Protein AF-0000000084684815 (afdb_homodimer)

Organism: NCBI:txid1198232

Secondary structure (DSSP, 8-state):
-EEEEEEE-SSEEEEEEEETTEEEEEEEEETTS-HHHHTTT---S-EEEEEEEE-S-HHHHHHHHHHHHHTTPPPPEEP---SEETTEE--SSSGGGS-HHHHHHHHHHHHH--SEEEEEEESSEEEEEEE-TTSBEEEEEEEE-HHHHHHHHHTTSS------PPP--SPBSSHHHHHHHHHHHHHHHHHHHHHHHHHHHHTS-EEEEEESTTHHHHHHHH-S-EEE-TTHHHHHHHHHHTTT-/-EEEEEEE-SSEEEEEEEETTEEEEEEEEETTS-HHHHTTT---S-EEEEEEEE-S-HHHHHHHHHHHHHTTPPPPEE----SEETTEE--SSSGGGS-HHHHHHHHHHHHH--SEEEEEEESSEEEEEEE-TTSBEEEEEEEE-HHHHHHHHHTTSS-----------SPBSSHHHHHHHHHHHHHHHHHHHHHHHHHHHHTS-EEEEEESTTHHHHHHHH-S-EEE-TTHHHHHHHHHHTTT-

InterPro domains:
  IPR004619 Type III pantothenate kinase [MF_01274] (2-245)
  IPR004619 Type III pantothenate kinase [PF03309] (4-193)
  IPR004619 Type III pantothenate kinase [PTHR34265] (1-243)
  IPR004619 Type III pantothenate kinase [TIGR00671] (4-240)
  IPR043129 ATPase, nucleotide binding domain [SSF53067] (4-113)
  IPR043129 ATPase, nucleotide binding domain [SSF53067] (117-241)

Foldseek 3Di:
DWEKEWEADPFKIKIFIDDPRHTDDIFMDTPVDQPCRRCVVVPDLAHPAYEYQYPDDPVVLVSVQVVCVVSVHDGYDYDFFDQDFQQAGQQDPDRRPPRLLVRLLLNLDLVVDAAKAWEWAAEQWIWIWIAGRSNYTPDTDIGGHLVNQLVVVPVVDPDLPQDPDQADCDDDPDDNCNSNNVSLLVLLCVVLVVQVVVCVVVVHHYAYEYEYDCRVSSVVSNPDDHHYDHCSSSSSSCRRCVVVD/DWEKEWEADPFKIKIFIDDPRHTDDIFMDTPVDQPCRRCVVVPDLAHPAYEYQYPDDPVVLVSVQVVCVVSVHDGYDYDFFDQDFQQAGQQDPDRRPPRLLVRLLLNLDLVPDAAKAWEWAAEQWIWIWIAGRSNYTNDTDIGGHLVNQLVVVPVVDDDLPQDPDQADCDDDPDDNCNSNNVSLLVLLCVVLVVQVVVCVVVVHHYAYEYEYDCRVSSVVSNPDDHHYDHCSSSSSSCRRCVVVD

Solvent-accessible surface area (backbone atoms only — not comparable to full-atom values): 25817 Å² total; per-residue (Å²): 113,28,35,37,40,36,40,33,51,92,61,37,35,37,38,38,35,32,40,94,90,37,80,75,48,70,52,72,41,49,65,87,50,52,68,70,68,64,47,60,75,61,82,70,83,63,53,68,42,30,41,32,37,60,78,54,59,71,64,56,58,52,51,50,45,50,54,27,53,77,66,71,38,46,74,66,43,74,58,70,33,50,56,63,54,87,66,28,34,47,44,32,80,55,26,69,67,43,53,34,57,61,49,22,29,48,37,30,47,58,73,75,49,80,55,28,36,33,42,33,40,27,39,69,42,28,37,38,37,35,29,43,60,80,24,43,32,67,21,26,30,36,37,58,10,62,66,48,41,54,51,63,47,42,78,77,47,78,90,58,67,78,67,94,64,75,88,47,95,58,60,13,39,47,68,40,42,9,32,54,27,29,42,53,47,34,54,30,47,36,54,52,50,50,51,50,52,53,19,59,76,67,72,40,76,59,51,38,36,31,19,47,84,44,26,68,64,46,49,68,61,55,76,55,90,62,44,84,38,82,57,36,42,59,49,12,49,55,58,69,45,53,75,75,100,115,29,34,37,40,36,39,34,51,93,60,36,35,37,38,39,33,33,40,92,90,36,81,76,47,69,52,73,42,50,65,87,51,52,68,70,68,64,48,60,76,60,81,70,83,64,53,67,43,31,43,31,38,61,81,55,60,70,65,56,58,52,52,51,45,50,55,26,53,77,66,72,38,45,76,67,42,74,57,72,34,50,56,62,54,89,64,29,36,47,44,32,81,54,26,68,66,42,54,35,57,60,48,21,27,46,35,30,48,56,71,74,48,79,53,26,36,32,44,32,40,25,38,70,42,27,35,38,39,35,29,42,59,79,25,43,32,68,22,26,30,35,36,59,11,62,64,49,41,53,50,63,47,43,78,76,49,77,92,58,67,78,68,93,64,75,89,47,95,60,60,13,39,46,65,36,42,8,33,53,29,29,41,53,47,34,54,29,48,36,54,52,50,50,51,51,51,53,19,59,76,67,71,42,75,58,51,39,36,31,18,48,84,43,26,68,64,46,49,67,59,52,75,55,89,62,44,84,37,82,58,36,40,58,50,12,48,53,58,70,44,54,75,74,100

Nearest PDB structures (foldseek):
  2f9t-assembly1_B  TM=8.870E-01  e=2.921E-23  Pseudomonas aeruginosa PAO1
  2f9t-assembly1_A  TM=8.620E-01  e=1.611E-21  Pseudomonas aeruginosa PAO1
  4o8k-assembly1_B  TM=8.233E-01  e=8.775E-22  Burkholderia thailandensis E264
  3djc-assembly2_D  TM=8.464E-01  e=3.845E-18  Legionella pneumophila subsp. pneumophila str. Philadelphia 1
  3djc-assembly1_L  TM=8.133E-01  e=7.059E-18  Legionella pneumophila subsp. pneumophila str. Philadelphia 1

pLDDT: mean 91.88, std 11.33, range [44.16, 98.88]

Sequence (490 aa):
MSELYIDRGNTALKWQLVERGSLLNQGVFSNEITLREGFSTLKESRLANIYVSSVAAEAFCRDLQVWAKERLYPTPTFVESTRKACGVVNGYQDATQLGVDRWLAMIAAHHKYTGMLCVVDTGTALTMDFLLESGQHLGGFIVPGAELMRKSLLSNTHKINIDDTPYSSQLGTNTSEAVTYGVEQMLVLFVREKVVDVGEKHQQPITTILTGGHATVLAEGLRQDVRLEKDLVLQGLQLVTKSYQMSELYIDRGNTALKWQLVERGSLLNQGVFSNEITLREGFSTLKESRLANIYVSSVAAEAFCRDLQVWAKERLYPTPTFVESTRKACGVVNGYQDATQLGVDRWLAMIAAHHKYTGMLCVVDTGTALTMDFLLESGQHLGGFIVPGAELMRKSLLSNTHKINIDDTPYSSQLGTNTSEAVTYGVEQMLVLFVREKVVDVGEKHQQPITTILTGGHATVLAEGLRQDVRLEKDLVLQGLQLVTKSYQ

Structure (mmCIF, N/CA/C/O backbone):
data_AF-0000000084684815-model_v1
#
loop_
_entity.id
_entity.type
_entity.pdbx_description
1 polymer 'Type III pantothenate kinase'
#
loop_
_atom_site.group_PDB
_atom_site.id
_atom_site.type_symbol
_atom_site.label_atom_id
_atom_site.label_alt_id
_atom_site.label_comp_id
_atom_site.label_asym_id
_atom_site.label_entity_id
_atom_site.label_seq_id
_atom_site.pdbx_PDB_ins_code
_atom_site.Cartn_x
_atom_site.Cartn_y
_atom_site.Cartn_z
_atom_site.occupancy
_atom_site.B_iso_or_equiv
_atom_site.auth_seq_id
_atom_site.auth_comp_id
_atom_site.auth_asym_id
_atom_site.auth_atom_id
_atom_site.pdbx_PDB_model_num
ATOM 1 N N . MET A 1 1 ? 8.469 40.688 17.297 1 84 1 MET A N 1
ATOM 2 C CA . MET A 1 1 ? 9.297 39.531 17.594 1 84 1 MET A CA 1
ATOM 3 C C . MET A 1 1 ? 8.891 38.344 16.734 1 84 1 MET A C 1
ATOM 5 O O . MET A 1 1 ? 7.738 38.25 16.297 1 84 1 MET A O 1
ATOM 9 N N . SER A 1 2 ? 9.844 37.531 16.422 1 92.19 2 SER A N 1
ATOM 10 C CA . SER A 1 2 ? 9.633 36.469 15.477 1 92.19 2 SER A CA 1
ATOM 11 C C . SER A 1 2 ? 9.141 35.188 16.172 1 92.19 2 SER A C 1
ATOM 13 O O . SER A 1 2 ? 9.359 35.031 17.375 1 92.19 2 SER A O 1
ATOM 15 N N . GLU A 1 3 ? 8.359 34.438 15.484 1 94.69 3 GLU A N 1
ATOM 16 C CA . GLU A 1 3 ? 7.883 33.125 15.93 1 94.69 3 GLU A CA 1
ATOM 17 C C . GLU A 1 3 ? 8.484 32 15.086 1 94.69 3 GLU A C 1
ATOM 19 O O . GLU A 1 3 ? 8.625 32.125 13.875 1 94.69 3 GLU A O 1
ATOM 24 N N . LEU A 1 4 ? 8.859 30.891 15.773 1 96.75 4 LEU A N 1
ATOM 25 C CA . LEU A 1 4 ? 9.367 29.719 15.094 1 96.75 4 LEU A CA 1
ATOM 26 C C . LEU A 1 4 ? 8.32 28.609 15.07 1 96.75 4 LEU A C 1
ATOM 28 O O . LEU A 1 4 ? 7.797 28.219 16.125 1 96.75 4 LEU A O 1
ATOM 32 N N . TYR A 1 5 ? 7.973 28.219 13.898 1 97.25 5 TYR A N 1
ATOM 33 C CA . TYR A 1 5 ? 7.039 27.109 13.719 1 97.25 5 TYR A CA 1
ATOM 34 C C . TYR A 1 5 ? 7.762 25.859 13.227 1 97.25 5 TYR A C 1
ATOM 36 O O . TYR A 1 5 ? 8.539 25.922 12.273 1 97.25 5 TYR A O 1
ATOM 44 N N . ILE A 1 6 ? 7.5 24.703 13.906 1 97.31 6 ILE A N 1
ATOM 45 C CA . ILE A 1 6 ? 8.211 23.469 13.609 1 97.31 6 ILE A CA 1
ATOM 46 C C . ILE A 1 6 ? 7.215 22.344 13.352 1 97.31 6 ILE A C 1
ATOM 48 O O . ILE A 1 6 ? 6.266 22.156 14.117 1 97.31 6 ILE A O 1
ATOM 52 N N . ASP A 1 7 ? 7.367 21.656 12.281 1 96.81 7 ASP A N 1
ATOM 53 C CA . ASP A 1 7 ? 6.645 20.422 11.961 1 96.81 7 ASP A CA 1
ATOM 54 C C . ASP A 1 7 ? 7.594 19.234 11.891 1 96.81 7 ASP A C 1
ATOM 56 O O . ASP A 1 7 ? 8.32 19.078 10.906 1 96.81 7 ASP A O 1
ATOM 60 N N . ARG A 1 8 ? 7.555 18.422 12.906 1 95.62 8 ARG A N 1
ATOM 61 C CA . ARG A 1 8 ? 8.414 17.25 12.992 1 95.62 8 ARG A CA 1
ATOM 62 C C . ARG A 1 8 ? 7.656 15.992 12.578 1 95.62 8 ARG A C 1
ATOM 64 O O . ARG A 1 8 ? 6.949 15.391 13.391 1 95.62 8 ARG A O 1
ATOM 71 N N . GLY A 1 9 ? 7.887 15.547 11.375 1 91.06 9 GLY A N 1
ATOM 72 C CA . GLY A 1 9 ? 7.324 14.289 10.898 1 91.06 9 GLY A CA 1
ATOM 73 C C . GLY A 1 9 ? 8.203 13.094 11.203 1 91.06 9 GLY A C 1
ATOM 74 O O . GLY A 1 9 ? 9.133 13.188 12.008 1 91.06 9 GLY A O 1
ATOM 75 N N . ASN A 1 10 ? 7.934 11.992 10.586 1 86.44 10 ASN A N 1
ATOM 76 C CA . ASN A 1 10 ? 8.656 10.75 10.836 1 86.44 10 ASN A CA 1
ATOM 77 C C . ASN A 1 10 ? 9.984 10.711 10.086 1 86.44 10 ASN A C 1
ATOM 79 O O . ASN A 1 10 ? 10.898 9.992 10.477 1 86.44 10 ASN A O 1
ATOM 83 N N . THR A 1 11 ? 10.062 11.508 9.062 1 88.38 11 THR A N 1
ATOM 84 C CA . THR A 1 11 ? 11.242 11.406 8.211 1 88.38 11 THR A CA 1
ATOM 85 C C . THR A 1 11 ? 12.031 12.719 8.227 1 88.38 11 THR A C 1
ATOM 87 O O . THR A 1 11 ? 13.258 12.711 8.125 1 88.38 11 THR A O 1
ATOM 90 N N . ALA A 1 12 ? 11.266 13.812 8.352 1 92.31 12 ALA A N 1
ATOM 91 C CA . ALA A 1 12 ? 11.93 15.109 8.219 1 92.31 12 ALA A CA 1
ATOM 92 C C . ALA A 1 12 ? 11.273 16.141 9.125 1 92.31 12 ALA A C 1
ATOM 94 O O . ALA A 1 12 ? 10.125 15.977 9.555 1 92.31 12 ALA A O 1
ATOM 95 N N . LEU A 1 13 ? 12.039 17.156 9.438 1 95.56 13 LEU A N 1
ATOM 96 C CA . LEU A 1 13 ? 11.586 18.328 10.18 1 95.56 13 LEU A CA 1
ATOM 97 C C . LEU A 1 13 ? 11.539 19.562 9.281 1 95.56 13 LEU A C 1
ATOM 99 O O . LEU A 1 13 ? 12.492 19.844 8.555 1 95.56 13 LEU A O 1
ATOM 103 N N . LYS A 1 14 ? 10.383 20.219 9.25 1 96.81 14 LYS A N 1
ATOM 104 C CA . LYS A 1 14 ? 10.195 21.484 8.547 1 96.81 14 LYS A CA 1
ATOM 105 C C . LYS A 1 14 ? 9.992 22.641 9.523 1 96.81 14 LYS A C 1
ATOM 107 O O . LYS A 1 14 ? 9.344 22.469 10.555 1 96.81 14 LYS A O 1
ATOM 112 N N . TRP A 1 15 ? 10.57 23.75 9.164 1 96.75 15 TRP A N 1
ATOM 113 C CA . TRP A 1 15 ? 10.391 24.875 10.07 1 96.75 15 TRP A CA 1
ATOM 114 C C . TRP A 1 15 ? 10.266 26.188 9.289 1 96.75 15 TRP A C 1
ATOM 116 O O . TRP A 1 15 ? 10.688 26.266 8.133 1 96.75 15 TRP A O 1
ATOM 126 N N . GLN A 1 16 ? 9.586 27.125 9.898 1 96.81 16 GLN A N 1
ATOM 127 C CA . GLN A 1 16 ? 9.422 28.469 9.375 1 96.81 16 GLN A CA 1
ATOM 128 C C . GLN A 1 16 ? 9.625 29.516 10.469 1 96.81 16 GLN A C 1
ATOM 130 O O . GLN A 1 16 ? 9.164 29.328 11.602 1 96.81 16 GLN A O 1
ATOM 135 N N . LEU A 1 17 ? 10.391 30.516 10.148 1 96.19 17 LEU A N 1
ATOM 136 C CA . LEU A 1 17 ? 10.523 31.703 10.977 1 96.19 17 LEU A CA 1
ATOM 137 C C . LEU A 1 17 ? 9.648 32.844 10.453 1 96.19 17 LEU A C 1
ATOM 139 O O . LEU A 1 17 ? 9.82 33.281 9.32 1 96.19 17 LEU A O 1
ATOM 143 N N . VAL A 1 18 ? 8.695 33.25 11.305 1 94.75 18 VAL A N 1
ATOM 144 C CA . VAL A 1 18 ? 7.699 34.219 10.844 1 94.75 18 VAL A CA 1
ATOM 145 C C . VAL A 1 18 ? 7.699 35.438 11.758 1 94.75 18 VAL A C 1
ATOM 147 O O . VAL A 1 18 ? 7.805 35.312 12.984 1 94.75 18 VAL A O 1
ATOM 150 N N . GLU A 1 19 ? 7.582 36.625 11.195 1 92.19 19 GLU A N 1
ATOM 151 C CA . GLU A 1 19 ? 7.453 37.875 11.938 1 92.19 19 GLU A CA 1
ATOM 152 C C . GLU A 1 19 ? 6.332 38.75 11.367 1 92.19 19 GLU A C 1
ATOM 154 O O . GLU A 1 19 ? 6.348 39.094 10.18 1 92.19 19 GLU A O 1
ATOM 159 N N . ARG A 1 20 ? 5.387 39.125 12.188 1 87.5 20 ARG A N 1
ATOM 160 C CA . ARG A 1 20 ? 4.266 39.969 11.789 1 87.5 20 ARG A CA 1
ATOM 161 C C . ARG A 1 20 ? 3.607 39.469 10.523 1 87.5 20 ARG A C 1
ATOM 163 O O . ARG A 1 20 ? 3.396 40.219 9.57 1 87.5 20 ARG A O 1
ATOM 170 N N . GLY A 1 21 ? 3.512 38.062 10.484 1 87 21 GLY A N 1
ATOM 171 C CA . GLY A 1 21 ? 2.795 37.438 9.391 1 87 21 GLY A CA 1
ATOM 172 C C . GLY A 1 21 ? 3.658 37.219 8.164 1 87 21 GLY A C 1
ATOM 173 O O . GLY A 1 21 ? 3.219 36.594 7.188 1 87 21 GLY A O 1
ATOM 174 N N . SER A 1 22 ? 4.898 37.625 8.203 1 92.75 22 SER A N 1
ATOM 175 C CA . SER A 1 22 ? 5.793 37.5 7.062 1 92.75 22 SER A CA 1
ATOM 176 C C . SER A 1 22 ? 6.816 36.406 7.285 1 92.75 22 SER A C 1
ATOM 178 O O . SER A 1 22 ? 7.395 36.281 8.367 1 92.75 22 SER A O 1
ATOM 180 N N . LEU A 1 23 ? 7.02 35.594 6.273 1 94 23 LEU A N 1
ATOM 181 C CA . LEU A 1 23 ? 8.016 34.531 6.316 1 94 23 LEU A CA 1
ATOM 182 C C . LEU A 1 23 ? 9.422 35.094 6.199 1 94 23 LEU A C 1
ATOM 184 O O . LEU A 1 23 ? 9.766 35.719 5.188 1 94 23 LEU A O 1
ATOM 188 N N . LEU A 1 24 ? 10.234 34.906 7.184 1 93.81 24 LEU A N 1
ATOM 189 C CA . LEU A 1 24 ? 11.594 35.438 7.203 1 93.81 24 LEU A CA 1
ATOM 190 C C . LEU A 1 24 ? 12.586 34.406 6.699 1 93.81 24 LEU A C 1
ATOM 192 O O . LEU A 1 24 ? 13.586 34.75 6.059 1 93.81 24 LEU A O 1
ATOM 196 N N . ASN A 1 25 ? 12.383 33.219 7.109 1 94.81 25 ASN A N 1
ATOM 197 C CA . ASN A 1 25 ? 13.258 32.094 6.793 1 94.81 25 ASN A CA 1
ATOM 198 C C . ASN A 1 25 ? 12.531 30.75 6.93 1 94.81 25 ASN A C 1
ATOM 200 O O . ASN A 1 25 ? 11.477 30.672 7.574 1 94.81 25 ASN A O 1
ATOM 204 N N . GLN A 1 26 ? 13.016 29.766 6.277 1 96 26 GLN A N 1
ATOM 205 C CA . GLN A 1 26 ? 12.453 28.422 6.379 1 96 26 GLN A CA 1
ATOM 206 C C . GLN A 1 26 ? 13.5 27.359 6.055 1 96 26 GLN A C 1
ATOM 208 O O . GLN A 1 26 ? 14.547 27.672 5.48 1 96 26 GLN A O 1
ATOM 213 N N . GLY A 1 27 ? 13.242 26.156 6.457 1 95.31 27 GLY A N 1
ATOM 214 C CA . GLY A 1 27 ? 14.148 25.062 6.16 1 95.31 27 GLY A CA 1
ATOM 215 C C . GLY A 1 27 ? 13.523 23.688 6.367 1 95.31 27 GLY A C 1
ATOM 216 O O . GLY A 1 27 ? 12.43 23.578 6.93 1 95.31 27 GLY A O 1
ATOM 217 N N . VAL A 1 28 ? 14.125 22.75 5.797 1 95.88 28 VAL A N 1
ATOM 218 C CA . VAL A 1 28 ? 13.773 21.344 5.945 1 95.88 28 VAL A CA 1
ATOM 219 C C . VAL A 1 28 ? 15.039 20.5 6.098 1 95.88 28 VAL A C 1
ATOM 221 O O . VAL A 1 28 ? 16.047 20.75 5.418 1 95.88 28 VAL A O 1
ATOM 224 N N . PHE A 1 29 ? 15.023 19.578 7.051 1 95.75 29 PHE A N 1
ATOM 225 C CA . PHE A 1 29 ? 16.156 18.672 7.16 1 95.75 29 PHE A CA 1
ATOM 226 C C . PHE A 1 29 ? 15.719 17.297 7.66 1 95.75 29 PHE A C 1
ATOM 228 O O . PHE A 1 29 ? 14.68 17.188 8.32 1 95.75 29 PHE A O 1
ATOM 235 N N . SER A 1 30 ? 16.484 16.281 7.371 1 95.06 30 SER A N 1
ATOM 236 C CA . SER A 1 30 ? 16.203 14.898 7.773 1 95.06 30 SER A CA 1
ATOM 237 C C . SER A 1 30 ? 16.312 14.734 9.281 1 95.06 30 SER A C 1
ATOM 239 O O . SER A 1 30 ? 17.125 15.398 9.93 1 95.06 30 SER A O 1
ATOM 241 N N . ASN A 1 31 ? 15.547 13.789 9.742 1 92.94 31 ASN A N 1
ATOM 242 C CA . ASN A 1 31 ? 15.562 13.539 11.18 1 92.94 31 ASN A CA 1
ATOM 243 C C . ASN A 1 31 ? 16.906 13 11.648 1 92.94 31 ASN A C 1
ATOM 245 O O . ASN A 1 31 ? 17.172 12.945 12.852 1 92.94 31 ASN A O 1
ATOM 249 N N . GLU A 1 32 ? 17.734 12.609 10.727 1 93.06 32 GLU A N 1
ATOM 250 C CA . GLU A 1 32 ? 19.062 12.125 11.047 1 93.06 32 GLU A CA 1
ATOM 251 C C . GLU A 1 32 ? 20 13.273 11.391 1 93.06 32 GLU A C 1
ATOM 253 O O . GLU A 1 32 ? 21.078 13.062 11.977 1 93.06 32 GLU A O 1
ATOM 258 N N . ILE A 1 33 ? 19.672 14.453 11.039 1 94.06 33 ILE A N 1
ATOM 259 C CA . ILE A 1 33 ? 20.453 15.656 11.281 1 94.06 33 ILE A CA 1
ATOM 260 C C . ILE A 1 33 ? 20.156 16.188 12.68 1 94.06 33 ILE A C 1
ATOM 262 O O . ILE A 1 33 ? 19 16.234 13.102 1 94.06 33 ILE A O 1
ATOM 266 N N . THR A 1 34 ? 21.203 16.562 13.383 1 94 34 THR A N 1
ATOM 267 C CA . THR A 1 34 ? 21 17.125 14.719 1 94 34 THR A CA 1
ATOM 268 C C . THR A 1 34 ? 20.25 18.453 14.641 1 94 34 THR A C 1
ATOM 270 O O . THR A 1 34 ? 20.328 19.156 13.625 1 94 34 THR A O 1
ATOM 273 N N . LEU A 1 35 ? 19.562 18.828 15.758 1 95.19 35 LEU A N 1
ATOM 274 C CA . LEU A 1 35 ? 18.844 20.094 15.797 1 95.19 35 LEU A CA 1
ATOM 275 C C . LEU A 1 35 ? 19.797 21.266 15.594 1 95.19 35 LEU A C 1
ATOM 277 O O . LEU A 1 35 ? 19.453 22.234 14.891 1 95.19 35 LEU A O 1
ATOM 281 N N . ARG A 1 36 ? 20.969 21.203 16.172 1 93 36 ARG A N 1
ATOM 282 C CA . ARG A 1 36 ? 21.953 22.25 16.047 1 93 36 ARG A CA 1
ATOM 283 C C . ARG A 1 36 ? 22.328 22.484 14.586 1 93 36 ARG A C 1
ATOM 285 O O . ARG A 1 36 ? 22.391 23.625 14.125 1 93 36 ARG A O 1
ATOM 292 N N . GLU A 1 37 ? 22.578 21.422 13.883 1 94.5 37 GLU A N 1
ATOM 293 C CA . GLU A 1 37 ? 22.953 21.5 12.477 1 94.5 37 GLU A CA 1
ATOM 294 C C . GLU A 1 37 ? 21.766 21.938 11.617 1 94.5 37 GLU A C 1
ATOM 296 O O . GLU A 1 37 ? 21.906 22.75 10.711 1 94.5 37 GLU A O 1
ATOM 301 N N . GLY A 1 38 ? 20.625 21.391 11.914 1 95.06 38 GLY A N 1
ATOM 302 C CA . GLY A 1 38 ? 19.438 21.656 11.125 1 95.06 38 GLY A CA 1
ATOM 303 C C . GLY A 1 38 ? 18.969 23.094 11.234 1 95.06 38 GLY A C 1
ATOM 304 O O . GLY A 1 38 ? 18.469 23.672 10.258 1 95.06 38 GLY A O 1
ATOM 305 N N . PHE A 1 39 ? 19.156 23.672 12.43 1 94.75 39 PHE A N 1
ATOM 306 C CA . PHE A 1 39 ? 18.703 25.031 12.672 1 94.75 39 PHE A CA 1
ATOM 307 C C . PHE A 1 39 ? 19.859 26.016 12.5 1 94.75 39 PHE A C 1
ATOM 309 O O . PHE A 1 39 ? 19.797 27.156 12.977 1 94.75 39 PHE A O 1
ATOM 316 N N . SER A 1 40 ? 20.969 25.609 11.875 1 91.5 40 SER A N 1
ATOM 317 C CA . SER A 1 40 ? 22.172 26.422 11.75 1 91.5 40 SER A CA 1
ATOM 318 C C . SER A 1 40 ? 21.891 27.719 11.008 1 91.5 40 SER A C 1
ATOM 320 O O . SER A 1 40 ? 22.547 28.734 11.234 1 91.5 40 SER A O 1
ATOM 322 N N . THR A 1 41 ? 20.938 27.656 10.211 1 89 41 THR A N 1
ATOM 323 C CA . THR A 1 41 ? 20.641 28.844 9.406 1 89 41 THR A CA 1
ATOM 324 C C . THR A 1 41 ? 19.625 29.734 10.102 1 89 41 THR A C 1
ATOM 326 O O . THR A 1 41 ? 19.281 30.812 9.594 1 89 41 THR A O 1
ATOM 329 N N . LEU A 1 42 ? 19.141 29.203 11.164 1 87.88 42 LEU A N 1
ATOM 330 C CA . LEU A 1 42 ? 18.203 30.016 11.922 1 87.88 42 LEU A CA 1
ATOM 331 C C . LEU A 1 42 ? 18.906 31.234 12.523 1 87.88 42 LEU A C 1
ATOM 333 O O . LEU A 1 42 ? 19.812 31.078 13.359 1 87.88 42 LEU A O 1
ATOM 337 N N . LYS A 1 43 ? 19.156 32.312 11.922 1 70.44 43 LYS A N 1
ATOM 338 C CA . LYS A 1 43 ? 19.953 33.469 12.281 1 70.44 43 LYS A CA 1
ATOM 339 C C . LYS A 1 43 ? 19.234 34.312 13.352 1 70.44 43 LYS A C 1
ATOM 341 O O . LYS A 1 43 ? 19.531 35.5 13.516 1 70.44 43 LYS A O 1
ATOM 346 N N . GLU A 1 44 ? 18.344 33.844 14.023 1 63.69 44 GLU A N 1
ATOM 347 C CA . GLU A 1 44 ? 17.625 34.781 14.883 1 63.69 44 GLU A CA 1
ATOM 348 C C . GLU A 1 44 ? 18.031 34.594 16.344 1 63.69 44 GLU A C 1
ATOM 350 O O . GLU A 1 44 ? 18.109 33.5 16.844 1 63.69 44 GLU A O 1
ATOM 355 N N . SER A 1 45 ? 18.234 35.781 16.734 1 64.19 45 SER A N 1
ATOM 356 C CA . SER A 1 45 ? 18.672 35.844 18.125 1 64.19 45 SER A CA 1
ATOM 357 C C . SER A 1 45 ? 17.484 35.969 19.078 1 64.19 45 SER A C 1
ATOM 359 O O . SER A 1 45 ? 17.578 35.625 20.25 1 64.19 45 SER A O 1
ATOM 361 N N . ARG A 1 46 ? 16.312 36.469 18.562 1 84.75 46 ARG A N 1
ATOM 362 C CA . ARG A 1 46 ? 15.234 36.656 19.547 1 84.75 46 ARG A CA 1
ATOM 363 C C . ARG A 1 46 ? 13.93 36.031 19.031 1 84.75 46 ARG A C 1
ATOM 365 O O . ARG A 1 46 ? 13.414 36.438 18 1 84.75 46 ARG A O 1
ATOM 372 N N . LEU A 1 47 ? 13.469 34.969 19.734 1 92.19 47 LEU A N 1
ATOM 373 C CA . LEU A 1 47 ? 12.203 34.312 19.453 1 92.19 47 LEU A CA 1
ATOM 374 C C . LEU A 1 47 ? 11.172 34.625 20.531 1 92.19 47 LEU A C 1
ATOM 376 O O . LEU A 1 47 ? 11.492 34.594 21.734 1 92.19 47 LEU A O 1
ATOM 380 N N . ALA A 1 48 ? 10.008 35.031 20.109 1 92.81 48 ALA A N 1
ATOM 381 C CA . ALA A 1 48 ? 8.93 35.25 21.062 1 92.81 48 ALA A CA 1
ATOM 382 C C . ALA A 1 48 ? 8.312 33.906 21.484 1 92.81 48 ALA A C 1
ATOM 384 O O . ALA A 1 48 ? 7.988 33.719 22.656 1 92.81 48 ALA A O 1
ATOM 385 N N . ASN A 1 49 ? 8.086 33.031 20.547 1 95.31 49 ASN A N 1
ATOM 386 C CA . ASN A 1 49 ? 7.5 31.719 20.812 1 95.31 49 ASN A CA 1
ATOM 387 C C . ASN A 1 49 ? 8.031 30.672 19.844 1 95.31 49 ASN A C 1
ATOM 389 O O . ASN A 1 49 ? 8.516 31 18.766 1 95.31 49 ASN A O 1
ATOM 393 N N . ILE A 1 50 ? 7.965 29.406 20.266 1 96.38 50 ILE A N 1
ATOM 394 C CA . ILE A 1 50 ? 8.211 28.219 19.453 1 96.38 50 ILE A CA 1
ATOM 395 C C . ILE A 1 50 ? 6.988 27.297 19.5 1 96.38 50 ILE A C 1
ATOM 397 O O . ILE A 1 50 ? 6.598 26.828 20.562 1 96.38 50 ILE A O 1
ATOM 401 N N . TYR A 1 51 ? 6.363 27.125 18.391 1 97.06 51 TYR A N 1
ATOM 402 C CA . TYR A 1 51 ? 5.215 26.234 18.281 1 97.06 51 TYR A CA 1
ATOM 403 C C . TYR A 1 51 ? 5.562 24.984 17.484 1 97.06 51 TYR A C 1
ATOM 405 O O . TYR A 1 51 ? 6.211 25.078 16.438 1 97.06 51 TYR A O 1
ATOM 413 N N . VAL A 1 52 ? 5.078 23.812 17.984 1 97.56 52 VAL A N 1
ATOM 414 C CA . VAL A 1 52 ? 5.586 22.562 17.438 1 97.56 52 VAL A CA 1
ATOM 415 C C . VAL A 1 52 ? 4.426 21.609 17.156 1 97.56 52 VAL A C 1
ATOM 417 O O . VAL A 1 52 ? 3.572 21.391 18.016 1 97.56 52 VAL A O 1
ATOM 420 N N . SER A 1 53 ? 4.352 21.141 15.953 1 96.25 53 SER A N 1
ATOM 421 C CA . SER A 1 53 ? 3.615 19.938 15.594 1 96.25 53 SER A CA 1
ATOM 422 C C . SER A 1 53 ? 4.543 18.734 15.516 1 96.25 53 SER A C 1
ATOM 424 O O . SER A 1 53 ? 5.516 18.734 14.766 1 96.25 53 SER A O 1
ATOM 426 N N . SER A 1 54 ? 4.25 17.75 16.328 1 93.56 54 SER A N 1
ATOM 427 C CA . SER A 1 54 ? 5.156 16.609 16.312 1 93.56 54 SER A CA 1
ATOM 428 C C . SER A 1 54 ? 4.395 15.297 16.469 1 93.56 54 SER A C 1
ATOM 430 O O . SER A 1 54 ? 3.541 15.164 17.344 1 93.56 54 SER A O 1
ATOM 432 N N . VAL A 1 55 ? 4.652 14.43 15.586 1 80.69 55 VAL A N 1
ATOM 433 C CA . VAL A 1 55 ? 4.16 13.062 15.727 1 80.69 55 VAL A CA 1
ATOM 434 C C . VAL A 1 55 ? 5.293 12.148 16.188 1 80.69 55 VAL A C 1
ATOM 436 O O . VAL A 1 55 ? 5.137 10.922 16.219 1 80.69 55 VAL A O 1
ATOM 439 N N . ALA A 1 56 ? 6.434 12.766 16.531 1 72.88 56 ALA A N 1
ATOM 440 C CA . ALA A 1 56 ? 7.652 12.039 16.875 1 72.88 56 ALA A CA 1
ATOM 441 C C . ALA A 1 56 ? 7.617 11.562 18.328 1 72.88 56 ALA A C 1
ATOM 443 O O . ALA A 1 56 ? 6.742 11.961 19.094 1 72.88 56 ALA A O 1
ATOM 444 N N . ALA A 1 57 ? 8.672 10.773 18.578 1 73.19 57 ALA A N 1
ATOM 445 C CA . ALA A 1 57 ? 8.836 10.164 19.891 1 73.19 57 ALA A CA 1
ATOM 446 C C . ALA A 1 57 ? 9.219 11.211 20.938 1 73.19 57 ALA A C 1
ATOM 448 O O . ALA A 1 57 ? 9.617 12.328 20.594 1 73.19 57 ALA A O 1
ATOM 449 N N . GLU A 1 58 ? 9.078 10.891 22.141 1 82.44 58 GLU A N 1
ATOM 450 C CA . GLU A 1 58 ? 9.344 11.703 23.328 1 82.44 58 GLU A CA 1
ATOM 451 C C . GLU A 1 58 ? 10.773 12.234 23.312 1 82.44 58 GLU A C 1
ATOM 453 O O . GLU A 1 58 ? 11.039 13.344 23.781 1 82.44 58 GLU A O 1
ATOM 458 N N . ALA A 1 59 ? 11.602 11.484 22.656 1 85.5 59 ALA A N 1
ATOM 459 C CA . ALA A 1 59 ? 13.008 11.883 22.625 1 85.5 59 ALA A CA 1
ATOM 460 C C . ALA A 1 59 ? 13.188 13.203 21.875 1 85.5 59 ALA A C 1
ATOM 462 O O . ALA A 1 59 ? 13.953 14.07 22.297 1 85.5 59 ALA A O 1
ATOM 463 N N . PHE A 1 60 ? 12.484 13.383 20.812 1 91.06 60 PHE A N 1
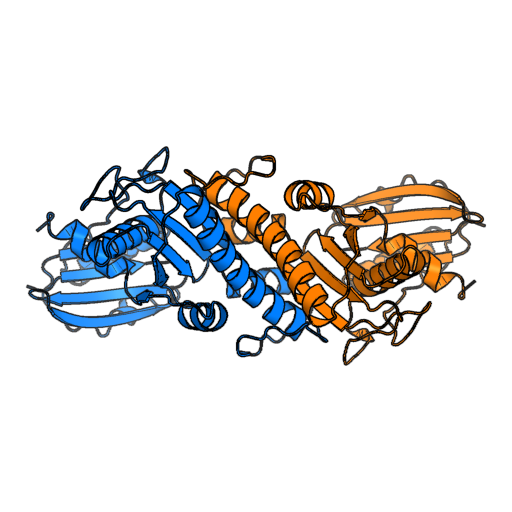ATOM 464 C CA . PHE A 1 60 ? 12.562 14.625 20.047 1 91.06 60 PHE A CA 1
ATOM 465 C C . PHE A 1 60 ? 12.109 15.805 20.891 1 91.06 60 PHE A C 1
ATOM 467 O O . PHE A 1 60 ? 12.734 16.875 20.859 1 91.06 60 PHE A O 1
ATOM 474 N N . CYS A 1 61 ? 11.062 15.648 21.609 1 91 61 CYS A N 1
ATOM 475 C CA . CYS A 1 61 ? 10.516 16.719 22.438 1 91 61 CYS A CA 1
ATOM 476 C C . CYS A 1 61 ? 11.531 17.188 23.469 1 91 61 CYS A C 1
ATOM 478 O O . CYS A 1 61 ? 11.734 18.391 23.656 1 91 61 CYS A O 1
ATOM 480 N N . ARG A 1 62 ? 12.172 16.234 24.047 1 92.94 62 ARG A N 1
ATOM 481 C CA . ARG A 1 62 ? 13.195 16.547 25.047 1 92.94 62 ARG A CA 1
ATOM 482 C C . ARG A 1 62 ? 14.375 17.266 24.406 1 92.94 62 ARG A C 1
ATOM 484 O O . ARG A 1 62 ? 14.852 18.281 24.938 1 92.94 62 ARG A O 1
ATOM 491 N N . ASP A 1 63 ? 14.789 16.766 23.297 1 95.12 63 ASP A N 1
ATOM 492 C CA . ASP A 1 63 ? 15.93 17.359 22.609 1 95.12 63 ASP A CA 1
ATOM 493 C C . ASP A 1 63 ? 15.641 18.797 22.188 1 95.12 63 ASP A C 1
ATOM 495 O O . ASP A 1 63 ? 16.516 19.672 22.281 1 95.12 63 ASP A O 1
ATOM 499 N N . LEU A 1 64 ? 14.445 19.016 21.766 1 96.12 64 LEU A N 1
ATOM 500 C CA . LEU A 1 64 ? 14.07 20.359 21.328 1 96.12 64 LEU A CA 1
ATOM 501 C C . LEU A 1 64 ? 14.039 21.328 22.516 1 96.12 64 LEU A C 1
ATOM 503 O O . LEU A 1 64 ? 14.43 22.484 22.375 1 96.12 64 LEU A O 1
ATOM 507 N N . GLN A 1 65 ? 13.555 20.875 23.609 1 95.62 65 GLN A N 1
ATOM 508 C CA . GLN A 1 65 ? 13.539 21.688 24.828 1 95.62 65 GLN A CA 1
ATOM 509 C C . GLN A 1 65 ? 14.953 22.062 25.25 1 95.62 65 GLN A C 1
ATOM 511 O O . GLN A 1 65 ? 15.211 23.219 25.625 1 95.62 65 GLN A O 1
ATOM 516 N N . VAL A 1 66 ? 15.844 21.125 25.219 1 95.88 66 VAL A N 1
ATOM 517 C CA . VAL A 1 66 ? 17.234 21.359 25.562 1 95.88 66 VAL A CA 1
ATOM 518 C C . VAL A 1 66 ? 17.859 22.359 24.594 1 95.88 66 VAL A C 1
ATOM 520 O O . VAL A 1 66 ? 18.531 23.312 25 1 95.88 66 VAL A O 1
ATOM 523 N N . TRP A 1 67 ? 17.641 22.094 23.312 1 95.44 67 TRP A N 1
ATOM 524 C CA . TRP A 1 67 ? 18.141 22.984 22.281 1 95.44 67 TRP A CA 1
ATOM 525 C C . TRP A 1 67 ? 17.688 24.406 22.5 1 95.44 67 TRP A C 1
ATOM 527 O O . TRP A 1 67 ? 18.484 25.344 22.422 1 95.44 67 TRP A O 1
ATOM 537 N N . ALA A 1 68 ? 16.406 24.625 22.797 1 95.38 68 ALA A N 1
ATOM 538 C CA . ALA A 1 68 ? 15.836 25.953 23.031 1 95.38 68 ALA A CA 1
ATOM 539 C C . ALA A 1 68 ? 16.469 26.594 24.266 1 95.38 68 ALA A C 1
ATOM 541 O O . ALA A 1 68 ? 16.828 27.781 24.234 1 95.38 68 ALA A O 1
ATOM 542 N N . LYS A 1 69 ? 16.641 25.844 25.312 1 94.5 69 LYS A N 1
ATOM 543 C CA . LYS A 1 69 ? 17.219 26.359 26.562 1 94.5 69 LYS A CA 1
ATOM 544 C C . LYS A 1 69 ? 18.656 26.828 26.359 1 94.5 69 LYS A C 1
ATOM 546 O O . LYS A 1 69 ? 19.031 27.906 26.812 1 94.5 69 LYS A O 1
ATOM 551 N N . GLU A 1 70 ? 19.375 26.062 25.672 1 92.62 70 GLU A N 1
ATOM 552 C CA . GLU A 1 70 ? 20.781 26.375 25.422 1 92.62 70 GLU A CA 1
ATOM 553 C C . GLU A 1 70 ? 20.938 27.672 24.641 1 92.62 70 GLU A C 1
ATOM 555 O O . GLU A 1 70 ? 21.938 28.375 24.797 1 92.62 70 GLU A O 1
ATOM 560 N N . ARG A 1 71 ? 19.969 28 23.906 1 92.06 71 ARG A N 1
ATOM 561 C CA . ARG A 1 71 ? 20.031 29.188 23.047 1 92.06 71 ARG A CA 1
ATOM 562 C C . ARG A 1 71 ? 19.25 30.344 23.656 1 92.06 71 ARG A C 1
ATOM 564 O O . ARG A 1 71 ? 19.109 31.406 23.031 1 92.06 71 ARG A O 1
ATOM 571 N N . LEU A 1 72 ? 18.719 30.094 24.844 1 92.19 72 LEU A N 1
ATOM 572 C CA . LEU A 1 72 ? 17.953 31.078 25.578 1 92.19 72 LEU A CA 1
ATOM 573 C C . LEU A 1 72 ? 16.688 31.453 24.828 1 92.19 72 LEU A C 1
ATOM 575 O O . LEU A 1 72 ? 16.297 32.625 24.797 1 92.19 72 LEU A O 1
ATOM 579 N N . TYR A 1 73 ? 16.156 30.469 24.094 1 94.19 73 TYR A N 1
ATOM 580 C CA . TYR A 1 73 ? 14.867 30.609 23.438 1 94.19 73 TYR A CA 1
ATOM 581 C C . TYR A 1 73 ? 13.727 30.219 24.375 1 94.19 73 TYR A C 1
ATOM 583 O O . TYR A 1 73 ? 13.961 29.609 25.422 1 94.19 73 TYR A O 1
ATOM 591 N N . PRO A 1 74 ? 12.5 30.719 24.062 1 94.81 74 PRO A N 1
ATOM 592 C CA . PRO A 1 74 ? 11.367 30.297 24.891 1 94.81 74 PRO A CA 1
ATOM 593 C C . PRO A 1 74 ? 11.125 28.797 24.844 1 94.81 74 PRO A C 1
ATOM 595 O O . PRO A 1 74 ? 11.531 28.125 23.891 1 94.81 74 PRO A O 1
ATOM 598 N N . THR A 1 75 ? 10.438 28.266 25.891 1 95.62 75 THR A N 1
ATOM 599 C CA . THR A 1 75 ? 10.062 26.859 25.922 1 95.62 75 THR A CA 1
ATOM 600 C C . THR A 1 75 ? 9.133 26.5 24.766 1 95.62 75 THR A C 1
ATOM 602 O O . THR A 1 75 ? 8.141 27.203 24.531 1 95.62 75 THR A O 1
ATOM 605 N N . PRO A 1 76 ? 9.453 25.453 24.031 1 96.81 76 PRO A N 1
ATOM 606 C CA . PRO A 1 76 ? 8.578 25.047 22.938 1 96.81 76 PRO A CA 1
ATOM 607 C C . PRO A 1 76 ? 7.184 24.641 23.391 1 96.81 76 PRO A C 1
ATOM 609 O O . PRO A 1 76 ? 7.039 23.969 24.422 1 96.81 76 PRO A O 1
ATOM 612 N N . THR A 1 77 ? 6.172 25.125 22.719 1 96.19 77 THR A N 1
ATOM 613 C CA . THR A 1 77 ? 4.785 24.734 22.938 1 96.19 77 THR A CA 1
ATOM 614 C C . THR A 1 77 ? 4.355 23.672 21.938 1 96.19 77 THR A C 1
ATOM 616 O O . THR A 1 77 ? 4.301 23.938 20.734 1 96.19 77 THR A O 1
ATOM 619 N N . PHE A 1 78 ? 4.043 22.516 22.422 1 96 78 PHE A N 1
ATOM 620 C CA . PHE A 1 78 ? 3.611 21.422 21.562 1 96 78 PHE A CA 1
ATOM 621 C C . PHE A 1 78 ? 2.096 21.422 21.406 1 96 78 PHE A C 1
ATOM 623 O O . PHE A 1 78 ? 1.363 21.281 22.375 1 96 78 PHE A O 1
ATOM 630 N N . VAL A 1 79 ? 1.675 21.578 20.172 1 96 79 VAL A N 1
ATOM 631 C CA . VAL A 1 79 ? 0.249 21.641 19.875 1 96 79 VAL A CA 1
ATOM 632 C C . VAL A 1 79 ? -0.31 20.219 19.734 1 96 79 VAL A C 1
ATOM 634 O O . VAL A 1 79 ? 0.365 19.328 19.219 1 96 79 VAL A O 1
ATOM 637 N N . GLU A 1 80 ? -1.538 20.062 20.172 1 95.12 80 GLU A N 1
ATOM 638 C CA . GLU A 1 80 ? -2.213 18.766 20.125 1 95.12 80 GLU A CA 1
ATOM 639 C C . GLU A 1 80 ? -3.539 18.875 19.375 1 95.12 80 GLU A C 1
ATOM 641 O O . GLU A 1 80 ? -4.094 19.969 19.234 1 95.12 80 GLU A O 1
ATOM 646 N N . SER A 1 81 ? -3.975 17.703 18.891 1 97.5 81 SER A N 1
ATOM 647 C CA . SER A 1 81 ? -5.312 17.656 18.312 1 97.5 81 SER A CA 1
ATOM 648 C C . SER A 1 81 ? -6.383 17.875 19.391 1 97.5 81 SER A C 1
ATOM 650 O O . SER A 1 81 ? -6.254 17.375 20.516 1 97.5 81 SER A O 1
ATOM 652 N N . THR A 1 82 ? -7.406 18.641 19.016 1 97.81 82 THR A N 1
ATOM 653 C CA . THR A 1 82 ? -8.508 18.922 19.938 1 97.81 82 THR A CA 1
ATOM 654 C C . THR A 1 82 ? -9.852 18.609 19.281 1 97.81 82 THR A C 1
ATOM 656 O O . THR A 1 82 ? -9.898 18.25 18.094 1 97.81 82 THR A O 1
ATOM 659 N N . ARG A 1 83 ? -10.898 18.672 19.984 1 98.38 83 ARG A N 1
ATOM 660 C CA . ARG A 1 83 ? -12.234 18.344 19.5 1 98.38 83 ARG A CA 1
ATOM 661 C C . ARG A 1 83 ? -12.695 19.375 18.469 1 98.38 83 ARG A C 1
ATOM 663 O O . ARG A 1 83 ? -13.391 19.047 17.5 1 98.38 83 ARG A O 1
ATOM 670 N N . LYS A 1 84 ? -12.344 20.625 18.734 1 98.25 84 LYS A N 1
ATOM 671 C CA . LYS A 1 84 ? -12.711 21.703 17.828 1 98.25 84 LYS A CA 1
ATOM 672 C C . LYS A 1 84 ? -11.641 22.797 17.812 1 98.25 84 LYS A C 1
ATOM 674 O O . LYS A 1 84 ? -11.023 23.078 18.844 1 98.25 84 LYS A O 1
ATOM 679 N N . ALA A 1 85 ? -11.422 23.328 16.641 1 97.75 85 ALA A N 1
ATOM 680 C CA . ALA A 1 85 ? -10.539 24.484 16.5 1 97.75 85 ALA A CA 1
ATOM 681 C C . ALA A 1 85 ? -10.688 25.141 15.133 1 97.75 85 ALA A C 1
ATOM 683 O O . ALA A 1 85 ? -10.82 24.438 14.125 1 97.75 85 ALA A O 1
ATOM 684 N N . CYS A 1 86 ? -10.781 26.469 15.07 1 97.75 86 CYS A N 1
ATOM 685 C CA . CYS A 1 86 ? -10.719 27.266 13.844 1 97.75 86 CYS A CA 1
ATOM 686 C C . CYS A 1 86 ? -11.789 26.812 12.852 1 97.75 86 CYS A C 1
ATOM 688 O O . CYS A 1 86 ? -11.523 26.719 11.648 1 97.75 86 CYS A O 1
ATOM 690 N N . GLY A 1 87 ? -12.93 26.391 13.336 1 97.75 87 GLY A N 1
ATOM 691 C CA . GLY A 1 87 ? -14.078 26.078 12.5 1 97.75 87 GLY A CA 1
ATOM 692 C C . GLY A 1 87 ? -14.125 24.609 12.086 1 97.75 87 GLY A C 1
ATOM 693 O O . GLY A 1 87 ? -15.023 24.203 11.352 1 97.75 87 GLY A O 1
ATOM 694 N N . VAL A 1 88 ? -13.148 23.812 12.547 1 98.62 88 VAL A N 1
ATOM 695 C CA . VAL A 1 88 ? -13.109 22.391 12.203 1 98.62 88 VAL A CA 1
ATOM 696 C C . VAL A 1 88 ? -13.484 21.547 13.43 1 98.62 88 VAL A C 1
ATOM 698 O O . VAL A 1 88 ? -13.031 21.828 14.539 1 98.62 88 VAL A O 1
ATOM 701 N N . VAL A 1 89 ? -14.289 20.578 13.195 1 98.81 89 VAL A N 1
ATOM 702 C CA . VAL A 1 89 ? -14.672 19.641 14.242 1 98.81 89 VAL A CA 1
ATOM 703 C C . VAL A 1 89 ? -14.016 18.281 13.992 1 98.81 89 VAL A C 1
ATOM 705 O O . VAL A 1 89 ? -14.18 17.688 12.922 1 98.81 89 VAL A O 1
ATOM 708 N N . ASN A 1 90 ? -13.297 17.812 14.977 1 98.69 90 ASN A N 1
ATOM 709 C CA . ASN A 1 90 ? -12.555 16.562 14.906 1 98.69 90 ASN A CA 1
ATOM 710 C C . ASN A 1 90 ? -13.492 15.352 14.883 1 98.69 90 ASN A C 1
ATOM 712 O O . ASN A 1 90 ? -14.273 15.148 15.812 1 98.69 90 ASN A O 1
ATOM 716 N N . GLY A 1 91 ? -13.383 14.5 13.914 1 98.31 91 GLY A N 1
ATOM 717 C CA . GLY A 1 91 ? -14.305 13.391 13.711 1 98.31 91 GLY A CA 1
ATOM 718 C C . GLY A 1 91 ? -13.859 12.109 14.391 1 98.31 91 GLY A C 1
ATOM 719 O O . GLY A 1 91 ? -14.562 11.102 14.359 1 98.31 91 GLY A O 1
ATOM 720 N N . TYR A 1 92 ? -12.688 12.125 15.031 1 97.38 92 TYR A N 1
ATOM 721 C CA . TYR A 1 92 ? -12.211 10.945 15.742 1 97.38 92 TYR A CA 1
ATOM 722 C C . TYR A 1 92 ? -13 10.719 17.031 1 97.38 92 TYR A C 1
ATOM 724 O O . TYR A 1 92 ? -13.43 11.68 17.672 1 97.38 92 TYR A O 1
ATOM 732 N N . GLN A 1 93 ? -13.125 9.469 17.359 1 94.94 93 GLN A N 1
ATOM 733 C CA . GLN A 1 93 ? -13.758 9.117 18.625 1 94.94 93 GLN A CA 1
ATOM 734 C C . GLN A 1 93 ? -13.023 9.75 19.812 1 94.94 93 GLN A C 1
ATOM 736 O O . GLN A 1 93 ? -13.641 10.359 20.688 1 94.94 93 GLN A O 1
ATOM 741 N N . ASP A 1 94 ? -11.812 9.555 19.891 1 96.44 94 ASP A N 1
ATOM 742 C CA . ASP A 1 94 ? -10.891 10.266 20.766 1 96.44 94 ASP A CA 1
ATOM 743 C C . ASP A 1 94 ? -10.047 11.266 19.984 1 96.44 94 ASP A C 1
ATOM 745 O O . ASP A 1 94 ? -9.102 10.883 19.297 1 96.44 94 ASP A O 1
ATOM 749 N N . ALA A 1 95 ? -10.406 12.555 20.125 1 97.25 95 ALA A N 1
ATOM 750 C CA . ALA A 1 95 ? -9.82 13.617 19.312 1 97.25 95 ALA A CA 1
ATOM 751 C C . ALA A 1 95 ? -8.305 13.648 19.453 1 97.25 95 ALA A C 1
ATOM 753 O O . ALA A 1 95 ? -7.59 13.992 18.516 1 97.25 95 ALA A O 1
ATOM 754 N N . THR A 1 96 ? -7.809 13.234 20.578 1 94.44 96 THR A N 1
ATOM 755 C CA . THR A 1 96 ? -6.383 13.336 20.859 1 94.44 96 THR A CA 1
ATOM 756 C C . THR A 1 96 ? -5.598 12.305 20.062 1 94.44 96 THR A C 1
ATOM 758 O O . THR A 1 96 ? -4.375 12.398 19.938 1 94.44 96 THR A O 1
ATOM 761 N N . GLN A 1 97 ? -6.324 11.359 19.469 1 93.62 97 GLN A N 1
ATOM 762 C CA . GLN A 1 97 ? -5.668 10.273 18.734 1 93.62 97 GLN A CA 1
ATOM 763 C C . GLN A 1 97 ? -5.469 10.641 17.266 1 93.62 97 GLN A C 1
ATOM 765 O O . GLN A 1 97 ? -4.73 9.969 16.547 1 93.62 97 GLN A O 1
ATOM 770 N N . LEU A 1 98 ? -6.156 11.68 16.875 1 96.25 98 LEU A N 1
ATOM 771 C CA . LEU A 1 98 ? -5.922 12.148 15.516 1 96.25 98 LEU A CA 1
ATOM 772 C C . LEU A 1 98 ? -4.547 12.805 15.398 1 96.25 98 LEU A C 1
ATOM 774 O O . LEU A 1 98 ? -4.219 13.711 16.172 1 96.25 98 LEU A O 1
ATOM 778 N N . GLY A 1 99 ? -3.709 12.297 14.5 1 95.06 99 GLY A N 1
ATOM 779 C CA . GLY A 1 99 ? -2.402 12.906 14.312 1 95.06 99 GLY A CA 1
ATOM 780 C C . GLY A 1 99 ? -2.463 14.414 14.172 1 95.06 99 GLY A C 1
ATOM 781 O O . GLY A 1 99 ? -3.258 14.945 13.391 1 95.06 99 GLY A O 1
ATOM 782 N N . VAL A 1 100 ? -1.648 15.039 14.891 1 96.19 100 VAL A N 1
ATOM 783 C CA . VAL A 1 100 ? -1.684 16.5 14.953 1 96.19 100 VAL A CA 1
ATOM 784 C C . VAL A 1 100 ? -1.375 17.078 13.578 1 96.19 100 VAL A C 1
ATOM 786 O O . VAL A 1 100 ? -1.909 18.141 13.211 1 96.19 100 VAL A O 1
ATOM 789 N N . ASP A 1 101 ? -0.534 16.422 12.812 1 96.69 101 ASP A N 1
ATOM 790 C CA . ASP A 1 101 ? -0.255 16.875 11.453 1 96.69 101 ASP A CA 1
ATOM 791 C C . ASP A 1 101 ? -1.522 16.859 10.602 1 96.69 101 ASP A C 1
ATOM 793 O O . ASP A 1 101 ? -1.8 17.828 9.883 1 96.69 101 ASP A O 1
ATOM 797 N N . ARG A 1 102 ? -2.346 15.789 10.688 1 98 102 ARG A N 1
ATOM 798 C CA . ARG A 1 102 ? -3.613 15.711 9.969 1 98 102 ARG A CA 1
ATOM 799 C C . ARG A 1 102 ? -4.578 16.797 10.445 1 98 102 ARG A C 1
ATOM 801 O O . ARG A 1 102 ? -5.234 17.453 9.633 1 98 102 ARG A O 1
ATOM 808 N N . TRP A 1 103 ? -4.613 17 11.742 1 98.31 103 TRP A N 1
ATOM 809 C CA . TRP A 1 103 ? -5.48 18 12.367 1 98.31 103 TRP A CA 1
ATOM 810 C C . TRP A 1 103 ? -5.172 19.391 11.844 1 98.31 103 TRP A C 1
ATOM 812 O O . TRP A 1 103 ? -6.062 20.094 11.352 1 98.31 103 TRP A O 1
ATOM 822 N N . LEU A 1 104 ? -3.934 19.719 11.867 1 98.38 104 LEU A N 1
ATOM 823 C CA . LEU A 1 104 ? -3.484 21.047 11.461 1 98.38 104 LEU A CA 1
ATOM 824 C C . LEU A 1 104 ? -3.66 21.25 9.953 1 98.38 104 LEU A C 1
ATOM 826 O O . LEU A 1 104 ? -4.023 22.328 9.5 1 98.38 104 LEU A O 1
ATOM 830 N N . ALA A 1 105 ? -3.414 20.203 9.18 1 98.69 105 ALA A N 1
ATOM 831 C CA . ALA A 1 105 ? -3.604 20.281 7.734 1 98.69 105 ALA A CA 1
ATOM 832 C C . ALA A 1 105 ? -5.066 20.547 7.387 1 98.69 105 ALA A C 1
ATOM 834 O O . ALA A 1 105 ? -5.359 21.359 6.508 1 98.69 105 ALA A O 1
ATOM 835 N N . MET A 1 106 ? -5.961 19.891 8.07 1 98.75 106 MET A N 1
ATOM 836 C CA . MET A 1 106 ? -7.387 20.094 7.828 1 98.75 106 MET A CA 1
ATOM 837 C C . MET A 1 106 ? -7.801 21.516 8.164 1 98.75 106 MET A C 1
ATOM 839 O O . MET A 1 106 ? -8.57 22.141 7.418 1 98.75 106 MET A O 1
ATOM 843 N N . ILE A 1 107 ? -7.289 22.016 9.266 1 98.56 107 ILE A N 1
ATOM 844 C CA . ILE A 1 107 ? -7.613 23.375 9.695 1 98.56 107 ILE A CA 1
ATOM 845 C C . ILE A 1 107 ? -7.156 24.375 8.641 1 98.56 107 ILE A C 1
ATOM 847 O O . ILE A 1 107 ? -7.914 25.266 8.258 1 98.56 107 ILE A O 1
ATOM 851 N N . ALA A 1 108 ? -5.926 24.203 8.172 1 98.62 108 ALA A N 1
ATOM 852 C CA . ALA A 1 108 ? -5.402 25.094 7.141 1 98.62 108 ALA A CA 1
ATOM 853 C C . ALA A 1 108 ? -6.234 25 5.863 1 98.62 108 ALA A C 1
ATOM 855 O O . ALA A 1 108 ? -6.574 26.031 5.266 1 98.62 108 ALA A O 1
ATOM 856 N N . ALA A 1 109 ? -6.586 23.812 5.453 1 98.69 109 ALA A N 1
ATOM 857 C CA . ALA A 1 109 ? -7.371 23.609 4.234 1 98.69 109 ALA A CA 1
ATOM 858 C C . ALA A 1 109 ? -8.742 24.266 4.352 1 98.69 109 ALA A C 1
ATOM 860 O O . ALA A 1 109 ? -9.188 24.953 3.434 1 98.69 109 ALA A O 1
ATOM 861 N N . HIS A 1 110 ? -9.383 24.047 5.469 1 98.62 110 HIS A N 1
ATOM 862 C CA . HIS A 1 110 ? -10.711 24.594 5.695 1 98.62 110 HIS A CA 1
ATOM 863 C C . HIS A 1 110 ? -10.672 26.125 5.676 1 98.62 110 HIS A C 1
ATOM 865 O O . HIS A 1 110 ? -11.641 26.766 5.246 1 98.62 110 HIS A O 1
ATOM 871 N N . HIS A 1 111 ? -9.656 26.703 6.176 1 98 111 HIS A N 1
ATOM 872 C CA . HIS A 1 111 ? -9.492 28.141 6.199 1 98 111 HIS A CA 1
ATOM 873 C C . HIS A 1 111 ? -9.312 28.703 4.789 1 98 111 HIS A C 1
ATOM 875 O O . HIS A 1 111 ? -9.797 29.797 4.484 1 98 111 HIS A O 1
ATOM 881 N N . LYS A 1 112 ? -8.672 27.984 3.92 1 97.94 112 LYS A N 1
ATOM 882 C CA . LYS A 1 112 ? -8.242 28.484 2.615 1 97.94 112 LYS A CA 1
ATOM 883 C C . LYS A 1 112 ? -9.297 28.203 1.547 1 97.94 112 LYS A C 1
ATOM 885 O O . LYS A 1 112 ? -9.398 28.938 0.56 1 97.94 112 LYS A O 1
ATOM 890 N N . TYR A 1 113 ? -10.039 27.141 1.699 1 98.06 113 TYR A N 1
ATOM 891 C CA . TYR A 1 113 ? -10.938 26.688 0.637 1 98.06 113 TYR A CA 1
ATOM 892 C C . TYR A 1 113 ? -12.359 26.516 1.16 1 98.06 113 TYR A C 1
ATOM 894 O O . TYR A 1 113 ? -12.562 26.281 2.354 1 98.06 113 TYR A O 1
ATOM 902 N N . THR A 1 114 ? -13.32 26.609 0.248 1 97.38 114 THR A N 1
ATOM 903 C CA . THR A 1 114 ? -14.727 26.422 0.569 1 97.38 114 THR A CA 1
ATOM 904 C C . THR A 1 114 ? -15.242 25.094 0.028 1 97.38 114 THR A C 1
ATOM 906 O O . THR A 1 114 ? -14.586 24.469 -0.802 1 97.38 114 THR A O 1
ATOM 909 N N . GLY A 1 115 ? -16.391 24.625 0.58 1 97.62 115 GLY A N 1
ATOM 910 C CA . GLY A 1 115 ? -16.984 23.391 0.105 1 97.62 115 GLY A CA 1
ATOM 911 C C . GLY A 1 115 ? -16.438 22.156 0.798 1 97.62 115 GLY A C 1
ATOM 912 O O . GLY A 1 115 ? -15.758 22.266 1.814 1 97.62 115 GLY A O 1
ATOM 913 N N . MET A 1 116 ? -16.828 21.016 0.26 1 98.31 116 MET A N 1
ATOM 914 C CA . MET A 1 116 ? -16.297 19.75 0.772 1 98.31 116 MET A CA 1
ATOM 915 C C . MET A 1 116 ? -14.836 19.578 0.344 1 98.31 116 MET A C 1
ATOM 917 O O . MET A 1 116 ? -14.484 19.859 -0.8 1 98.31 116 MET A O 1
ATOM 921 N N . LEU A 1 117 ? -14.047 19.109 1.241 1 98.75 117 LEU A N 1
ATOM 922 C CA . LEU A 1 117 ? -12.617 19 0.975 1 98.75 117 LEU A CA 1
ATOM 923 C C . LEU A 1 117 ? -12.125 17.578 1.216 1 98.75 117 LEU A C 1
ATOM 925 O O . LEU A 1 117 ? -12.672 16.859 2.057 1 98.75 117 LEU A O 1
ATOM 929 N N . CYS A 1 118 ? -11.156 17.188 0.516 1 98.75 118 CYS A N 1
ATOM 930 C CA . CYS A 1 118 ? -10.305 16.031 0.803 1 98.75 118 CYS A CA 1
ATOM 931 C C . CYS A 1 118 ? -8.852 16.453 0.947 1 98.75 118 CYS A C 1
ATOM 933 O O . CYS A 1 118 ? -8.242 16.969 -0.004 1 98.75 118 CYS A O 1
ATOM 935 N N . VAL A 1 119 ? -8.305 16.312 2.115 1 98.88 119 VAL A N 1
ATOM 936 C CA . VAL A 1 119 ? -6.91 16.672 2.379 1 98.88 119 VAL A CA 1
ATOM 937 C C . VAL A 1 119 ? -6.039 15.414 2.32 1 98.88 119 VAL A C 1
ATOM 939 O O . VAL A 1 119 ? -6.227 14.484 3.107 1 98.88 119 VAL A O 1
ATOM 942 N N . VAL A 1 120 ? -5.121 15.406 1.397 1 98.75 120 VAL A N 1
ATOM 943 C CA . VAL A 1 120 ? -4.211 14.281 1.208 1 98.75 120 VAL A CA 1
ATOM 944 C C . VAL A 1 120 ? -2.783 14.711 1.53 1 98.75 120 VAL A C 1
ATOM 946 O O . VAL A 1 120 ? -2.246 15.625 0.9 1 98.75 120 VAL A O 1
ATOM 949 N N . ASP A 1 121 ? -2.223 14.133 2.541 1 97.75 121 ASP A N 1
ATOM 950 C CA . ASP A 1 121 ? -0.813 14.32 2.871 1 97.75 121 ASP A CA 1
ATOM 951 C C . ASP A 1 121 ? 0.004 13.078 2.525 1 97.75 121 ASP A C 1
ATOM 953 O O . ASP A 1 121 ? -0.12 12.047 3.186 1 97.75 121 ASP A O 1
ATOM 957 N N . THR A 1 122 ? 0.811 13.172 1.491 1 95.88 122 THR A N 1
ATOM 958 C CA . THR A 1 122 ? 1.533 12 1.012 1 95.88 122 THR A CA 1
ATOM 959 C C . THR A 1 122 ? 3.027 12.133 1.285 1 95.88 122 THR A C 1
ATOM 961 O O . THR A 1 122 ? 3.689 13.016 0.732 1 95.88 122 THR A O 1
ATOM 964 N N . GLY A 1 123 ? 3.572 11.375 2.104 1 92.25 123 GLY A N 1
ATOM 965 C CA . GLY A 1 123 ? 4.969 11.227 2.48 1 92.25 123 GLY A CA 1
ATOM 966 C C . GLY A 1 123 ? 5.336 9.812 2.879 1 92.25 123 GLY A C 1
ATOM 967 O O . GLY A 1 123 ? 5.109 8.867 2.119 1 92.25 123 GLY A O 1
ATOM 968 N N . THR A 1 124 ? 5.793 9.688 4.188 1 91.31 124 THR A N 1
ATOM 969 C CA . THR A 1 124 ? 6.047 8.344 4.691 1 91.31 124 THR A CA 1
ATOM 970 C C . THR A 1 124 ? 4.777 7.5 4.645 1 91.31 124 THR A C 1
ATOM 972 O O . THR A 1 124 ? 4.785 6.379 4.129 1 91.31 124 THR A O 1
ATOM 975 N N . ALA A 1 125 ? 3.791 8.039 5.133 1 95.12 125 ALA A N 1
ATOM 976 C CA . ALA A 1 125 ? 2.439 7.512 4.953 1 95.12 125 ALA A CA 1
ATOM 977 C C . ALA A 1 125 ? 1.596 8.453 4.098 1 95.12 125 ALA A C 1
ATOM 979 O O . ALA A 1 125 ? 1.97 9.609 3.881 1 95.12 125 ALA A O 1
ATOM 980 N N . LEU A 1 126 ? 0.574 7.973 3.51 1 97.75 126 LEU A N 1
ATOM 981 C CA . LEU A 1 126 ? -0.447 8.797 2.873 1 97.75 126 LEU A CA 1
ATOM 982 C C . LEU A 1 126 ? -1.717 8.836 3.719 1 97.75 126 LEU A C 1
ATOM 984 O O . LEU A 1 126 ? -2.295 7.793 4.031 1 97.75 126 LEU A O 1
ATOM 988 N N . THR A 1 127 ? -2.086 10.008 4.164 1 98.06 127 THR A N 1
ATOM 989 C CA . THR A 1 127 ? -3.342 10.188 4.879 1 98.06 127 THR A CA 1
ATOM 990 C C . THR A 1 127 ? -4.355 10.93 4.016 1 98.06 127 THR A C 1
ATOM 992 O O . THR A 1 127 ? -3.984 11.781 3.199 1 98.06 127 THR A O 1
ATOM 995 N N . MET A 1 128 ? -5.547 10.562 4.168 1 98.56 128 MET A N 1
ATOM 996 C CA . MET A 1 128 ? -6.688 11.188 3.504 1 98.56 128 MET A CA 1
ATOM 997 C C . MET A 1 128 ? -7.781 11.531 4.512 1 98.56 128 MET A C 1
ATOM 999 O O . MET A 1 128 ? -8.227 10.672 5.27 1 98.56 128 MET A O 1
ATOM 1003 N N . ASP A 1 129 ? -8.141 12.766 4.543 1 98.81 129 ASP A N 1
ATOM 1004 C CA . ASP A 1 129 ? -9.195 13.203 5.457 1 98.81 129 ASP A CA 1
ATOM 1005 C C . ASP A 1 129 ? -10.273 13.984 4.719 1 98.81 129 ASP A C 1
ATOM 1007 O O . ASP A 1 129 ? -9.969 14.867 3.914 1 98.81 129 ASP A O 1
ATOM 1011 N N . PHE A 1 130 ? -11.516 13.703 5.008 1 98.81 130 PHE A N 1
ATOM 1012 C CA . PHE A 1 130 ? -12.641 14.344 4.344 1 98.81 130 PHE A CA 1
ATOM 1013 C C . PHE A 1 130 ? -13.352 15.312 5.289 1 98.81 130 PHE A C 1
ATOM 1015 O O . PHE A 1 130 ? -13.625 14.969 6.441 1 98.81 130 PHE A O 1
ATOM 1022 N N . LEU A 1 131 ? -13.602 16.484 4.805 1 98.75 131 LEU A N 1
ATOM 1023 C CA . LEU A 1 131 ? -14.297 17.531 5.555 1 98.75 131 LEU A CA 1
ATOM 1024 C C . LEU A 1 131 ? -15.562 17.969 4.824 1 98.75 131 LEU A C 1
ATOM 1026 O O . LEU A 1 131 ? -15.539 18.188 3.611 1 98.75 131 LEU A O 1
ATOM 1030 N N . LEU A 1 132 ? -16.594 18.172 5.547 1 98.62 132 LEU A N 1
ATOM 1031 C CA . LEU A 1 132 ? -17.766 18.875 5.008 1 98.62 132 LEU A CA 1
ATOM 1032 C C . LEU A 1 132 ? -17.516 20.375 4.938 1 98.62 132 LEU A C 1
ATOM 1034 O O . LEU A 1 132 ? -16.594 20.875 5.574 1 98.62 132 LEU A O 1
ATOM 1038 N N . GLU A 1 133 ? -18.312 21.031 4.211 1 97.94 133 GLU A N 1
ATOM 1039 C CA . GLU A 1 133 ? -18.219 22.484 4.125 1 97.94 133 GLU A CA 1
ATOM 1040 C C . GLU A 1 133 ? -18.344 23.125 5.504 1 97.94 133 GLU A C 1
ATOM 1042 O O . GLU A 1 133 ? -17.703 24.141 5.777 1 97.94 133 GLU A O 1
ATOM 1047 N N . SER A 1 134 ? -19.078 22.516 6.395 1 98 134 SER A N 1
ATOM 1048 C CA . SER A 1 134 ? -19.328 23.016 7.738 1 98 134 SER A CA 1
ATOM 1049 C C . SER A 1 134 ? -18.078 22.953 8.602 1 98 134 SER A C 1
ATOM 1051 O O . SER A 1 134 ? -18.016 23.547 9.672 1 98 134 SER A O 1
ATOM 1053 N N . GLY A 1 135 ? -17.094 22.188 8.156 1 98.56 135 GLY A N 1
ATOM 1054 C CA . GLY A 1 135 ? -15.898 21.969 8.945 1 98.56 135 GLY A CA 1
ATOM 1055 C C . GLY A 1 135 ? -15.898 20.656 9.688 1 98.56 135 GLY A C 1
ATOM 1056 O O . GLY A 1 135 ? -14.914 20.297 10.352 1 98.56 135 GLY A O 1
ATOM 1057 N N . GLN A 1 136 ? -16.953 19.859 9.484 1 98.75 136 GLN A N 1
ATOM 1058 C CA . GLN A 1 136 ? -17.031 18.562 10.141 1 98.75 136 GLN A CA 1
ATOM 1059 C C . GLN A 1 136 ? -16.125 17.547 9.469 1 98.75 136 GLN A C 1
ATOM 1061 O O . GLN A 1 136 ? -16.266 17.25 8.281 1 98.75 136 GLN A O 1
ATOM 1066 N N . HIS A 1 137 ? -15.195 17.078 10.242 1 98.81 137 HIS A N 1
ATOM 1067 C CA . HIS A 1 137 ? -14.352 15.977 9.789 1 98.81 137 HIS A CA 1
ATOM 1068 C C . HIS A 1 137 ? -15.133 14.664 9.75 1 98.81 137 HIS A C 1
ATOM 1070 O O . HIS A 1 137 ? -15.719 14.25 10.75 1 98.81 137 HIS A O 1
ATOM 1076 N N . LEU A 1 138 ? -15.133 13.984 8.656 1 98.62 138 LEU A N 1
ATOM 1077 C CA . LEU A 1 138 ? -15.93 12.781 8.453 1 98.62 138 LEU A CA 1
ATOM 1078 C C . LEU A 1 138 ? -15.125 11.531 8.773 1 98.62 138 LEU A C 1
ATOM 1080 O O . LEU A 1 138 ? -15.688 10.438 8.914 1 98.62 138 LEU A O 1
ATOM 1084 N N . GLY A 1 139 ? -13.797 11.633 8.883 1 98.38 139 GLY A N 1
ATOM 1085 C CA . GLY A 1 139 ? -12.883 10.508 8.938 1 98.38 139 GLY A CA 1
ATOM 1086 C C . GLY A 1 139 ? -11.992 10.398 7.711 1 98.38 139 GLY A C 1
ATOM 1087 O O . GLY A 1 139 ? -11.977 11.297 6.867 1 98.38 139 GLY A O 1
ATOM 1088 N N . GLY A 1 140 ? -11.219 9.297 7.73 1 98.19 140 GLY A N 1
ATOM 1089 C CA . GLY A 1 140 ? -10.297 9.164 6.613 1 98.19 140 GLY A CA 1
ATOM 1090 C C . GLY A 1 140 ? -9.508 7.875 6.641 1 98.19 140 GLY A C 1
ATOM 1091 O O . GLY A 1 140 ? -9.992 6.848 7.117 1 98.19 140 GLY A O 1
ATOM 1092 N N . PHE A 1 141 ? -8.375 7.965 5.992 1 97.94 141 PHE A N 1
ATOM 1093 C CA . PHE A 1 141 ? -7.574 6.766 5.781 1 97.94 141 PHE A CA 1
ATOM 1094 C C . PHE A 1 141 ? -6.102 7.043 6.062 1 97.94 141 PHE A C 1
ATOM 1096 O O . PHE A 1 141 ? -5.645 8.18 5.945 1 97.94 141 PHE A O 1
ATOM 1103 N N . ILE A 1 142 ? -5.371 6.016 6.434 1 96.88 142 ILE A N 1
ATOM 1104 C CA . ILE A 1 142 ? -3.914 5.988 6.539 1 96.88 142 ILE A CA 1
ATOM 1105 C C . ILE A 1 142 ? -3.367 4.77 5.797 1 96.88 142 ILE A C 1
ATOM 1107 O O . ILE A 1 142 ? -3.719 3.631 6.121 1 96.88 142 ILE A O 1
ATOM 1111 N N . VAL A 1 143 ? -2.57 4.961 4.824 1 97.88 143 VAL A N 1
ATOM 1112 C CA . VAL A 1 143 ? -1.913 3.887 4.086 1 97.88 143 VAL A CA 1
ATOM 1113 C C . VAL A 1 143 ? -0.428 4.203 3.924 1 97.88 143 VAL A C 1
ATOM 1115 O O . VAL A 1 143 ? -0.004 5.344 4.133 1 97.88 143 VAL A O 1
ATOM 1118 N N . PRO A 1 144 ? 0.387 3.234 3.615 1 97.25 144 PRO A N 1
ATOM 1119 C CA . PRO A 1 144 ? 1.802 3.553 3.406 1 97.25 144 PRO A CA 1
ATOM 1120 C C . PRO A 1 144 ? 2.033 4.422 2.172 1 97.25 144 PRO A C 1
ATOM 1122 O O . PRO A 1 144 ? 1.32 4.289 1.174 1 97.25 144 PRO A O 1
ATOM 1125 N N . GLY A 1 145 ? 2.994 5.281 2.281 1 96.56 145 GLY A N 1
ATOM 1126 C CA . GLY A 1 145 ? 3.42 6.051 1.123 1 96.56 145 GLY A CA 1
ATOM 1127 C C . GLY A 1 145 ? 4.215 5.23 0.124 1 96.56 145 GLY A C 1
ATOM 1128 O O . GLY A 1 145 ? 4.512 4.059 0.368 1 96.56 145 GLY A O 1
ATOM 1129 N N . ALA A 1 146 ? 4.578 5.867 -0.93 1 94.69 146 ALA A N 1
ATOM 1130 C CA . ALA A 1 146 ? 5.207 5.172 -2.051 1 94.69 146 ALA A CA 1
ATOM 1131 C C . ALA A 1 146 ? 6.531 4.535 -1.63 1 94.69 146 ALA A C 1
ATOM 1133 O O . ALA A 1 146 ? 6.75 3.344 -1.854 1 94.69 146 ALA A O 1
ATOM 1134 N N . GLU A 1 147 ? 7.363 5.305 -1.016 1 91.88 147 GLU A N 1
ATOM 1135 C CA . GLU A 1 147 ? 8.68 4.805 -0.636 1 91.88 147 GLU A CA 1
ATOM 1136 C C . GLU A 1 147 ? 8.57 3.693 0.401 1 91.88 147 GLU A C 1
ATOM 1138 O O . GLU A 1 147 ? 9.305 2.703 0.336 1 91.88 147 GLU A O 1
ATOM 1143 N N . LEU A 1 148 ? 7.707 3.908 1.328 1 93.19 148 LEU A N 1
ATOM 1144 C CA . LEU A 1 148 ? 7.504 2.893 2.355 1 93.19 148 LEU A CA 1
ATOM 1145 C C . LEU A 1 148 ? 7.004 1.59 1.738 1 93.19 148 LEU A C 1
ATOM 1147 O O . LEU A 1 148 ? 7.43 0.504 2.139 1 93.19 148 LEU A O 1
ATOM 1151 N N . MET A 1 149 ? 6.125 1.666 0.787 1 95.44 149 MET A N 1
ATOM 1152 C CA . MET A 1 149 ? 5.641 0.476 0.092 1 95.44 149 MET A CA 1
ATOM 1153 C C . MET A 1 149 ? 6.777 -0.22 -0.649 1 95.44 149 MET A C 1
ATOM 1155 O O . MET A 1 149 ? 6.945 -1.435 -0.531 1 95.44 149 MET A O 1
ATOM 1159 N N . ARG A 1 150 ? 7.523 0.537 -1.354 1 93.06 150 ARG A N 1
ATOM 1160 C CA . ARG A 1 150 ? 8.633 -0.037 -2.111 1 93.06 150 ARG A CA 1
ATOM 1161 C C . ARG A 1 150 ? 9.641 -0.712 -1.184 1 93.06 150 ARG A C 1
ATOM 1163 O O . ARG A 1 150 ? 10.078 -1.831 -1.449 1 93.06 150 ARG A O 1
ATOM 1170 N N . LYS A 1 151 ? 9.961 -0.052 -0.095 1 90.75 151 LYS A N 1
ATOM 1171 C CA . LYS A 1 151 ? 10.922 -0.591 0.867 1 90.75 151 LYS A CA 1
ATOM 1172 C C . LYS A 1 151 ? 10.398 -1.88 1.497 1 90.75 151 LYS A C 1
ATOM 1174 O O . LYS A 1 151 ? 11.18 -2.785 1.806 1 90.75 151 LYS A O 1
ATOM 1179 N N . SER A 1 152 ? 9.141 -1.893 1.713 1 92.12 152 SER A N 1
ATOM 1180 C CA . SER A 1 152 ? 8.555 -3.064 2.357 1 92.12 152 SER A CA 1
ATOM 1181 C C . SER A 1 152 ? 8.656 -4.297 1.463 1 92.12 152 SER A C 1
ATOM 1183 O O . SER A 1 152 ? 8.648 -5.426 1.951 1 92.12 152 SER A O 1
ATOM 1185 N N . LEU A 1 153 ? 8.648 -4.113 0.152 1 90.5 153 LEU A N 1
ATOM 1186 C CA . LEU A 1 153 ? 8.75 -5.207 -0.808 1 9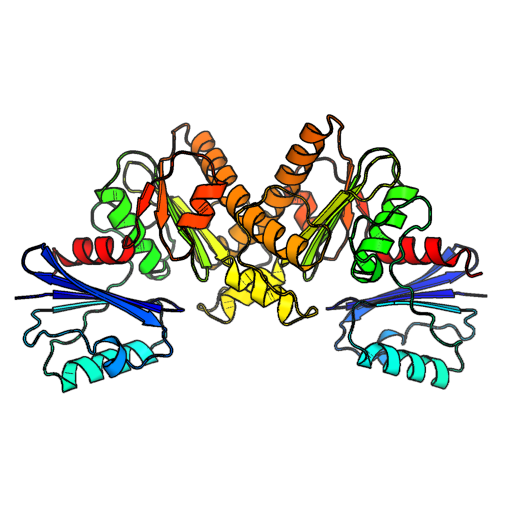0.5 153 LEU A CA 1
ATOM 1187 C C . LEU A 1 153 ? 10.195 -5.688 -0.931 1 90.5 153 LEU A C 1
ATOM 1189 O O . LEU A 1 153 ? 10.438 -6.832 -1.319 1 90.5 153 LEU A O 1
ATOM 1193 N N . LEU A 1 154 ? 11.234 -4.773 -0.858 1 70.69 154 LEU A N 1
ATOM 1194 C CA . LEU A 1 154 ? 12.648 -5.07 -1.051 1 70.69 154 LEU A CA 1
ATOM 1195 C C . LEU A 1 154 ? 13.203 -5.867 0.126 1 70.69 154 LEU A C 1
ATOM 1197 O O . LEU A 1 154 ? 14.133 -6.66 -0.038 1 70.69 154 LEU A O 1
ATOM 1201 N N . SER A 1 155 ? 12.898 -5.461 1.386 1 55.03 155 SER A N 1
ATOM 1202 C CA . SER A 1 155 ? 13.5 -6.258 2.447 1 55.03 155 SER A CA 1
ATOM 1203 C C . SER A 1 155 ? 13.227 -7.746 2.242 1 55.03 155 SER A C 1
ATOM 1205 O O . SER A 1 155 ? 14.023 -8.594 2.658 1 55.03 155 SER A O 1
ATOM 1207 N N . ASN A 1 156 ? 12.195 -8.117 1.679 1 46.25 156 ASN A N 1
ATOM 1208 C CA . ASN A 1 156 ? 11.984 -9.547 1.473 1 46.25 156 ASN A CA 1
ATOM 1209 C C . ASN A 1 156 ? 12.508 -10 0.111 1 46.25 156 ASN A C 1
ATOM 1211 O O . ASN A 1 156 ? 12.656 -11.195 -0.133 1 46.25 156 ASN A O 1
ATOM 1215 N N . THR A 1 157 ? 12.141 -9.219 -1.146 1 46.91 157 THR A N 1
ATOM 1216 C CA . THR A 1 157 ? 12.492 -9.734 -2.463 1 46.91 157 THR A CA 1
ATOM 1217 C C . THR A 1 157 ? 13.844 -9.188 -2.91 1 46.91 157 THR A C 1
ATOM 1219 O O . THR A 1 157 ? 14.328 -8.188 -2.373 1 46.91 157 THR A O 1
ATOM 1222 N N . HIS A 1 158 ? 14.531 -9.539 -4.031 1 44.16 158 HIS A N 1
ATOM 1223 C CA . HIS A 1 158 ? 15.711 -9.211 -4.816 1 44.16 158 HIS A CA 1
ATOM 1224 C C . HIS A 1 158 ? 15.719 -7.734 -5.211 1 44.16 158 HIS A C 1
ATOM 1226 O O . HIS A 1 158 ? 14.656 -7.113 -5.316 1 44.16 158 HIS A O 1
ATOM 1232 N N . LYS A 1 159 ? 16.906 -6.969 -5.445 1 44.72 159 LYS A N 1
ATOM 1233 C CA . LYS A 1 159 ? 17.438 -5.648 -5.75 1 44.72 159 LYS A CA 1
ATOM 1234 C C . LYS A 1 159 ? 16.562 -4.902 -6.746 1 44.72 159 LYS A C 1
ATOM 1236 O O . LYS A 1 159 ? 16.641 -5.141 -7.953 1 44.72 159 LYS A O 1
ATOM 1241 N N . ILE A 1 160 ? 15.32 -4.582 -6.406 1 46.62 160 ILE A N 1
ATOM 1242 C CA . ILE A 1 160 ? 14.555 -3.732 -7.309 1 46.62 160 ILE A CA 1
ATOM 1243 C C . ILE A 1 160 ? 15.195 -2.35 -7.387 1 46.62 160 ILE A C 1
ATOM 1245 O O . ILE A 1 160 ? 15.352 -1.674 -6.367 1 46.62 160 ILE A O 1
ATOM 1249 N N . ASN A 1 161 ? 16 -2.055 -8.336 1 48.16 161 ASN A N 1
ATOM 1250 C CA . ASN A 1 161 ? 16.5 -0.707 -8.602 1 48.16 161 ASN A CA 1
ATOM 1251 C C . ASN A 1 161 ? 15.352 0.249 -8.945 1 48.16 161 ASN A C 1
ATOM 1253 O O . ASN A 1 161 ? 14.648 0.049 -9.93 1 48.16 161 ASN A O 1
ATOM 1257 N N . ILE A 1 162 ? 14.852 0.978 -7.996 1 47.28 162 ILE A N 1
ATOM 1258 C CA . ILE A 1 162 ? 13.781 1.946 -8.172 1 47.28 162 ILE A CA 1
ATOM 1259 C C . ILE A 1 162 ? 14.297 3.16 -8.938 1 47.28 162 ILE A C 1
ATOM 1261 O O . ILE A 1 162 ? 15.164 3.887 -8.453 1 47.28 162 ILE A O 1
ATOM 1265 N N . ASP A 1 163 ? 14.172 3.168 -10.227 1 47.5 163 ASP A N 1
ATOM 1266 C CA . ASP A 1 163 ? 14.477 4.387 -10.969 1 47.5 163 ASP A CA 1
ATOM 1267 C C . ASP A 1 163 ? 13.344 5.406 -10.828 1 47.5 163 ASP A C 1
ATOM 1269 O O . ASP A 1 163 ? 12.188 5.035 -10.633 1 47.5 163 ASP A O 1
ATOM 1273 N N . ASP A 1 164 ? 13.625 6.617 -10.508 1 49.28 164 ASP A N 1
ATOM 1274 C CA . ASP A 1 164 ? 12.711 7.758 -10.508 1 49.28 164 ASP A CA 1
ATOM 1275 C C . ASP A 1 164 ? 11.875 7.789 -11.789 1 49.28 164 ASP A C 1
ATOM 1277 O O . ASP A 1 164 ? 12.312 8.297 -12.82 1 49.28 164 ASP A O 1
ATOM 1281 N N . THR A 1 165 ? 11.094 6.848 -12.062 1 55.78 165 THR A N 1
ATOM 1282 C CA . THR A 1 165 ? 10.32 6.859 -13.297 1 55.78 165 THR A CA 1
ATOM 1283 C C . THR A 1 165 ? 9.086 7.742 -13.156 1 55.78 165 THR A C 1
ATOM 1285 O O . THR A 1 165 ? 8.383 7.672 -12.148 1 55.78 165 THR A O 1
ATOM 1288 N N . PRO A 1 166 ? 8.891 8.633 -14.156 1 61.38 166 PRO A N 1
ATOM 1289 C CA . PRO A 1 166 ? 7.613 9.344 -14.273 1 61.38 166 PRO A CA 1
ATOM 1290 C C . PRO A 1 166 ? 6.41 8.406 -14.141 1 61.38 166 PRO A C 1
ATOM 1292 O O . PRO A 1 166 ? 6.539 7.195 -14.344 1 61.38 166 PRO A O 1
ATOM 1295 N N . TYR A 1 167 ? 5.289 8.969 -13.594 1 73.81 167 TYR A N 1
ATOM 1296 C CA . TYR A 1 167 ? 4.055 8.195 -13.539 1 73.81 167 TYR A CA 1
ATOM 1297 C C . TYR A 1 167 ? 3.773 7.52 -14.875 1 73.81 167 TYR A C 1
ATOM 1299 O O . TYR A 1 167 ? 3.891 8.141 -15.938 1 73.81 167 TYR A O 1
ATOM 1307 N N . SER A 1 168 ? 3.65 6.262 -14.883 1 83.19 168 SER A N 1
ATOM 1308 C CA . SER A 1 168 ? 3.301 5.473 -16.062 1 83.19 168 SER A CA 1
ATOM 1309 C C . SER A 1 168 ? 2.066 4.613 -15.805 1 83.19 168 SER A C 1
ATOM 1311 O O . SER A 1 168 ? 1.92 4.035 -14.727 1 83.19 168 SER A O 1
ATOM 1313 N N . SER A 1 169 ? 1.137 4.711 -16.75 1 87.06 169 SER A N 1
ATOM 1314 C CA . SER A 1 169 ? -0.048 3.865 -16.672 1 87.06 169 SER A CA 1
ATOM 1315 C C . SER A 1 169 ? 0.21 2.488 -17.266 1 87.06 169 SER A C 1
ATOM 1317 O O . SER A 1 169 ? -0.713 1.684 -17.406 1 87.06 169 SER A O 1
ATOM 1319 N N . GLN A 1 170 ? 1.415 2.225 -17.516 1 91.44 170 GLN A N 1
ATOM 1320 C CA . GLN A 1 170 ? 1.79 0.997 -18.219 1 91.44 170 GLN A CA 1
ATOM 1321 C C . GLN A 1 170 ? 1.854 -0.182 -17.25 1 91.44 170 GLN A C 1
ATOM 1323 O O . GLN A 1 170 ? 1.984 0.008 -16.031 1 91.44 170 GLN A O 1
ATOM 1328 N N . LEU A 1 171 ? 1.69 -1.374 -17.859 1 96.88 171 LEU A N 1
ATOM 1329 C CA . LEU A 1 171 ? 1.992 -2.602 -17.141 1 96.88 171 LEU A CA 1
ATOM 1330 C C . LEU A 1 171 ? 3.498 -2.826 -17.047 1 96.88 171 LEU A C 1
ATOM 1332 O O . LEU A 1 171 ? 4.23 -2.537 -18 1 96.88 171 LEU A O 1
ATOM 1336 N N . GLY A 1 172 ? 3.982 -3.309 -15.914 1 96.25 172 GLY A N 1
ATOM 1337 C CA . GLY A 1 172 ? 5.398 -3.623 -15.789 1 96.25 172 GLY A CA 1
ATOM 1338 C C . GLY A 1 172 ? 5.793 -4.895 -16.516 1 96.25 172 GLY A C 1
ATOM 1339 O O . GLY A 1 172 ? 5.066 -5.887 -16.484 1 96.25 172 GLY A O 1
ATOM 1340 N N . THR A 1 173 ? 6.934 -4.879 -17.156 1 96.31 173 THR A N 1
ATOM 1341 C CA . THR A 1 173 ? 7.441 -6.059 -17.844 1 96.31 173 THR A CA 1
ATOM 1342 C C . THR A 1 173 ? 8.812 -6.453 -17.312 1 96.31 173 THR A C 1
ATOM 1344 O O . THR A 1 173 ? 9.578 -7.145 -17.984 1 96.31 173 THR A O 1
ATOM 1347 N N . ASN A 1 174 ? 9.133 -5.953 -16.203 1 94.12 174 ASN A N 1
ATOM 1348 C CA . ASN A 1 174 ? 10.188 -6.383 -15.297 1 94.12 174 ASN A CA 1
ATOM 1349 C C . ASN A 1 174 ? 9.852 -6.035 -13.844 1 94.12 174 ASN A C 1
ATOM 1351 O O . ASN A 1 174 ? 8.914 -5.277 -13.586 1 94.12 174 ASN A O 1
ATOM 1355 N N . THR A 1 175 ? 10.625 -6.531 -12.992 1 92.12 175 THR A N 1
ATOM 1356 C CA . THR A 1 175 ? 10.266 -6.449 -11.586 1 92.12 175 THR A CA 1
ATOM 1357 C C . THR A 1 175 ? 10.25 -4.996 -11.117 1 92.12 175 THR A C 1
ATOM 1359 O O . THR A 1 175 ? 9.32 -4.57 -10.43 1 92.12 175 THR A O 1
ATOM 1362 N N . SER A 1 176 ? 11.234 -4.23 -11.508 1 91.12 176 SER A N 1
ATOM 1363 C CA . SER A 1 176 ? 11.32 -2.83 -11.109 1 91.12 176 SER A CA 1
ATOM 1364 C C . SER A 1 176 ? 10.109 -2.041 -11.586 1 91.12 176 SER A C 1
ATOM 1366 O O . SER A 1 176 ? 9.508 -1.286 -10.82 1 91.12 176 SER A O 1
ATOM 1368 N N . GLU A 1 177 ? 9.75 -2.24 -12.828 1 93.19 177 GLU A N 1
ATOM 1369 C CA . GLU A 1 177 ? 8.586 -1.578 -13.398 1 93.19 177 GLU A CA 1
ATOM 1370 C C . GLU A 1 177 ? 7.301 -2.018 -12.695 1 93.19 177 GLU A C 1
ATOM 1372 O O . GLU A 1 177 ? 6.441 -1.191 -12.383 1 93.19 177 GLU A O 1
ATOM 1377 N N . ALA A 1 178 ? 7.184 -3.312 -12.461 1 95.44 178 ALA A N 1
ATOM 1378 C CA . ALA A 1 178 ? 5.98 -3.855 -11.836 1 95.44 178 ALA A CA 1
ATOM 1379 C C . ALA A 1 178 ? 5.742 -3.227 -10.469 1 95.44 178 ALA A C 1
ATOM 1381 O O . ALA A 1 178 ? 4.602 -2.926 -10.109 1 95.44 178 ALA A O 1
ATOM 1382 N N . VAL A 1 179 ? 6.824 -3.012 -9.75 1 94.88 179 VAL A N 1
ATOM 1383 C CA . VAL A 1 179 ? 6.723 -2.445 -8.406 1 94.88 179 VAL A CA 1
ATOM 1384 C C . VAL A 1 179 ? 6.461 -0.944 -8.5 1 94.88 179 VAL A C 1
ATOM 1386 O O . VAL A 1 179 ? 5.508 -0.437 -7.906 1 94.88 179 VAL A O 1
ATOM 1389 N N . THR A 1 180 ? 7.246 -0.246 -9.305 1 93.62 180 THR A N 1
ATOM 1390 C CA . THR A 1 180 ? 7.168 1.208 -9.391 1 93.62 180 THR A CA 1
ATOM 1391 C C . THR A 1 180 ? 5.816 1.646 -9.953 1 93.62 180 THR A C 1
ATOM 1393 O O . THR A 1 180 ? 5.141 2.494 -9.367 1 93.62 180 THR A O 1
ATOM 1396 N N . TYR A 1 181 ? 5.43 1.03 -11.086 1 95.44 181 TYR A N 1
ATOM 1397 C CA . TYR A 1 181 ? 4.145 1.376 -11.688 1 95.44 181 TYR A CA 1
ATOM 1398 C C . TYR A 1 181 ? 2.988 0.97 -10.781 1 95.44 181 TYR A C 1
ATOM 1400 O O . TYR A 1 181 ? 2.014 1.712 -10.641 1 95.44 181 TYR A O 1
ATOM 1408 N N . GLY A 1 182 ? 3.137 -0.18 -10.133 1 96.81 182 GLY A N 1
ATOM 1409 C CA . GLY A 1 182 ? 2.09 -0.66 -9.25 1 96.81 182 GLY A CA 1
ATOM 1410 C C . GLY A 1 182 ? 1.828 0.269 -8.078 1 96.81 182 GLY A C 1
ATOM 1411 O O . GLY A 1 182 ? 0.685 0.661 -7.836 1 96.81 182 GLY A O 1
ATOM 1412 N N . VAL A 1 183 ? 2.855 0.618 -7.414 1 96.38 183 VAL A N 1
ATOM 1413 C CA . VAL A 1 183 ? 2.75 1.454 -6.223 1 96.38 183 VAL A CA 1
ATOM 1414 C C . VAL A 1 183 ? 2.174 2.818 -6.598 1 96.38 183 VAL A C 1
ATOM 1416 O O . VAL A 1 183 ? 1.232 3.297 -5.961 1 96.38 183 VAL A O 1
ATOM 1419 N N . GLU A 1 184 ? 2.684 3.406 -7.633 1 96.19 184 GLU A N 1
ATOM 1420 C CA . GLU A 1 184 ? 2.24 4.738 -8.031 1 96.19 184 GLU A CA 1
ATOM 1421 C C . GLU A 1 184 ? 0.789 4.719 -8.508 1 96.19 184 GLU A C 1
ATOM 1423 O O . GLU A 1 184 ? -0.007 5.574 -8.117 1 96.19 184 GLU A O 1
ATOM 1428 N N . GLN A 1 185 ? 0.467 3.766 -9.328 1 97.12 185 GLN A N 1
ATOM 1429 C CA . GLN A 1 185 ? -0.896 3.682 -9.844 1 97.12 185 GLN A CA 1
ATOM 1430 C C . GLN A 1 185 ? -1.885 3.359 -8.727 1 97.12 185 GLN A C 1
ATOM 1432 O O . GLN A 1 185 ? -3.012 3.857 -8.727 1 97.12 185 GLN A O 1
ATOM 1437 N N . MET A 1 186 ? -1.437 2.531 -7.812 1 98 186 MET A N 1
ATOM 1438 C CA . MET A 1 186 ? -2.283 2.184 -6.676 1 98 186 MET A CA 1
ATOM 1439 C C . MET A 1 186 ? -2.623 3.424 -5.855 1 98 186 MET A C 1
ATOM 1441 O O . MET A 1 186 ? -3.785 3.639 -5.5 1 98 186 MET A O 1
ATOM 1445 N N . LEU A 1 187 ? -1.643 4.242 -5.59 1 97.62 187 LEU A N 1
ATOM 1446 C CA . LEU A 1 187 ? -1.864 5.461 -4.82 1 97.62 187 LEU A CA 1
ATOM 1447 C C . LEU A 1 187 ? -2.801 6.406 -5.562 1 97.62 187 LEU A C 1
ATOM 1449 O O . LEU A 1 187 ? -3.734 6.953 -4.973 1 97.62 187 LEU A O 1
ATOM 1453 N N . VAL A 1 188 ? -2.58 6.57 -6.832 1 97.19 188 VAL A N 1
ATOM 1454 C CA . VAL A 1 188 ? -3.381 7.473 -7.652 1 97.19 188 VAL A CA 1
ATOM 1455 C C . VAL A 1 188 ? -4.832 6.996 -7.68 1 97.19 188 VAL A C 1
ATOM 1457 O O . VAL A 1 188 ? -5.754 7.781 -7.449 1 97.19 188 VAL A O 1
ATOM 1460 N N . LEU A 1 189 ? -5.02 5.746 -7.926 1 97.19 189 LEU A N 1
ATOM 1461 C CA . LEU A 1 189 ? -6.363 5.191 -8.047 1 97.19 189 LEU A CA 1
ATOM 1462 C C . LEU A 1 189 ? -7.105 5.273 -6.711 1 97.19 189 LEU A C 1
ATOM 1464 O O . LEU A 1 189 ? -8.312 5.535 -6.68 1 97.19 189 LEU A O 1
ATOM 1468 N N . PHE A 1 190 ? -6.344 5.027 -5.633 1 98.19 190 PHE A N 1
ATOM 1469 C CA . PHE A 1 190 ? -6.949 5.086 -4.305 1 98.19 190 PHE A CA 1
ATOM 1470 C C . PHE A 1 190 ? -7.523 6.473 -4.031 1 98.19 190 PHE A C 1
ATOM 1472 O O . PHE A 1 190 ? -8.703 6.605 -3.693 1 98.19 190 PHE A O 1
ATOM 1479 N N . VAL A 1 191 ? -6.73 7.488 -4.242 1 98.19 191 VAL A N 1
ATOM 1480 C CA . VAL A 1 191 ? -7.148 8.859 -3.982 1 98.19 191 VAL A CA 1
ATOM 1481 C C . VAL A 1 191 ? -8.289 9.242 -4.926 1 98.19 191 VAL A C 1
ATOM 1483 O O . VAL A 1 191 ? -9.328 9.75 -4.484 1 98.19 191 VAL A O 1
ATOM 1486 N N . ARG A 1 192 ? -8.141 8.969 -6.164 1 96.81 192 ARG A N 1
ATOM 1487 C CA . ARG A 1 192 ? -9.125 9.336 -7.172 1 96.81 192 ARG A CA 1
ATOM 1488 C C . ARG A 1 192 ? -10.477 8.703 -6.871 1 96.81 192 ARG A C 1
ATOM 1490 O O . ARG A 1 192 ? -11.5 9.398 -6.82 1 96.81 192 ARG A O 1
ATOM 1497 N N . GLU A 1 193 ? -10.484 7.418 -6.609 1 96.38 193 GLU A N 1
ATOM 1498 C CA . GLU A 1 193 ? -11.742 6.688 -6.449 1 96.38 193 GLU A CA 1
ATOM 1499 C C . GLU A 1 193 ? -12.43 7.059 -5.137 1 96.38 193 GLU A C 1
ATOM 1501 O O . GLU A 1 193 ? -13.664 7.133 -5.074 1 96.38 193 GLU A O 1
ATOM 1506 N N . LYS A 1 194 ? -11.648 7.281 -4.098 1 97.44 194 LYS A N 1
ATOM 1507 C CA . LYS A 1 194 ? -12.266 7.633 -2.822 1 97.44 194 LYS A CA 1
ATOM 1508 C C . LYS A 1 194 ? -12.883 9.023 -2.873 1 97.44 194 LYS A C 1
ATOM 1510 O O . LYS A 1 194 ? -13.93 9.273 -2.27 1 97.44 194 LYS A O 1
ATOM 1515 N N . VAL A 1 195 ? -12.227 9.969 -3.553 1 97.5 195 VAL A N 1
ATOM 1516 C CA . VAL A 1 195 ? -12.797 11.297 -3.721 1 97.5 195 VAL A CA 1
ATOM 1517 C C . VAL A 1 195 ? -14.117 11.203 -4.473 1 97.5 195 VA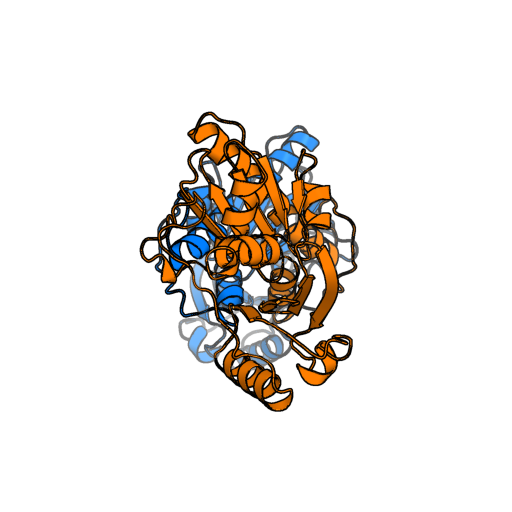L A C 1
ATOM 1519 O O . VAL A 1 195 ? -15.109 11.828 -4.078 1 97.5 195 VAL A O 1
ATOM 1522 N N . VAL A 1 196 ? -14.141 10.391 -5.496 1 95.5 196 VAL A N 1
ATOM 1523 C CA . VAL A 1 196 ? -15.359 10.203 -6.281 1 95.5 196 VAL A CA 1
ATOM 1524 C C . VAL A 1 196 ? -16.438 9.555 -5.422 1 95.5 196 VAL A C 1
ATOM 1526 O O . VAL A 1 196 ? -17.562 10.039 -5.359 1 95.5 196 VAL A O 1
ATOM 1529 N N . ASP A 1 197 ? -16.094 8.477 -4.73 1 96.19 197 ASP A N 1
ATOM 1530 C CA . ASP A 1 197 ? -17.031 7.715 -3.922 1 96.19 197 ASP A CA 1
ATOM 1531 C C . ASP A 1 197 ? -17.688 8.602 -2.857 1 96.19 197 ASP A C 1
ATOM 1533 O O . ASP A 1 197 ? -18.906 8.617 -2.713 1 96.19 197 ASP A O 1
ATOM 1537 N N . VAL A 1 198 ? -16.875 9.328 -2.143 1 97.25 198 VAL A N 1
ATOM 1538 C CA . VAL A 1 198 ? -17.359 10.141 -1.04 1 97.25 198 VAL A CA 1
ATOM 1539 C C . VAL A 1 198 ? -18.156 11.328 -1.59 1 97.25 198 VAL A C 1
ATOM 1541 O O . VAL A 1 198 ? -19.188 11.703 -1.029 1 97.25 198 VAL A O 1
ATOM 1544 N N . GLY A 1 199 ? -17.656 11.922 -2.641 1 96.88 199 GLY A N 1
ATOM 1545 C CA . GLY A 1 199 ? -18.406 12.992 -3.287 1 96.88 199 GLY A CA 1
ATOM 1546 C C . GLY A 1 199 ? -19.797 12.578 -3.721 1 96.88 199 GLY A C 1
ATOM 1547 O O . GLY A 1 199 ? -20.766 13.312 -3.514 1 96.88 199 GLY A O 1
ATOM 1548 N N . GLU A 1 200 ? -19.906 11.406 -4.301 1 96.75 200 GLU A N 1
ATOM 1549 C CA . GLU A 1 200 ? -21.203 10.883 -4.742 1 96.75 200 GLU A CA 1
ATOM 1550 C C . GLU A 1 200 ? -22.125 10.617 -3.557 1 96.75 200 GLU A C 1
ATOM 1552 O O . GLU A 1 200 ? -23.312 10.93 -3.615 1 96.75 200 GLU A O 1
ATOM 1557 N N . LYS A 1 201 ? -21.578 10.07 -2.525 1 96.56 201 LYS A N 1
ATOM 1558 C CA . LYS A 1 201 ? -22.359 9.781 -1.326 1 96.56 201 LYS A CA 1
ATOM 1559 C C . LYS A 1 201 ? -22.969 11.047 -0.747 1 96.56 201 LYS A C 1
ATOM 1561 O O . LYS A 1 201 ? -24.094 11.023 -0.244 1 96.56 201 LYS A O 1
ATOM 1566 N N . HIS A 1 202 ? -22.25 12.141 -0.872 1 96.81 202 HIS A N 1
ATOM 1567 C CA . HIS A 1 202 ? -22.703 13.391 -0.27 1 96.81 202 HIS A CA 1
ATOM 1568 C C . HIS A 1 202 ? -23.297 14.328 -1.319 1 96.81 202 HIS A C 1
ATOM 1570 O O . HIS A 1 202 ? -23.688 15.453 -1.003 1 96.81 202 HIS A O 1
ATOM 1576 N N . GLN A 1 203 ? -23.266 13.875 -2.572 1 96.81 203 GLN A N 1
ATOM 1577 C CA . GLN A 1 203 ? -23.828 14.617 -3.697 1 96.81 203 GLN A CA 1
ATOM 1578 C C . GLN A 1 203 ? -23.219 16.016 -3.797 1 96.81 203 GLN A C 1
ATOM 1580 O O . GLN A 1 203 ? -23.953 17 -3.984 1 96.81 203 GLN A O 1
ATOM 1585 N N . GLN A 1 204 ? -21.969 16.125 -3.541 1 95.31 204 GLN A N 1
ATOM 1586 C CA . GLN A 1 204 ? -21.219 17.375 -3.609 1 95.31 204 GLN A CA 1
ATOM 1587 C C . GLN A 1 204 ? -19.828 17.141 -4.207 1 95.31 204 GLN A C 1
ATOM 1589 O O . GLN A 1 204 ? -19.188 16.125 -3.93 1 95.31 204 GLN A O 1
ATOM 1594 N N . PRO A 1 205 ? -19.438 18.109 -5.035 1 95.19 205 PRO A N 1
ATOM 1595 C CA . PRO A 1 205 ? -18.047 18 -5.492 1 95.19 205 PRO A CA 1
ATOM 1596 C C . PRO A 1 205 ? -17.031 18.219 -4.371 1 95.19 205 PRO A C 1
ATOM 1598 O O . PRO A 1 205 ? -17.281 19.016 -3.455 1 95.19 205 PRO A O 1
ATOM 1601 N N . ILE A 1 206 ? -15.914 17.547 -4.48 1 97.5 206 ILE A N 1
ATOM 1602 C CA . ILE A 1 206 ? -14.883 17.641 -3.451 1 97.5 206 ILE A CA 1
ATOM 1603 C C . ILE A 1 206 ? -13.641 18.328 -4.023 1 97.5 206 ILE A C 1
ATOM 1605 O O . ILE A 1 206 ? -13.195 18 -5.121 1 97.5 206 ILE A O 1
ATOM 1609 N N . THR A 1 207 ? -13.18 19.359 -3.404 1 97.94 207 THR A N 1
ATOM 1610 C CA . THR A 1 207 ? -11.867 19.938 -3.697 1 97.94 207 THR A CA 1
ATOM 1611 C C . THR A 1 207 ? -10.766 19.125 -3.014 1 97.94 207 THR A C 1
ATOM 1613 O O . THR A 1 207 ? -10.773 18.969 -1.791 1 97.94 207 THR A O 1
ATOM 1616 N N . THR A 1 208 ? -9.828 18.609 -3.824 1 98.44 208 THR A N 1
ATOM 1617 C CA . THR A 1 208 ? -8.742 17.797 -3.297 1 98.44 208 THR A CA 1
ATOM 1618 C C . THR A 1 208 ? -7.492 18.641 -3.08 1 98.44 208 THR A C 1
ATOM 1620 O O . THR A 1 208 ? -7.012 19.297 -4.004 1 98.44 208 THR A O 1
ATOM 1623 N N . ILE A 1 209 ? -6.984 18.656 -1.884 1 98.69 209 ILE A N 1
ATOM 1624 C CA . ILE A 1 209 ? -5.773 19.391 -1.521 1 98.69 209 ILE A CA 1
ATOM 1625 C C . ILE A 1 209 ? -4.645 18.391 -1.239 1 98.69 209 ILE A C 1
ATOM 1627 O O . ILE A 1 209 ? -4.781 17.516 -0.388 1 98.69 209 ILE A O 1
ATOM 1631 N N . LEU A 1 210 ? -3.543 18.531 -1.952 1 98.25 210 LEU A N 1
ATOM 1632 C CA . LEU A 1 210 ? -2.393 17.656 -1.796 1 98.25 210 LEU A CA 1
ATOM 1633 C C . LEU A 1 210 ? -1.244 18.375 -1.098 1 98.25 210 LEU A C 1
ATOM 1635 O O . LEU A 1 210 ? -0.962 19.531 -1.396 1 98.25 210 LEU A O 1
ATOM 1639 N N . THR A 1 211 ? -0.69 17.719 -0.166 1 97.5 211 THR A N 1
ATOM 1640 C CA . THR A 1 211 ? 0.531 18.188 0.486 1 97.5 211 THR A CA 1
ATOM 1641 C C . THR A 1 211 ? 1.476 17.016 0.75 1 97.5 211 THR A C 1
ATOM 1643 O O . THR A 1 211 ? 1.181 15.875 0.379 1 97.5 211 THR A O 1
ATOM 1646 N N . GLY A 1 212 ? 2.676 17.297 1.241 1 94.56 212 GLY A N 1
ATOM 1647 C CA . GLY A 1 212 ? 3.646 16.25 1.511 1 94.56 212 GLY A CA 1
ATOM 1648 C C . GLY A 1 212 ? 4.707 16.125 0.433 1 94.56 212 GLY A C 1
ATOM 1649 O O . GLY A 1 212 ? 4.594 16.734 -0.631 1 94.56 212 GLY A O 1
ATOM 1650 N N . GLY A 1 213 ? 5.676 15.312 0.682 1 92.06 213 GLY A N 1
ATOM 1651 C CA . GLY A 1 213 ? 6.855 15.211 -0.163 1 92.06 213 GLY A CA 1
ATOM 1652 C C . GLY A 1 213 ? 6.574 14.562 -1.505 1 92.06 213 GLY A C 1
ATOM 1653 O O . GLY A 1 213 ? 7.328 14.758 -2.463 1 92.06 213 GLY A O 1
ATOM 1654 N N . HIS A 1 214 ? 5.48 13.836 -1.622 1 93.25 214 HIS A N 1
ATOM 1655 C CA . HIS A 1 214 ? 5.172 13.086 -2.836 1 93.25 214 HIS A CA 1
ATOM 1656 C C . HIS A 1 214 ? 3.98 13.695 -3.568 1 93.25 214 HIS A C 1
ATOM 1658 O O . HIS A 1 214 ? 3.41 13.07 -4.465 1 93.25 214 HIS A O 1
ATOM 1664 N N . ALA A 1 215 ? 3.566 14.867 -3.193 1 95.25 215 ALA A N 1
ATOM 1665 C CA . ALA A 1 215 ? 2.328 15.484 -3.662 1 95.25 215 ALA A CA 1
ATOM 1666 C C . ALA A 1 215 ? 2.4 15.789 -5.156 1 95.25 215 ALA A C 1
ATOM 1668 O O . ALA A 1 215 ? 1.429 15.586 -5.887 1 95.25 215 ALA A O 1
ATOM 1669 N N . THR A 1 216 ? 3.523 16.234 -5.633 1 93 216 THR A N 1
ATOM 1670 C CA . THR A 1 216 ? 3.652 16.625 -7.031 1 93 216 THR A CA 1
ATOM 1671 C C . THR A 1 216 ? 3.52 15.406 -7.945 1 93 216 THR A C 1
ATOM 1673 O O . THR A 1 216 ? 2.824 15.461 -8.961 1 93 216 THR A O 1
ATOM 1676 N N . VAL A 1 217 ? 4.152 14.359 -7.562 1 91.31 217 VAL A N 1
ATOM 1677 C CA . VAL A 1 217 ? 4.094 13.125 -8.344 1 91.31 217 VAL A CA 1
ATOM 1678 C C . VAL A 1 217 ? 2.664 12.594 -8.359 1 91.31 217 VAL A C 1
ATOM 1680 O O . VAL A 1 217 ? 2.15 12.203 -9.406 1 91.31 217 VAL A O 1
ATOM 1683 N N . LEU A 1 218 ? 2.051 12.594 -7.207 1 94.5 218 LEU A N 1
ATOM 1684 C CA . LEU A 1 218 ? 0.671 12.133 -7.102 1 94.5 218 LEU A CA 1
ATOM 1685 C C . LEU A 1 218 ? -0.252 12.977 -7.973 1 94.5 218 LEU A C 1
ATOM 1687 O O . LEU A 1 218 ? -1.132 12.438 -8.648 1 94.5 218 LEU A O 1
ATOM 1691 N N . ALA A 1 219 ? -0.061 14.281 -7.98 1 94.69 219 ALA A N 1
ATOM 1692 C CA . ALA A 1 219 ? -0.879 15.211 -8.758 1 94.69 219 ALA A CA 1
ATOM 1693 C C . ALA A 1 219 ? -0.785 14.898 -10.25 1 94.69 219 ALA A C 1
ATOM 1695 O O . ALA A 1 219 ? -1.785 14.969 -10.969 1 94.69 219 ALA A O 1
ATOM 1696 N N . GLU A 1 220 ? 0.359 14.578 -10.734 1 91.06 220 GLU A N 1
ATOM 1697 C CA . GLU A 1 220 ? 0.565 14.25 -12.141 1 91.06 220 GLU A CA 1
ATOM 1698 C C . GLU A 1 220 ? -0.276 13.039 -12.555 1 91.06 220 GLU A C 1
ATOM 1700 O O . GLU A 1 220 ? -0.807 13 -13.664 1 91.06 220 GLU A O 1
ATOM 1705 N N . GLY A 1 221 ? -0.451 12.125 -11.664 1 90.75 221 GLY A N 1
ATOM 1706 C 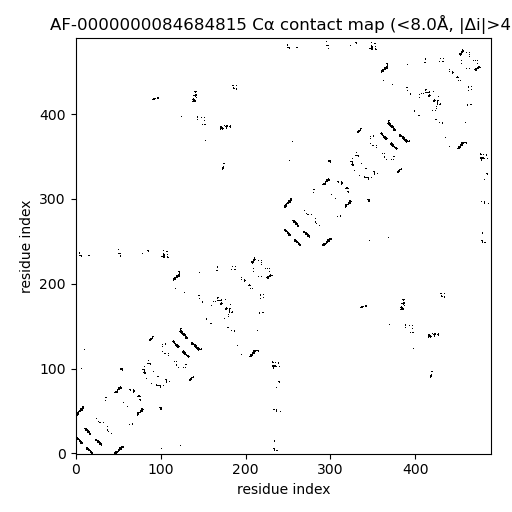CA . GLY A 1 221 ? -1.21 10.914 -11.953 1 90.75 221 GLY A CA 1
ATOM 1707 C C . GLY A 1 221 ? -2.711 11.125 -11.898 1 90.75 221 GLY A C 1
ATOM 1708 O O . GLY A 1 221 ? -3.469 10.43 -12.578 1 90.75 221 GLY A O 1
ATOM 1709 N N . LEU A 1 222 ? -3.213 11.953 -11.047 1 92.12 222 LEU A N 1
ATOM 1710 C CA . LEU A 1 222 ? -4.637 12.18 -10.844 1 92.12 222 LEU A CA 1
ATOM 1711 C C . LEU A 1 222 ? -5.25 12.906 -12.039 1 92.12 222 LEU A C 1
ATOM 1713 O O . LEU A 1 222 ? -6.438 12.734 -12.336 1 92.12 222 LEU A O 1
ATOM 1717 N N . ARG A 1 223 ? -4.629 13.562 -12.828 1 78.81 223 ARG A N 1
ATOM 1718 C CA . ARG A 1 223 ? -5.051 14.258 -14.039 1 78.81 223 ARG A CA 1
ATOM 1719 C C . ARG A 1 223 ? -6.297 15.102 -13.781 1 78.81 223 ARG A C 1
ATOM 1721 O O . ARG A 1 223 ? -7.176 15.195 -14.641 1 78.81 223 ARG A O 1
ATOM 1728 N N . GLN A 1 224 ? -6.613 15.406 -12.602 1 81 224 GLN A N 1
ATOM 1729 C CA . GLN A 1 224 ? -7.711 16.297 -12.234 1 81 224 GLN A CA 1
ATOM 1730 C C . GLN A 1 224 ? -7.195 17.531 -11.508 1 81 224 GLN A C 1
ATOM 1732 O O . GLN A 1 224 ? -6.016 17.609 -11.148 1 81 224 GLN A O 1
ATOM 1737 N N . ASP A 1 225 ? -8.156 18.391 -11.398 1 87.56 225 ASP A N 1
ATOM 1738 C CA . ASP A 1 225 ? -7.793 19.625 -10.734 1 87.56 225 ASP A CA 1
ATOM 1739 C C . ASP A 1 225 ? -7.613 19.422 -9.234 1 87.56 225 ASP A C 1
ATOM 1741 O O . ASP A 1 225 ? -8.562 19.047 -8.539 1 87.56 225 ASP A O 1
ATOM 1745 N N . VAL A 1 226 ? -6.41 19.438 -8.82 1 95.69 226 VAL A N 1
ATOM 1746 C CA . VAL A 1 226 ? -6.078 19.359 -7.406 1 95.69 226 VAL A CA 1
ATOM 1747 C C . VAL A 1 226 ? -5.328 20.609 -6.973 1 95.69 226 VAL A C 1
ATOM 1749 O O . VAL A 1 226 ? -4.773 21.328 -7.809 1 95.69 226 VAL A O 1
ATOM 1752 N N . ARG A 1 227 ? -5.414 20.922 -5.723 1 97.69 227 ARG A N 1
ATOM 1753 C CA . ARG A 1 227 ? -4.672 22.031 -5.141 1 97.69 227 ARG A CA 1
ATOM 1754 C C . ARG A 1 227 ? -3.41 21.547 -4.441 1 97.69 227 ARG A C 1
ATOM 1756 O O . ARG A 1 227 ? -3.48 20.719 -3.531 1 97.69 227 ARG A O 1
ATOM 1763 N N . LEU A 1 228 ? -2.285 22.047 -4.91 1 96.94 228 LEU A N 1
ATOM 1764 C CA . LEU A 1 228 ? -1.017 21.703 -4.27 1 96.94 228 LEU A CA 1
ATOM 1765 C C . LEU A 1 228 ? -0.664 22.734 -3.195 1 96.94 228 LEU A C 1
ATOM 1767 O O . LEU A 1 228 ? -0.589 23.938 -3.477 1 96.94 228 LEU A O 1
ATOM 1771 N N . GLU A 1 229 ? -0.54 22.219 -1.962 1 96.25 229 GLU A N 1
ATOM 1772 C CA . GLU A 1 229 ? -0.177 23.062 -0.829 1 96.25 229 GLU A CA 1
ATOM 1773 C C . GLU A 1 229 ? 1.058 22.531 -0.111 1 96.25 229 GLU A C 1
ATOM 1775 O O . GLU A 1 229 ? 0.97 21.562 0.639 1 96.25 229 GLU A O 1
ATOM 1780 N N . LYS A 1 230 ? 2.217 23.016 -0.161 1 90.69 230 LYS A N 1
ATOM 1781 C CA . LYS A 1 230 ? 3.482 22.484 0.342 1 90.69 230 LYS A CA 1
ATOM 1782 C C . LYS A 1 230 ? 3.527 22.531 1.866 1 90.69 230 LYS A C 1
ATOM 1784 O O . LYS A 1 230 ? 4.043 21.609 2.504 1 90.69 230 LYS A O 1
ATOM 1789 N N . ASP A 1 231 ? 3.055 23.625 2.609 1 94.38 231 ASP A N 1
ATOM 1790 C CA . ASP A 1 231 ? 3.289 23.844 4.035 1 94.38 231 ASP A CA 1
ATOM 1791 C C . ASP A 1 231 ? 1.972 23.875 4.809 1 94.38 231 ASP A C 1
ATOM 1793 O O . ASP A 1 231 ? 1.803 24.703 5.715 1 94.38 231 ASP A O 1
ATOM 1797 N N . LEU A 1 232 ? 1.17 22.891 4.461 1 97.38 232 LEU A N 1
ATOM 1798 C CA . LEU A 1 232 ? -0.186 22.922 4.996 1 97.38 232 LEU A CA 1
ATOM 1799 C C . LEU A 1 232 ? -0.174 22.766 6.512 1 97.38 232 LEU A C 1
ATOM 1801 O O . LEU A 1 232 ? -0.909 23.469 7.219 1 97.38 232 LEU A O 1
ATOM 1805 N N . VAL A 1 233 ? 0.642 21.875 7.047 1 97.88 233 VAL A N 1
ATOM 1806 C CA . VAL A 1 233 ? 0.705 21.625 8.484 1 97.88 233 VAL A CA 1
ATOM 1807 C C . VAL A 1 233 ? 1.193 22.875 9.203 1 97.88 233 VAL A C 1
ATOM 1809 O O . VAL A 1 233 ? 0.62 23.281 10.219 1 97.88 233 VAL A O 1
ATOM 1812 N N . LEU A 1 234 ? 2.215 23.562 8.672 1 97.94 234 LEU A N 1
ATOM 1813 C CA . LEU A 1 234 ? 2.75 24.766 9.281 1 97.94 234 LEU A CA 1
ATOM 1814 C C . LEU A 1 234 ? 1.736 25.906 9.203 1 97.94 234 LEU A C 1
ATOM 1816 O O . LEU A 1 234 ? 1.638 26.719 10.125 1 97.94 234 LEU A O 1
ATOM 1820 N N . GLN A 1 235 ? 0.992 25.953 8.094 1 97.19 235 GLN A N 1
ATOM 1821 C CA . GLN A 1 235 ? -0.077 26.938 7.977 1 97.19 235 GLN A CA 1
ATOM 1822 C C . GLN A 1 235 ? -1.141 26.719 9.055 1 97.19 235 GLN A C 1
ATOM 1824 O O . GLN A 1 235 ? -1.603 27.688 9.672 1 97.19 235 GLN A O 1
ATOM 1829 N N . GLY A 1 236 ? -1.515 25.453 9.281 1 98.19 236 GLY A N 1
ATOM 1830 C CA . GLY A 1 236 ? -2.453 25.141 10.352 1 98.19 236 GLY A CA 1
ATOM 1831 C C . GLY A 1 236 ? -1.931 25.484 11.727 1 98.19 236 GLY A C 1
ATOM 1832 O O . GLY A 1 236 ? -2.68 25.984 12.578 1 98.19 236 GLY A O 1
ATOM 1833 N N . LEU A 1 237 ? -0.671 25.219 11.883 1 97.75 237 LEU A N 1
ATOM 1834 C CA . LEU A 1 237 ? -0.026 25.516 13.156 1 97.75 237 LEU A CA 1
ATOM 1835 C C . LEU A 1 237 ? -0.081 27.016 13.445 1 97.75 237 LEU A C 1
ATOM 1837 O O . LEU A 1 237 ? -0.369 27.422 14.57 1 97.75 237 LEU A O 1
ATOM 1841 N N . GLN A 1 238 ? 0.156 27.844 12.461 1 96.81 238 GLN A N 1
ATOM 1842 C CA . GLN A 1 238 ? 0.085 29.297 12.609 1 96.81 238 GLN A CA 1
ATOM 1843 C C . GLN A 1 238 ? -1.334 29.75 12.945 1 96.81 238 GLN A C 1
ATOM 1845 O O . GLN A 1 238 ? -1.528 30.625 13.781 1 96.81 238 GLN A O 1
ATOM 1850 N N . LEU A 1 239 ? -2.314 29.125 12.391 1 96.88 239 LEU A N 1
ATOM 1851 C CA . LEU A 1 239 ? -3.707 29.484 12.617 1 96.88 239 LEU A CA 1
ATOM 1852 C C . LEU A 1 239 ? -4.129 29.172 14.047 1 96.88 239 LEU A C 1
ATOM 1854 O O . LEU A 1 239 ? -4.727 30 14.727 1 96.88 239 LEU A O 1
ATOM 1858 N N . VAL A 1 240 ? -3.785 27.953 14.477 1 96.88 240 VAL A N 1
ATOM 1859 C CA . VAL A 1 240 ? -4.285 27.484 15.766 1 96.88 240 VAL A CA 1
ATOM 1860 C C . VAL A 1 240 ? -3.598 28.25 16.891 1 96.88 240 VAL A C 1
ATOM 1862 O O . VAL A 1 240 ? -4.16 28.406 17.984 1 96.88 240 VAL A O 1
ATOM 1865 N N . THR A 1 241 ? -2.408 28.812 16.656 1 95.5 241 THR A N 1
ATOM 1866 C CA . THR A 1 241 ? -1.639 29.453 17.719 1 95.5 241 THR A CA 1
ATOM 1867 C C . THR A 1 241 ? -1.835 30.969 17.703 1 95.5 241 THR A C 1
ATOM 1869 O O . THR A 1 241 ? -1.273 31.672 18.531 1 95.5 241 THR A O 1
ATOM 1872 N N . LYS A 1 242 ? -2.586 31.469 16.734 1 90.38 242 LYS A N 1
ATOM 1873 C CA . LYS A 1 242 ? -2.906 32.906 16.734 1 90.38 242 LYS A CA 1
ATOM 1874 C C . LYS A 1 242 ? -3.602 33.312 18.031 1 90.38 242 LYS A C 1
ATOM 1876 O O . LYS A 1 242 ? -3.391 34.406 18.531 1 90.38 242 LYS A O 1
ATOM 1881 N N . SER A 1 243 ? -4.422 32.344 18.484 1 77.31 243 SER A N 1
ATOM 1882 C CA . SER A 1 243 ? -5.16 32.656 19.703 1 77.31 243 SER A CA 1
ATOM 1883 C C . SER A 1 243 ? -4.285 32.5 20.938 1 77.31 243 SER A C 1
ATOM 1885 O O . SER A 1 243 ? -4.648 32.969 22.031 1 77.31 243 SER A O 1
ATOM 1887 N N . TYR A 1 244 ? -3.166 31.781 20.703 1 74.5 244 TYR A N 1
ATOM 1888 C CA . TYR A 1 244 ? -2.266 31.609 21.844 1 74.5 244 TYR A CA 1
ATOM 1889 C C . TYR A 1 244 ? -1.519 32.906 22.156 1 74.5 244 TYR A C 1
ATOM 1891 O O . TYR A 1 244 ? -0.933 33.062 23.219 1 74.5 244 TYR A O 1
ATOM 1899 N N . GLN A 1 245 ? -1.476 33.75 21.109 1 62.72 245 GLN A N 1
ATOM 1900 C CA . GLN A 1 245 ? -0.696 34.969 21.203 1 62.72 245 GLN A CA 1
ATOM 1901 C C . GLN A 1 245 ? -1.487 36.094 21.906 1 62.72 245 GLN A C 1
ATOM 1903 O O . GLN A 1 245 ? -2.713 36.156 21.781 1 62.72 245 GLN A O 1
ATOM 1908 N N . MET B 1 1 ? 3.443 -44.312 -8.906 1 83.69 1 MET B N 1
ATOM 1909 C CA . MET B 1 1 ? 4.227 -43.688 -7.848 1 83.69 1 MET B CA 1
ATOM 1910 C C . MET B 1 1 ? 3.795 -42.25 -7.648 1 83.69 1 MET B C 1
ATOM 1912 O O . MET B 1 1 ? 3.266 -41.625 -8.57 1 83.69 1 MET B O 1
ATOM 1916 N N . SER B 1 2 ? 3.936 -41.812 -6.449 1 92.19 2 SER B N 1
ATOM 1917 C CA . SER B 1 2 ? 3.41 -40.5 -6.07 1 92.19 2 SER B CA 1
ATOM 1918 C C . SER B 1 2 ? 4.422 -39.375 -6.355 1 92.19 2 SER B C 1
ATOM 1920 O O . SER B 1 2 ? 5.625 -39.656 -6.43 1 92.19 2 SER B O 1
ATOM 1922 N N . GLU B 1 3 ? 3.932 -38.25 -6.668 1 94.62 3 GLU B N 1
ATOM 1923 C CA . GLU B 1 3 ? 4.727 -37.031 -6.855 1 94.62 3 GLU B CA 1
ATOM 1924 C C . GLU B 1 3 ? 4.441 -36 -5.762 1 94.62 3 GLU B C 1
ATOM 1926 O O . GLU B 1 3 ? 3.293 -35.844 -5.344 1 94.62 3 GLU B O 1
ATOM 1931 N N . LEU B 1 4 ? 5.52 -35.344 -5.301 1 96.75 4 LEU B N 1
ATOM 1932 C CA . LEU B 1 4 ? 5.391 -34.281 -4.316 1 96.75 4 LEU B CA 1
ATOM 1933 C C . LEU B 1 4 ? 5.594 -32.906 -4.965 1 96.75 4 LEU B C 1
ATOM 1935 O O . LEU B 1 4 ? 6.609 -32.656 -5.617 1 96.75 4 LEU B O 1
ATOM 1939 N N . TYR B 1 5 ? 4.59 -32.094 -4.855 1 97.31 5 TYR B N 1
ATOM 1940 C CA . TYR B 1 5 ? 4.656 -30.734 -5.359 1 97.31 5 TYR B CA 1
ATOM 1941 C C . TYR B 1 5 ? 4.762 -29.734 -4.211 1 97.31 5 TYR B C 1
ATOM 1943 O O . TYR B 1 5 ? 3.982 -29.797 -3.258 1 97.31 5 TYR B O 1
ATOM 1951 N N . ILE B 1 6 ? 5.754 -28.797 -4.32 1 97.31 6 ILE B N 1
ATOM 1952 C CA . ILE B 1 6 ? 6.035 -27.859 -3.238 1 97.31 6 ILE B CA 1
ATOM 1953 C C . ILE B 1 6 ? 6.023 -26.438 -3.773 1 97.31 6 ILE B C 1
ATOM 1955 O O . ILE B 1 6 ? 6.645 -26.141 -4.801 1 97.31 6 ILE B O 1
ATOM 1959 N N . ASP B 1 7 ? 5.301 -25.578 -3.145 1 96.88 7 ASP B N 1
ATOM 1960 C CA . ASP B 1 7 ? 5.32 -24.141 -3.379 1 96.88 7 ASP B CA 1
ATOM 1961 C C . ASP B 1 7 ? 5.836 -23.391 -2.154 1 96.88 7 ASP B C 1
ATOM 1963 O O . ASP B 1 7 ? 5.113 -23.234 -1.168 1 96.88 7 ASP B O 1
ATOM 1967 N N . ARG B 1 8 ? 7.043 -22.938 -2.25 1 95.75 8 ARG B N 1
ATOM 1968 C CA . ARG B 1 8 ? 7.68 -22.203 -1.157 1 95.75 8 ARG B CA 1
ATOM 1969 C C . ARG B 1 8 ? 7.613 -20.703 -1.388 1 95.75 8 ARG B C 1
ATOM 1971 O O . ARG B 1 8 ? 8.445 -20.141 -2.1 1 95.75 8 ARG B O 1
ATOM 1978 N N . GLY B 1 9 ? 6.703 -20.062 -0.723 1 91.19 9 GLY B N 1
ATOM 1979 C CA . GLY B 1 9 ? 6.609 -18.609 -0.763 1 91.19 9 GLY B CA 1
ATOM 1980 C C . GLY B 1 9 ? 7.457 -17.922 0.296 1 91.19 9 GLY B C 1
ATOM 1981 O O . GLY B 1 9 ? 8.312 -18.562 0.914 1 91.19 9 GLY B O 1
ATOM 1982 N N . ASN B 1 10 ? 7.219 -16.672 0.521 1 86.56 10 ASN B N 1
ATOM 1983 C CA . ASN B 1 10 ? 8.008 -15.891 1.464 1 86.56 10 ASN B CA 1
ATOM 1984 C C . ASN B 1 10 ? 7.547 -16.109 2.902 1 86.56 10 ASN B C 1
ATOM 1986 O O . ASN B 1 10 ? 8.312 -15.898 3.844 1 86.56 10 ASN B O 1
ATOM 1990 N N . THR B 1 11 ? 6.344 -16.562 3.035 1 88.56 11 THR B N 1
ATOM 1991 C CA . THR B 1 11 ? 5.789 -16.656 4.383 1 88.56 11 THR B CA 1
ATOM 1992 C C . THR B 1 11 ? 5.473 -18.109 4.738 1 88.56 11 THR B C 1
ATOM 1994 O O . THR B 1 11 ? 5.574 -18.5 5.902 1 88.56 11 THR B O 1
ATOM 1997 N N . ALA B 1 12 ? 5.078 -18.844 3.695 1 92.44 12 ALA B N 1
ATOM 1998 C CA . ALA B 1 12 ? 4.617 -20.203 3.977 1 92.44 12 ALA B CA 1
ATOM 1999 C C . ALA B 1 12 ? 4.98 -21.156 2.838 1 92.44 12 ALA B C 1
ATOM 2001 O O . ALA B 1 12 ? 5.246 -20.719 1.718 1 92.44 12 ALA B O 1
ATOM 2002 N N . LEU B 1 13 ? 5.031 -22.422 3.186 1 95.62 13 LEU B N 1
ATOM 2003 C CA . LEU B 1 13 ? 5.23 -23.516 2.234 1 95.62 13 LEU B CA 1
ATOM 2004 C C . LEU B 1 13 ? 3.961 -24.344 2.094 1 95.62 13 LEU B C 1
ATOM 2006 O O . LEU B 1 13 ? 3.355 -24.734 3.094 1 95.62 13 LEU B O 1
ATOM 2010 N N . LYS B 1 14 ? 3.508 -24.516 0.85 1 96.81 14 LYS B N 1
ATOM 2011 C CA . LYS B 1 14 ? 2.383 -25.391 0.519 1 96.81 14 LYS B CA 1
ATOM 2012 C C . LYS B 1 14 ? 2.846 -26.609 -0.255 1 96.81 14 LYS B C 1
ATOM 2014 O O . LYS B 1 14 ? 3.75 -26.531 -1.089 1 96.81 14 LYS B O 1
ATOM 2019 N N . TRP B 1 15 ? 2.219 -27.703 0.065 1 96.81 15 TRP B N 1
ATOM 2020 C CA . TRP B 1 15 ? 2.627 -28.906 -0.663 1 96.81 15 TRP B CA 1
ATOM 2021 C C . TRP B 1 15 ? 1.43 -29.812 -0.936 1 96.81 15 TRP B C 1
ATOM 2023 O O . TRP B 1 15 ? 0.407 -29.719 -0.252 1 96.81 15 TRP B O 1
ATOM 2033 N N . GLN B 1 16 ? 1.547 -30.578 -1.985 1 96.75 16 GLN B N 1
ATOM 2034 C CA . GLN B 1 16 ? 0.564 -31.578 -2.375 1 96.75 16 GLN B CA 1
ATOM 2035 C C . GLN B 1 16 ? 1.242 -32.906 -2.771 1 96.75 16 GLN B C 1
ATOM 2037 O O . GLN B 1 16 ? 2.273 -32.875 -3.447 1 96.75 16 GLN B O 1
ATOM 2042 N N . LEU B 1 17 ? 0.722 -33.969 -2.264 1 96.19 17 LEU B N 1
ATOM 2043 C CA . LEU B 1 17 ? 1.089 -35.312 -2.701 1 96.19 17 LEU B CA 1
ATOM 2044 C C . LEU B 1 17 ? 0.061 -35.875 -3.682 1 96.19 17 LEU B C 1
ATOM 2046 O O . LEU B 1 17 ? -1.114 -36 -3.338 1 96.19 17 LEU B O 1
ATOM 2050 N N . VAL B 1 18 ? 0.542 -36.156 -4.902 1 94.75 18 VAL B N 1
ATOM 2051 C CA . VAL B 1 18 ? -0.383 -36.531 -5.965 1 94.75 18 VAL B CA 1
ATOM 2052 C C . VAL B 1 18 ? 0.034 -37.875 -6.555 1 94.75 18 VAL B C 1
ATOM 2054 O O . VAL B 1 18 ? 1.224 -38.125 -6.758 1 94.75 18 VAL B O 1
ATOM 2057 N N . GLU B 1 19 ? -0.92 -38.719 -6.84 1 92.06 19 GLU B N 1
ATOM 2058 C CA . GLU B 1 19 ? -0.697 -40 -7.512 1 92.06 19 GLU B CA 1
ATOM 2059 C C . GLU B 1 19 ? -1.707 -40.219 -8.633 1 92.06 19 GLU B C 1
ATOM 2061 O O . GLU B 1 19 ? -2.918 -40.219 -8.398 1 92.06 19 GLU B O 1
ATOM 2066 N N . ARG B 1 20 ? -1.235 -40.469 -9.828 1 87.5 20 ARG B N 1
ATOM 2067 C CA . ARG B 1 20 ? -2.076 -40.719 -11 1 87.5 20 ARG B CA 1
ATOM 2068 C C . ARG B 1 20 ? -3.172 -39.688 -11.117 1 87.5 20 ARG B C 1
ATOM 2070 O O . ARG B 1 20 ? -4.348 -40 -11.266 1 87.5 20 ARG B O 1
ATOM 2077 N N . GLY B 1 21 ? -2.742 -38.375 -10.805 1 87.12 21 GLY B N 1
ATOM 2078 C CA . GLY B 1 21 ? -3.652 -37.25 -10.992 1 87.12 21 GLY B CA 1
ATOM 2079 C C . GLY B 1 21 ? -4.566 -37.031 -9.805 1 87.12 21 GLY B C 1
ATOM 2080 O O . GLY B 1 21 ? -5.312 -36.062 -9.766 1 87.12 21 GLY B O 1
ATOM 2081 N N . SER B 1 22 ? -4.461 -37.844 -8.797 1 92.75 22 SER B N 1
ATOM 2082 C CA . SER B 1 22 ? -5.324 -37.719 -7.625 1 92.75 22 SER B CA 1
ATOM 2083 C C . SER B 1 22 ? -4.559 -37.156 -6.434 1 92.75 22 SER B C 1
ATOM 2085 O O . SER B 1 22 ? -3.43 -37.562 -6.16 1 92.75 22 SER B O 1
ATOM 2087 N N . LEU B 1 23 ? -5.184 -36.25 -5.746 1 94 23 LEU B N 1
ATOM 2088 C CA . LEU B 1 23 ? -4.605 -35.656 -4.543 1 94 23 LEU B CA 1
ATOM 2089 C C . LEU B 1 23 ? -4.684 -36.625 -3.373 1 94 23 LEU B C 1
ATOM 2091 O O . LEU B 1 23 ? -5.777 -37.031 -2.955 1 94 23 LEU B O 1
ATOM 2095 N N . LEU B 1 24 ? -3.592 -37.031 -2.838 1 93.81 24 LEU B N 1
ATOM 2096 C CA . LEU B 1 24 ? -3.535 -37.969 -1.736 1 93.81 24 LEU B CA 1
ATOM 2097 C C . LEU B 1 24 ? -3.469 -37.25 -0.395 1 93.81 24 LEU B C 1
ATOM 2099 O O . LEU B 1 24 ? -4.012 -37.719 0.602 1 93.81 24 LEU B O 1
ATOM 2103 N N . ASN B 1 25 ? -2.697 -36.219 -0.368 1 94.81 25 ASN B N 1
ATOM 2104 C CA . ASN B 1 25 ? -2.447 -35.438 0.838 1 94.81 25 ASN B CA 1
ATOM 2105 C C . ASN B 1 25 ? -1.968 -34.031 0.503 1 94.81 25 ASN B C 1
ATOM 2107 O O . ASN B 1 25 ? -1.515 -33.781 -0.613 1 94.81 25 ASN B O 1
ATOM 2111 N N . GLN B 1 26 ? -2.148 -33.156 1.413 1 96 26 GLN B N 1
ATOM 2112 C CA . GLN B 1 26 ? -1.669 -31.781 1.24 1 96 26 GLN B CA 1
ATOM 2113 C C . GLN B 1 26 ? -1.428 -31.109 2.588 1 96 26 GLN B C 1
ATOM 2115 O O . GLN B 1 26 ? -1.896 -31.594 3.621 1 96 26 GLN B O 1
ATOM 2120 N N . GLY B 1 27 ? -0.678 -30.047 2.58 1 95.38 27 GLY B N 1
ATOM 2121 C CA . GLY B 1 27 ? -0.418 -29.297 3.803 1 95.38 27 GLY B CA 1
ATOM 2122 C C . GLY B 1 27 ? 0.152 -27.922 3.547 1 95.38 27 GLY B C 1
ATOM 2123 O O . GLY B 1 27 ? 0.531 -27.594 2.42 1 95.38 27 GLY B O 1
ATOM 2124 N N . VAL B 1 28 ? 0.062 -27.125 4.527 1 95.88 28 VAL B N 1
ATOM 2125 C CA . VAL B 1 28 ? 0.64 -25.797 4.555 1 95.88 28 VAL B CA 1
ATOM 2126 C C . VAL B 1 28 ? 1.28 -25.531 5.918 1 95.88 28 VAL B C 1
ATOM 2128 O O . VAL B 1 28 ? 0.73 -25.922 6.949 1 95.88 28 VAL B O 1
ATOM 2131 N N . PHE B 1 29 ? 2.48 -24.969 5.891 1 95.81 29 PHE B N 1
ATOM 2132 C CA . PHE B 1 29 ? 3.086 -24.594 7.164 1 95.81 29 PHE B CA 1
ATOM 2133 C C . PHE B 1 29 ? 3.955 -23.344 7 1 95.81 29 PHE B C 1
ATOM 2135 O O . PHE B 1 29 ? 4.434 -23.062 5.902 1 95.81 29 PHE B O 1
ATOM 2142 N N . SER B 1 30 ? 4.172 -22.625 8.078 1 95.19 30 SER B N 1
ATOM 2143 C CA . SER B 1 30 ? 4.98 -21.406 8.102 1 95.19 30 SER B CA 1
ATOM 2144 C C . SER B 1 30 ? 6.449 -21.703 7.832 1 95.19 30 SER B C 1
ATOM 2146 O O . SER B 1 30 ? 6.949 -22.766 8.219 1 95.19 30 SER B O 1
ATOM 2148 N N . ASN B 1 31 ? 7.082 -20.719 7.266 1 93.06 31 ASN B N 1
ATOM 2149 C CA . ASN B 1 31 ? 8.492 -20.906 6.953 1 93.06 31 ASN B CA 1
ATOM 2150 C C . ASN B 1 31 ? 9.336 -21.016 8.219 1 93.06 31 ASN B C 1
ATOM 2152 O O . ASN B 1 31 ? 10.508 -21.406 8.156 1 93.06 31 ASN B O 1
ATOM 2156 N N . GLU B 1 32 ? 8.766 -20.703 9.336 1 93.31 32 GLU B N 1
ATOM 2157 C CA . GLU B 1 32 ? 9.453 -20.828 10.617 1 93.31 32 GLU B CA 1
ATOM 2158 C C . GLU B 1 32 ? 9.523 -22.281 11.07 1 93.31 32 GLU B C 1
ATOM 2160 O O . GLU B 1 32 ? 10.305 -22.625 11.953 1 93.31 32 GLU B O 1
ATOM 2165 N N . ILE B 1 33 ? 8.734 -23.109 10.523 1 94.19 33 ILE B N 1
ATOM 2166 C CA . ILE B 1 33 ? 8.664 -24.531 10.852 1 94.19 33 ILE B CA 1
ATOM 2167 C C . ILE B 1 33 ? 9.711 -25.297 10.047 1 94.19 33 ILE B C 1
ATOM 2169 O O . ILE B 1 33 ? 9.891 -25.047 8.852 1 94.19 33 ILE B O 1
ATOM 2173 N N . THR B 1 34 ? 10.398 -26.203 10.703 1 94.12 34 THR B N 1
ATOM 2174 C CA . THR B 1 34 ? 11.391 -27 10 1 94.12 34 THR B CA 1
ATOM 2175 C C . THR B 1 34 ? 10.727 -27.891 8.961 1 94.12 34 THR B C 1
ATOM 2177 O O . THR B 1 34 ? 9.562 -28.266 9.109 1 94.12 34 THR B O 1
ATOM 2180 N N . LEU B 1 35 ? 11.523 -28.297 7.918 1 95.25 35 LEU B N 1
ATOM 2181 C CA . LEU B 1 35 ? 10.992 -29.188 6.891 1 95.25 35 LEU B CA 1
ATOM 2182 C C . LEU B 1 35 ? 10.547 -30.516 7.496 1 95.25 35 LEU B C 1
ATOM 2184 O O . LEU B 1 35 ? 9.516 -31.062 7.109 1 95.25 35 LEU B O 1
ATOM 2188 N N . ARG B 1 36 ? 11.312 -31.031 8.438 1 93.06 36 ARG B N 1
ATOM 2189 C CA . ARG B 1 36 ? 10.984 -32.281 9.102 1 93.06 36 ARG B CA 1
ATOM 2190 C C . ARG B 1 36 ? 9.617 -32.219 9.773 1 93.06 36 ARG B C 1
ATOM 2192 O O . ARG B 1 36 ? 8.805 -33.125 9.641 1 93.06 36 ARG B O 1
ATOM 2199 N N . GLU B 1 37 ? 9.391 -31.156 10.484 1 94.56 37 GLU B N 1
ATOM 2200 C CA . GLU B 1 37 ? 8.125 -30.984 11.188 1 94.56 37 GLU B CA 1
ATOM 2201 C C . GLU B 1 37 ? 6.984 -30.703 10.203 1 94.56 37 GLU B C 1
ATOM 2203 O O . GLU B 1 37 ? 5.887 -31.25 10.359 1 94.56 37 GLU B O 1
ATOM 2208 N N . GLY B 1 38 ? 7.258 -29.906 9.227 1 95.12 38 GLY B N 1
ATOM 2209 C CA . GLY B 1 38 ? 6.234 -29.516 8.273 1 95.12 38 GLY B CA 1
ATOM 2210 C C . GLY B 1 38 ? 5.754 -30.656 7.406 1 95.12 38 GLY B C 1
ATOM 2211 O O . GLY B 1 38 ? 4.574 -30.719 7.055 1 95.12 38 GLY B O 1
ATOM 2212 N N . PHE B 1 39 ? 6.684 -31.578 7.105 1 94.81 39 PHE B N 1
ATOM 2213 C CA . PHE B 1 39 ? 6.348 -32.719 6.254 1 94.81 39 PHE B CA 1
ATOM 2214 C C . PHE B 1 39 ? 6.039 -33.938 7.094 1 94.81 39 PHE B C 1
ATOM 2216 O O . PHE B 1 39 ? 6.066 -35.062 6.586 1 94.81 39 PHE B O 1
ATOM 2223 N N . SER B 1 40 ? 5.793 -33.781 8.383 1 91.5 40 SER B N 1
ATOM 2224 C CA . SER B 1 40 ? 5.594 -34.906 9.297 1 91.5 40 SER B CA 1
ATOM 2225 C C . SER B 1 40 ? 4.402 -35.75 8.875 1 91.5 40 SER B C 1
ATOM 2227 O O . SER B 1 40 ? 4.367 -36.969 9.141 1 91.5 40 SER B O 1
ATOM 2229 N N . THR B 1 41 ? 3.527 -35.156 8.227 1 88.75 41 THR B N 1
ATOM 2230 C CA . THR B 1 41 ? 2.32 -35.906 7.855 1 88.75 41 THR B CA 1
ATOM 2231 C C . THR B 1 41 ? 2.479 -36.531 6.477 1 88.75 41 THR B C 1
ATOM 2233 O O . THR B 1 41 ? 1.587 -37.25 6.008 1 88.75 41 THR B O 1
ATOM 2236 N N . LEU B 1 42 ? 3.553 -36.188 5.891 1 87.56 42 LEU B N 1
ATOM 2237 C CA . LEU B 1 42 ? 3.822 -36.812 4.602 1 87.56 42 LEU B CA 1
ATOM 2238 C C . LEU B 1 42 ? 4.09 -38.281 4.766 1 87.56 42 LEU B C 1
ATOM 2240 O O . LEU B 1 42 ? 5.074 -38.688 5.395 1 87.56 42 LEU B O 1
ATOM 2244 N N . LYS B 1 43 ? 3.189 -39.188 4.848 1 70.69 43 LYS B N 1
ATOM 2245 C CA . LYS B 1 43 ? 3.27 -40.594 5.176 1 70.69 43 LYS B CA 1
ATOM 2246 C C . LYS B 1 43 ? 3.822 -41.406 4.004 1 70.69 43 LYS B C 1
ATOM 2248 O O . LYS B 1 43 ? 3.602 -42.625 3.912 1 70.69 43 LYS B O 1
ATOM 2253 N N . GLU B 1 44 ? 4.453 -40.844 3.107 1 64.25 44 GLU B N 1
ATOM 2254 C CA . GLU B 1 44 ? 4.793 -41.688 1.953 1 64.25 44 GLU B CA 1
ATOM 2255 C C . GLU B 1 44 ? 6.27 -42.062 1.971 1 64.25 44 GLU B C 1
ATOM 2257 O O . GLU B 1 44 ? 7.137 -41.219 2.205 1 64.25 44 GLU B O 1
ATOM 2262 N N . SER B 1 45 ? 6.266 -43.281 1.738 1 64.12 45 SER B N 1
ATOM 2263 C CA . SER B 1 45 ? 7.602 -43.875 1.757 1 64.12 45 SER B CA 1
ATOM 2264 C C . SER B 1 45 ? 8.242 -43.812 0.374 1 64.12 45 SER B C 1
ATOM 2266 O O . SER B 1 45 ? 9.469 -43.875 0.25 1 64.12 45 SER B O 1
ATOM 2268 N N . ARG B 1 46 ? 7.418 -43.719 -0.722 1 84.5 46 ARG B N 1
ATOM 2269 C CA . ARG B 1 46 ? 8.094 -43.75 -2.016 1 84.5 46 ARG B CA 1
ATOM 2270 C C . ARG B 1 46 ? 7.605 -42.594 -2.908 1 84.5 46 ARG B C 1
ATOM 2272 O O . ARG B 1 46 ? 6.41 -42.5 -3.195 1 84.5 46 ARG B O 1
ATOM 2279 N N . LEU B 1 47 ? 8.539 -41.719 -3.262 1 92.12 47 LEU B N 1
ATOM 2280 C CA . LEU B 1 47 ? 8.273 -40.594 -4.176 1 92.12 47 LEU B CA 1
ATOM 2281 C C . LEU B 1 47 ? 8.984 -40.812 -5.504 1 92.12 47 LEU B C 1
ATOM 2283 O O . LEU B 1 47 ? 10.148 -41.25 -5.531 1 92.12 47 LEU B O 1
ATOM 2287 N N . ALA B 1 48 ? 8.25 -40.656 -6.57 1 92.81 48 ALA B N 1
ATOM 2288 C CA . ALA B 1 48 ? 8.883 -40.719 -7.887 1 92.81 48 ALA B CA 1
ATOM 2289 C C . ALA B 1 48 ? 9.633 -39.438 -8.195 1 92.81 48 ALA B C 1
ATOM 2291 O O . ALA B 1 48 ? 10.734 -39.469 -8.758 1 92.81 48 ALA B O 1
ATOM 2292 N N . ASN B 1 49 ? 9.047 -38.312 -7.902 1 95.31 49 ASN B N 1
ATOM 2293 C CA . ASN B 1 49 ? 9.648 -37 -8.156 1 95.31 49 ASN B CA 1
ATOM 2294 C C . ASN B 1 49 ? 9.219 -35.969 -7.105 1 95.31 49 ASN B C 1
ATOM 2296 O O . ASN B 1 49 ? 8.188 -36.125 -6.461 1 95.31 49 ASN B O 1
ATOM 2300 N N . ILE B 1 50 ? 10.047 -34.938 -6.926 1 96.38 50 ILE B N 1
ATOM 2301 C CA . ILE B 1 50 ? 9.75 -33.75 -6.148 1 96.38 50 ILE B CA 1
ATOM 2302 C C . ILE B 1 50 ? 9.914 -32.5 -7.027 1 96.38 50 ILE B C 1
ATOM 2304 O O . ILE B 1 50 ? 11 -32.25 -7.551 1 96.38 50 ILE B O 1
ATOM 2308 N N . TYR B 1 51 ? 8.844 -31.812 -7.254 1 97.06 51 TYR B N 1
ATOM 2309 C CA . TYR B 1 51 ? 8.875 -30.578 -8.039 1 97.06 51 TYR B CA 1
ATOM 2310 C C . TYR B 1 51 ? 8.625 -29.375 -7.148 1 97.06 51 TYR B C 1
ATOM 2312 O O . TYR B 1 51 ? 7.742 -29.391 -6.289 1 97.06 51 TYR B O 1
ATOM 2320 N N . VAL B 1 52 ? 9.43 -28.281 -7.402 1 97.62 52 VAL B N 1
ATOM 2321 C CA . VAL B 1 52 ? 9.438 -27.188 -6.434 1 97.62 52 VAL B CA 1
ATOM 2322 C C . VAL B 1 52 ? 9.328 -25.859 -7.164 1 97.62 52 VAL B C 1
ATOM 2324 O O . VAL B 1 52 ? 10.055 -25.609 -8.133 1 97.62 52 VAL B O 1
ATOM 2327 N N . SER B 1 53 ? 8.367 -25.078 -6.785 1 96.31 53 SER B N 1
ATOM 2328 C CA . SER B 1 53 ? 8.344 -23.641 -7.031 1 96.31 53 SER B CA 1
ATOM 2329 C C . SER B 1 53 ? 8.844 -22.859 -5.82 1 96.31 53 SER B C 1
ATOM 2331 O O . SER B 1 53 ? 8.305 -23 -4.723 1 96.31 53 SER B O 1
ATOM 2333 N N . SER B 1 54 ? 9.898 -22.109 -6.043 1 93.56 54 SER B N 1
ATOM 2334 C CA . SER B 1 54 ? 10.438 -21.406 -4.887 1 93.56 54 SER B CA 1
ATOM 2335 C C . SER B 1 54 ? 10.914 -20.016 -5.258 1 93.56 54 SER B C 1
ATOM 2337 O O . SER B 1 54 ? 11.625 -19.844 -6.25 1 93.56 54 SER B O 1
ATOM 2339 N N . VAL B 1 55 ? 10.461 -19.078 -4.535 1 80.5 55 VAL B N 1
ATOM 2340 C CA . VAL B 1 55 ? 10.984 -17.734 -4.645 1 80.5 55 VAL B CA 1
ATOM 2341 C C . VAL B 1 55 ? 11.922 -17.438 -3.473 1 80.5 55 VAL B C 1
ATOM 2343 O O . VAL B 1 55 ? 12.359 -16.312 -3.281 1 80.5 55 VAL B O 1
ATOM 2346 N N . ALA B 1 56 ? 12.203 -18.5 -2.691 1 72.5 56 ALA B N 1
ATOM 2347 C CA . ALA B 1 56 ? 12.977 -18.375 -1.458 1 72.5 56 ALA B CA 1
ATOM 2348 C C . ALA B 1 56 ? 14.469 -18.344 -1.751 1 72.5 56 ALA B C 1
ATOM 2350 O O . ALA B 1 56 ? 14.898 -18.609 -2.879 1 72.5 56 ALA B O 1
ATOM 2351 N N . ALA B 1 57 ? 15.164 -18.078 -0.639 1 72.88 57 ALA B N 1
ATOM 2352 C CA . ALA B 1 57 ? 16.625 -17.953 -0.678 1 72.88 57 ALA B CA 1
ATOM 2353 C C . ALA B 1 57 ? 17.281 -19.312 -0.893 1 72.88 57 ALA B C 1
ATOM 2355 O O . ALA B 1 57 ? 16.625 -20.359 -0.745 1 72.88 57 ALA B O 1
ATOM 2356 N N . GLU B 1 58 ? 18.469 -19.312 -1.263 1 82.5 58 GLU B N 1
ATOM 2357 C CA . GLU B 1 58 ? 19.312 -20.469 -1.561 1 82.5 58 GLU B CA 1
ATOM 2358 C C . GLU B 1 58 ? 19.344 -21.438 -0.384 1 82.5 58 GLU B C 1
ATOM 2360 O O . GLU B 1 58 ? 19.438 -22.656 -0.575 1 82.5 58 GLU B O 1
ATOM 2365 N N . ALA B 1 59 ? 19.156 -20.875 0.766 1 85.38 59 ALA B N 1
ATOM 2366 C CA . ALA B 1 59 ? 19.203 -21.703 1.963 1 85.38 59 ALA B CA 1
ATOM 2367 C C . ALA B 1 59 ? 18.078 -22.75 1.962 1 85.38 59 ALA B C 1
ATOM 2369 O O . ALA B 1 59 ? 18.297 -23.906 2.312 1 85.38 59 ALA B O 1
ATOM 2370 N N . PHE B 1 60 ? 16.938 -22.359 1.559 1 91.19 60 PHE B N 1
ATOM 2371 C CA . PHE B 1 60 ? 15.812 -23.281 1.496 1 91.19 60 PHE B CA 1
ATOM 2372 C C . PHE B 1 60 ? 16.094 -24.406 0.517 1 91.19 60 PHE B C 1
ATOM 2374 O O . PHE B 1 60 ? 15.812 -25.578 0.808 1 91.19 60 PHE B O 1
ATOM 2381 N N . CYS B 1 61 ? 16.641 -24.109 -0.612 1 91.06 61 CYS B N 1
ATOM 2382 C CA . CYS B 1 61 ? 16.922 -25.094 -1.638 1 91.06 61 CYS B CA 1
ATOM 2383 C C . CYS B 1 61 ? 17.891 -26.156 -1.112 1 91.06 61 CYS B C 1
ATOM 2385 O O . CYS B 1 61 ? 17.672 -27.359 -1.31 1 91.06 61 CYS B O 1
ATOM 2387 N N . ARG B 1 62 ? 18.859 -25.703 -0.406 1 93 62 ARG B N 1
ATOM 2388 C CA . ARG B 1 62 ? 19.844 -26.609 0.178 1 93 62 ARG B CA 1
ATOM 2389 C C . ARG B 1 62 ? 19.188 -27.5 1.237 1 93 62 ARG B C 1
ATOM 2391 O O . ARG B 1 62 ? 19.406 -28.719 1.253 1 93 62 ARG B O 1
ATOM 2398 N N . ASP B 1 63 ? 18.406 -26.891 2.059 1 95.19 63 ASP B N 1
ATOM 2399 C CA . ASP B 1 63 ? 17.75 -27.625 3.133 1 95.19 63 ASP B CA 1
ATOM 2400 C C . ASP B 1 63 ? 16.812 -28.703 2.572 1 95.19 63 ASP B C 1
ATOM 2402 O O . ASP B 1 63 ? 16.75 -29.812 3.111 1 95.19 63 ASP B O 1
ATOM 2406 N N . LEU B 1 64 ? 16.156 -28.359 1.53 1 96.19 64 LEU B N 1
ATOM 2407 C CA . LEU B 1 64 ? 15.219 -29.297 0.929 1 96.19 64 LEU B CA 1
ATOM 2408 C C . LEU B 1 64 ? 15.961 -30.469 0.308 1 96.19 64 LEU B C 1
ATOM 2410 O O . LEU B 1 64 ? 15.5 -31.609 0.385 1 96.19 64 LEU B O 1
ATOM 2414 N N . GLN B 1 65 ? 17.062 -30.203 -0.313 1 95.69 65 GLN B N 1
ATOM 2415 C CA . GLN B 1 65 ? 17.891 -31.266 -0.884 1 95.69 65 GLN B CA 1
ATOM 2416 C C . GLN B 1 65 ? 18.375 -32.219 0.197 1 95.69 65 GLN B C 1
ATOM 2418 O O . GLN B 1 65 ? 18.344 -33.438 0.014 1 95.69 65 GLN B O 1
ATOM 2423 N N . VAL B 1 66 ? 18.812 -31.688 1.297 1 95.94 66 VAL B N 1
ATOM 2424 C CA . VAL B 1 66 ? 19.281 -32.5 2.418 1 95.94 66 VAL B CA 1
ATOM 2425 C C . VAL B 1 66 ? 18.141 -33.344 2.975 1 95.94 66 VAL B C 1
ATOM 2427 O O . VAL B 1 66 ? 18.297 -34.531 3.215 1 95.94 66 VAL B O 1
ATOM 2430 N N . TRP B 1 67 ? 17.031 -32.656 3.186 1 95.5 67 TRP B N 1
ATOM 2431 C CA . TRP B 1 67 ? 15.836 -33.344 3.691 1 95.5 67 TRP B CA 1
ATOM 2432 C C . TRP B 1 67 ? 15.469 -34.531 2.803 1 95.5 67 TRP B C 1
ATOM 2434 O O . TRP B 1 67 ? 15.195 -35.625 3.299 1 95.5 67 TRP B O 1
ATOM 2444 N N . ALA B 1 68 ? 15.469 -34.344 1.486 1 95.38 68 ALA B N 1
ATOM 2445 C CA . ALA B 1 68 ? 15.117 -35.375 0.535 1 95.38 68 ALA B CA 1
ATOM 2446 C C . ALA B 1 68 ? 16.125 -36.531 0.594 1 95.38 68 ALA B C 1
ATOM 2448 O O . ALA B 1 68 ? 15.734 -37.719 0.613 1 95.38 68 ALA B O 1
ATOM 2449 N N . LYS B 1 69 ? 17.375 -36.219 0.68 1 94.56 69 LYS B N 1
ATOM 2450 C CA . LYS B 1 69 ? 18.438 -37.219 0.729 1 94.56 69 LYS B CA 1
ATOM 2451 C C . LYS B 1 69 ? 18.328 -38.094 1.978 1 94.56 69 LYS B C 1
ATOM 2453 O O . LYS B 1 69 ? 18.438 -39.312 1.9 1 94.56 69 LYS B O 1
ATOM 2458 N N . GLU B 1 70 ? 18.094 -37.469 3.045 1 92.75 70 GLU B N 1
ATOM 2459 C CA . GLU B 1 70 ? 18 -38.188 4.32 1 92.75 70 GLU B CA 1
ATOM 2460 C C . GLU B 1 70 ? 16.844 -39.188 4.305 1 92.75 70 GLU B C 1
ATOM 2462 O O . GLU B 1 70 ? 16.891 -40.219 4.992 1 92.75 70 GLU B O 1
ATOM 2467 N N . ARG B 1 71 ? 15.891 -38.938 3.516 1 92.12 71 ARG B N 1
ATOM 2468 C CA . ARG B 1 71 ? 14.703 -39.781 3.482 1 92.12 71 ARG B CA 1
ATOM 2469 C C . ARG B 1 71 ? 14.719 -40.719 2.271 1 92.12 71 ARG B C 1
ATOM 2471 O O . ARG B 1 71 ? 13.75 -41.438 2.016 1 92.12 71 ARG B O 1
ATOM 2478 N N . LEU B 1 72 ? 15.789 -40.594 1.534 1 92.12 72 LEU B N 1
ATOM 2479 C CA . LEU B 1 72 ? 16.016 -41.406 0.342 1 92.12 72 LEU B CA 1
ATOM 2480 C C . LEU B 1 72 ? 14.969 -41.094 -0.728 1 92.12 72 LEU B C 1
ATOM 2482 O O . LEU B 1 72 ? 14.477 -42 -1.407 1 92.12 72 LEU B O 1
ATOM 2486 N N . TYR B 1 73 ? 14.555 -39.844 -0.723 1 94.19 73 TYR B N 1
ATOM 2487 C CA . TYR B 1 73 ? 13.68 -39.312 -1.775 1 94.19 73 TYR B CA 1
ATOM 2488 C C . TYR B 1 73 ? 14.492 -38.812 -2.965 1 94.19 73 TYR B C 1
ATOM 2490 O O . TYR B 1 73 ? 15.711 -38.656 -2.867 1 94.19 73 TYR B O 1
ATOM 2498 N N . PRO B 1 74 ? 13.828 -38.75 -4.145 1 94.81 74 PRO B N 1
ATOM 2499 C CA . PRO B 1 74 ? 14.547 -38.219 -5.297 1 94.81 74 PRO B CA 1
ATOM 2500 C C . PRO B 1 74 ? 14.992 -36.781 -5.086 1 94.81 74 PRO B C 1
ATOM 2502 O O . PRO B 1 74 ? 14.414 -36.062 -4.266 1 94.81 74 PRO B O 1
ATOM 2505 N N . THR B 1 75 ? 16.031 -36.344 -5.859 1 95.56 75 THR B N 1
ATOM 2506 C CA . THR B 1 75 ? 16.5 -34.969 -5.82 1 95.56 75 THR B CA 1
ATOM 2507 C C . THR B 1 75 ? 15.398 -34 -6.262 1 95.56 75 THR B C 1
ATOM 2509 O O . THR B 1 75 ? 14.773 -34.188 -7.305 1 95.56 75 THR B O 1
ATOM 2512 N N . PRO B 1 76 ? 15.148 -32.969 -5.473 1 96.81 76 PRO B N 1
ATOM 2513 C CA . PRO B 1 76 ? 14.125 -31.984 -5.863 1 96.81 76 PRO B CA 1
ATOM 2514 C C . PRO B 1 76 ? 14.461 -31.266 -7.164 1 96.81 76 PRO B C 1
ATOM 2516 O O . PRO B 1 76 ? 15.617 -30.891 -7.387 1 96.81 76 PRO B O 1
ATOM 2519 N N . THR B 1 77 ? 13.5 -31.156 -8.047 1 96.19 77 THR B N 1
ATOM 2520 C CA . THR B 1 77 ? 13.609 -30.391 -9.281 1 96.19 77 THR B CA 1
ATOM 2521 C C . THR B 1 77 ? 12.984 -29 -9.102 1 96.19 77 THR B C 1
ATOM 2523 O O . THR B 1 77 ? 11.781 -28.891 -8.898 1 96.19 77 THR B O 1
ATOM 2526 N N . PHE B 1 78 ? 13.789 -28 -9.203 1 96 78 PHE B N 1
ATOM 2527 C CA . PHE B 1 78 ? 13.312 -26.625 -9.07 1 96 78 PHE B CA 1
ATOM 2528 C C . PHE B 1 78 ? 12.922 -26.047 -10.422 1 96 78 PHE B C 1
ATOM 2530 O O . PHE B 1 78 ? 13.75 -25.938 -11.32 1 96 78 PHE B O 1
ATOM 2537 N N . VAL B 1 79 ? 11.664 -25.703 -10.516 1 96 79 VAL B N 1
ATOM 2538 C CA . VAL B 1 79 ? 11.133 -25.172 -11.766 1 96 79 VAL B CA 1
ATOM 2539 C C . VAL B 1 79 ? 11.414 -23.672 -11.852 1 96 79 VAL B C 1
ATOM 2541 O O . VAL B 1 79 ? 11.359 -22.969 -10.844 1 96 79 VAL B O 1
ATOM 2544 N N . GLU B 1 80 ? 11.672 -23.219 -13.062 1 95.19 80 GLU B N 1
ATOM 2545 C CA . GLU B 1 80 ? 11.961 -21.812 -13.305 1 95.19 80 GLU B CA 1
ATOM 2546 C C . GLU B 1 80 ? 11.016 -21.234 -14.352 1 95.19 80 GLU B C 1
ATOM 2548 O O . GLU B 1 80 ? 10.414 -21.969 -15.133 1 95.19 80 GLU B O 1
ATOM 2553 N N . SER B 1 81 ? 10.922 -19.906 -14.297 1 97.56 81 SER B N 1
ATOM 2554 C CA . SER B 1 81 ? 10.18 -19.234 -15.359 1 97.56 81 SER B CA 1
ATOM 2555 C C . SER B 1 81 ? 10.914 -19.344 -16.688 1 97.56 81 SER B C 1
ATOM 2557 O O . SER B 1 81 ? 12.141 -19.25 -16.75 1 97.56 81 SER B O 1
ATOM 2559 N N . THR B 1 82 ? 10.133 -19.562 -17.75 1 97.81 82 THR B N 1
ATOM 2560 C CA . THR B 1 82 ? 10.68 -19.688 -19.094 1 97.81 82 THR B CA 1
ATOM 2561 C C . THR B 1 82 ? 9.961 -18.75 -20.062 1 97.81 82 THR B C 1
ATOM 2563 O O . THR B 1 82 ? 8.992 -18.078 -19.688 1 97.81 82 THR B O 1
ATOM 2566 N N . ARG B 1 83 ? 10.438 -18.625 -21.25 1 98.44 83 ARG B N 1
ATOM 2567 C CA . ARG B 1 83 ? 9.867 -17.734 -22.25 1 98.44 83 ARG B CA 1
ATOM 2568 C C . ARG B 1 83 ? 8.484 -18.203 -22.688 1 98.44 83 ARG B C 1
ATOM 2570 O O . ARG B 1 83 ? 7.605 -17.391 -22.969 1 98.44 83 ARG B O 1
ATOM 2577 N N . LYS B 1 84 ? 8.352 -19.5 -22.781 1 98.25 84 LYS B N 1
ATOM 2578 C CA . LYS B 1 84 ? 7.07 -20.094 -23.172 1 98.25 84 LYS B CA 1
ATOM 2579 C C . LYS B 1 84 ? 6.844 -21.438 -22.484 1 98.25 84 LYS B C 1
ATOM 2581 O O . LYS B 1 84 ? 7.793 -22.203 -22.266 1 98.25 84 LYS B O 1
ATOM 2586 N N . ALA B 1 85 ? 5.613 -21.688 -22.109 1 97.75 85 ALA B N 1
ATOM 2587 C CA . ALA B 1 85 ? 5.227 -22.984 -21.578 1 97.75 85 ALA B CA 1
ATOM 2588 C C . ALA B 1 85 ? 3.707 -23.125 -21.531 1 97.75 85 ALA B C 1
ATOM 2590 O O . ALA B 1 85 ? 3.002 -22.172 -21.188 1 97.75 85 ALA B O 1
ATOM 2591 N N . CYS B 1 86 ? 3.166 -24.266 -21.969 1 97.75 86 CYS B N 1
ATOM 2592 C CA . CYS B 1 86 ? 1.77 -24.656 -21.797 1 97.75 86 CYS B CA 1
ATOM 2593 C C . CYS B 1 86 ? 0.836 -23.594 -22.391 1 97.75 86 CYS B C 1
ATOM 2595 O O . CYS B 1 86 ? -0.191 -23.266 -21.797 1 97.75 86 CYS B O 1
ATOM 2597 N N . GLY B 1 87 ? 1.25 -22.953 -23.453 1 97.75 87 GLY B N 1
ATOM 2598 C CA . GLY B 1 87 ? 0.404 -22.031 -24.203 1 97.75 87 GLY B CA 1
ATOM 2599 C C . GLY B 1 87 ? 0.523 -20.609 -23.719 1 97.75 87 GLY B C 1
ATOM 2600 O O . GLY B 1 87 ? -0.155 -19.719 -24.234 1 97.75 87 GLY B O 1
ATOM 2601 N N . VAL B 1 88 ? 1.395 -20.359 -22.719 1 98.62 88 VAL B N 1
ATOM 2602 C CA . VAL B 1 88 ? 1.583 -19 -22.203 1 98.62 88 VAL B CA 1
ATOM 2603 C C . VAL B 1 88 ? 2.941 -18.469 -22.641 1 98.62 88 VAL B C 1
ATOM 2605 O O . VAL B 1 88 ? 3.943 -19.188 -22.609 1 98.62 88 VAL B O 1
ATOM 2608 N N . VAL B 1 89 ? 2.938 -17.234 -23.047 1 98.81 89 VAL B N 1
ATOM 2609 C CA . VAL B 1 89 ? 4.168 -16.562 -23.438 1 98.81 89 VAL B CA 1
ATOM 2610 C C . VAL B 1 89 ? 4.523 -15.508 -22.375 1 98.81 89 VAL B C 1
ATOM 2612 O O . VAL B 1 89 ? 3.717 -14.625 -22.078 1 98.81 89 VAL B O 1
ATOM 2615 N N . ASN B 1 90 ? 5.707 -15.609 -21.859 1 98.69 90 ASN B N 1
ATOM 2616 C CA . ASN B 1 90 ? 6.207 -14.734 -20.797 1 98.69 90 ASN B CA 1
ATOM 2617 C C . ASN B 1 90 ? 6.461 -13.32 -21.328 1 98.69 90 ASN B C 1
ATOM 2619 O O . ASN B 1 90 ? 7.258 -13.133 -22.25 1 98.69 90 ASN B O 1
ATOM 2623 N N . GLY B 1 91 ? 5.887 -12.328 -20.734 1 98.31 91 GLY B N 1
ATOM 2624 C CA . GLY B 1 91 ? 5.941 -10.961 -21.219 1 98.31 91 GLY B CA 1
ATOM 2625 C C . GLY B 1 91 ? 7.09 -10.164 -20.625 1 98.31 91 GLY B C 1
ATOM 2626 O O . GLY B 1 91 ? 7.297 -9 -20.984 1 98.31 91 GLY B O 1
ATOM 2627 N N . TYR B 1 92 ? 7.875 -10.781 -19.734 1 97.38 92 TYR B N 1
ATOM 2628 C CA . TYR B 1 92 ? 9.023 -10.086 -19.156 1 97.38 92 TYR B CA 1
ATOM 2629 C C . TYR B 1 92 ? 10.148 -9.961 -20.172 1 97.38 92 TYR B C 1
ATOM 2631 O O . TYR B 1 92 ? 10.336 -10.844 -21.016 1 97.38 92 TYR B O 1
ATOM 2639 N N . GLN B 1 9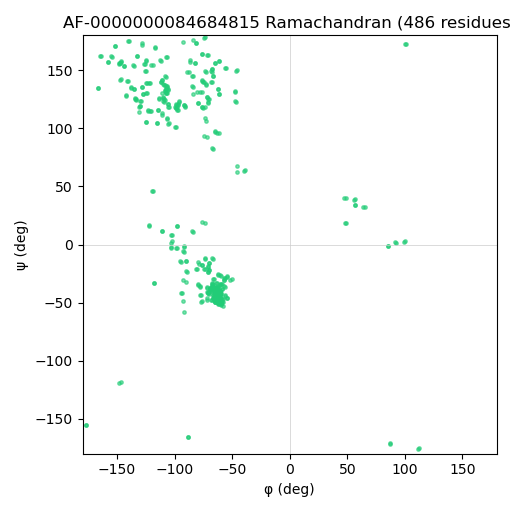3 ? 10.883 -8.898 -20.016 1 95 93 GLN B N 1
ATOM 2640 C CA . GLN B 1 93 ? 12.07 -8.711 -20.859 1 95 93 GLN B CA 1
ATOM 2641 C C . GLN B 1 93 ? 13.055 -9.859 -20.672 1 95 93 GLN B C 1
ATOM 2643 O O . GLN B 1 93 ? 13.539 -10.438 -21.656 1 95 93 GLN B O 1
ATOM 2648 N N . ASP B 1 94 ? 13.398 -10.141 -19.531 1 96.5 94 ASP B N 1
ATOM 2649 C CA . ASP B 1 94 ? 14.102 -11.344 -19.125 1 96.5 94 ASP B CA 1
ATOM 2650 C C . ASP B 1 94 ? 13.164 -12.32 -18.406 1 96.5 94 ASP B C 1
ATOM 2652 O O . ASP B 1 94 ? 12.828 -12.125 -17.234 1 96.5 94 ASP B O 1
ATOM 2656 N N . ALA B 1 95 ? 12.773 -13.375 -19.141 1 97.31 95 ALA B N 1
ATOM 2657 C CA . ALA B 1 95 ? 11.75 -14.305 -18.672 1 97.31 95 ALA B CA 1
ATOM 2658 C C . ALA B 1 95 ? 12.125 -14.906 -17.328 1 97.31 95 ALA B C 1
ATOM 2660 O O . ALA B 1 95 ? 11.25 -15.203 -16.516 1 97.31 95 ALA B O 1
ATOM 2661 N N . THR B 1 96 ? 13.391 -15.031 -17.062 1 94.56 96 THR B N 1
ATOM 2662 C CA . THR B 1 96 ? 13.852 -15.711 -15.852 1 94.56 96 THR B CA 1
ATOM 2663 C C . THR B 1 96 ? 13.609 -14.836 -14.617 1 94.56 96 THR B C 1
ATOM 2665 O O . THR B 1 96 ? 13.664 -15.32 -13.492 1 94.56 96 THR B O 1
ATOM 2668 N N . GLN B 1 97 ? 13.281 -13.562 -14.859 1 93.81 97 GLN B N 1
ATOM 2669 C CA . GLN B 1 97 ? 13.102 -12.625 -13.758 1 93.81 97 GLN B CA 1
ATOM 2670 C C . GLN B 1 97 ? 11.648 -12.609 -13.273 1 93.81 97 GLN B C 1
ATOM 2672 O O . GLN B 1 97 ? 11.352 -12.062 -12.211 1 93.81 97 GLN B O 1
ATOM 2677 N N . LEU B 1 98 ? 10.812 -13.188 -14.094 1 96.38 98 LEU B N 1
ATOM 2678 C CA . LEU B 1 98 ? 9.438 -13.312 -13.641 1 96.38 98 LEU B CA 1
ATOM 2679 C C . LEU B 1 98 ? 9.32 -14.344 -12.523 1 96.38 98 LEU B C 1
ATOM 2681 O O . LEU B 1 98 ? 9.758 -15.492 -12.688 1 96.38 98 LEU B O 1
ATOM 2685 N N . GLY B 1 99 ? 8.812 -13.93 -11.367 1 95.12 99 GLY B N 1
ATOM 2686 C CA . GLY B 1 99 ? 8.641 -14.883 -10.281 1 95.12 99 GLY B CA 1
ATOM 2687 C C . GLY B 1 99 ? 7.973 -16.172 -10.719 1 95.12 99 GLY B C 1
ATOM 2688 O O . GLY B 1 99 ? 6.938 -16.141 -11.391 1 95.12 99 GLY B O 1
ATOM 2689 N N . VAL B 1 100 ? 8.539 -17.219 -10.328 1 96.25 100 VAL B N 1
ATOM 2690 C CA . VAL B 1 100 ? 8.086 -18.531 -10.781 1 96.25 100 VAL B CA 1
ATOM 2691 C C . VAL B 1 100 ? 6.66 -18.781 -10.289 1 96.25 100 VAL B C 1
ATOM 2693 O O . VAL B 1 100 ? 5.863 -19.422 -10.969 1 96.25 100 VAL B O 1
ATOM 2696 N N . ASP B 1 101 ? 6.324 -18.266 -9.125 1 96.75 101 ASP B N 1
ATOM 2697 C CA . ASP B 1 101 ? 4.957 -18.391 -8.625 1 96.75 101 ASP B CA 1
ATOM 2698 C C . ASP B 1 101 ? 3.965 -17.703 -9.555 1 96.75 101 ASP B C 1
ATOM 2700 O O . ASP B 1 101 ? 2.922 -18.266 -9.891 1 96.75 101 ASP B O 1
ATOM 2704 N N . ARG B 1 102 ? 4.289 -16.484 -10.031 1 98 102 ARG B N 1
ATOM 2705 C CA . ARG B 1 102 ? 3.445 -15.766 -10.984 1 98 102 ARG B CA 1
ATOM 2706 C C . ARG B 1 102 ? 3.338 -16.531 -12.297 1 98 102 ARG B C 1
ATOM 2708 O O . ARG B 1 102 ? 2.248 -16.656 -12.859 1 98 102 ARG B O 1
ATOM 2715 N N . TRP B 1 103 ? 4.453 -17.062 -12.742 1 98.31 103 TRP B N 1
ATOM 2716 C CA . TRP B 1 103 ? 4.535 -17.812 -13.992 1 98.31 103 TRP B CA 1
ATOM 2717 C C . TRP B 1 103 ? 3.611 -19.031 -13.953 1 98.31 103 TRP B C 1
ATOM 2719 O O . TRP B 1 103 ? 2.766 -19.203 -14.836 1 98.31 103 TRP B O 1
ATOM 2729 N N . LEU B 1 104 ? 3.729 -19.766 -12.914 1 98.38 104 LEU B N 1
ATOM 2730 C CA . LEU B 1 104 ? 2.959 -21 -12.758 1 98.38 104 LEU B CA 1
ATOM 2731 C C . LEU B 1 104 ? 1.477 -20.688 -12.57 1 98.38 104 LEU B C 1
ATOM 2733 O O . LEU B 1 104 ? 0.617 -21.406 -13.086 1 98.38 104 LEU B O 1
ATOM 2737 N N . ALA B 1 105 ? 1.174 -19.625 -11.844 1 98.69 105 ALA B N 1
ATOM 2738 C CA . ALA B 1 105 ? -0.217 -19.219 -11.648 1 98.69 105 ALA B CA 1
ATOM 2739 C C . ALA B 1 105 ? -0.874 -18.859 -12.969 1 98.69 105 ALA B C 1
ATOM 2741 O O . ALA B 1 105 ? -2.02 -19.234 -13.234 1 98.69 105 ALA B O 1
ATOM 2742 N N . MET B 1 106 ? -0.162 -18.141 -13.797 1 98.75 106 MET B N 1
ATOM 2743 C CA . MET B 1 106 ? -0.693 -17.75 -15.094 1 98.75 106 MET B CA 1
ATOM 2744 C C . MET B 1 106 ? -0.958 -18.969 -15.969 1 98.75 106 MET B C 1
ATOM 2746 O O . MET B 1 106 ? -1.987 -19.047 -16.641 1 98.75 106 MET B O 1
ATOM 2750 N N . ILE B 1 107 ? -0.038 -19.891 -15.938 1 98.62 107 ILE B N 1
ATOM 2751 C CA . ILE B 1 107 ? -0.166 -21.109 -16.734 1 98.62 107 ILE B CA 1
ATOM 2752 C C . ILE B 1 107 ? -1.417 -21.875 -16.312 1 98.62 107 ILE B C 1
ATOM 2754 O O . ILE B 1 107 ? -2.211 -22.297 -17.141 1 98.62 107 ILE B O 1
ATOM 2758 N N . ALA B 1 108 ? -1.579 -22.031 -14.992 1 98.62 108 ALA B N 1
ATOM 2759 C CA . ALA B 1 108 ? -2.758 -22.719 -14.477 1 98.62 108 ALA B CA 1
ATOM 2760 C C . ALA B 1 108 ? -4.039 -22 -14.875 1 98.62 108 ALA B C 1
ATOM 2762 O O . ALA B 1 108 ? -5.008 -22.625 -15.305 1 98.62 108 ALA B O 1
ATOM 2763 N N . ALA B 1 109 ? -4.062 -20.703 -14.75 1 98.69 109 ALA B N 1
ATOM 2764 C CA . ALA B 1 109 ? -5.238 -19.891 -15.086 1 98.69 109 ALA B CA 1
ATOM 2765 C C . ALA B 1 109 ? -5.59 -20.031 -16.562 1 98.69 109 ALA B C 1
ATOM 2767 O O . ALA B 1 109 ? -6.754 -20.234 -16.922 1 98.69 109 ALA B O 1
ATOM 2768 N N . HIS B 1 110 ? -4.586 -19.922 -17.391 1 98.62 110 HIS B N 1
ATOM 2769 C CA . HIS B 1 110 ? -4.793 -20.016 -18.828 1 98.62 110 HIS B CA 1
ATOM 2770 C C . HIS B 1 110 ? -5.34 -21.391 -19.219 1 98.62 110 HIS B C 1
ATOM 2772 O O . HIS B 1 110 ? -6.121 -21.5 -20.172 1 98.62 110 HIS B O 1
ATOM 2778 N N . HIS B 1 111 ? -4.91 -22.391 -18.578 1 98 111 HIS B N 1
ATOM 2779 C CA . HIS B 1 111 ? -5.375 -23.75 -18.844 1 98 111 HIS B CA 1
ATOM 2780 C C . HIS B 1 111 ? -6.84 -23.906 -18.453 1 98 111 HIS B C 1
ATOM 2782 O O . HIS B 1 111 ? -7.586 -24.625 -19.109 1 98 111 HIS B O 1
ATOM 2788 N N . LYS B 1 112 ? -7.285 -23.266 -17.422 1 97.94 112 LYS B N 1
ATOM 2789 C CA . LYS B 1 112 ? -8.594 -23.484 -16.812 1 97.94 112 LYS B CA 1
ATOM 2790 C C . LYS B 1 112 ? -9.648 -22.578 -17.422 1 97.94 112 LYS B C 1
ATOM 2792 O O . LYS B 1 112 ? -10.836 -22.906 -17.438 1 97.94 112 LYS B O 1
ATOM 2797 N N . TYR B 1 113 ? -9.266 -21.406 -17.828 1 98.06 113 TYR B N 1
ATOM 2798 C CA . TYR B 1 113 ? -10.234 -20.391 -18.25 1 98.06 113 TYR B CA 1
ATOM 2799 C C . TYR B 1 113 ? -9.93 -19.875 -19.641 1 98.06 113 TYR B C 1
ATOM 2801 O O . TYR B 1 113 ? -8.773 -19.922 -20.094 1 98.06 113 TYR B O 1
ATOM 2809 N N . THR B 1 114 ? -10.953 -19.375 -20.328 1 97.38 114 THR B N 1
ATOM 2810 C CA . THR B 1 114 ? -10.828 -18.797 -21.656 1 97.38 114 THR B CA 1
ATOM 2811 C C . THR B 1 114 ? -10.945 -17.281 -21.609 1 97.38 114 THR B C 1
ATOM 2813 O O . THR B 1 114 ? -11.367 -16.719 -20.609 1 97.38 114 THR B O 1
ATOM 2816 N N . GLY B 1 115 ? -10.461 -16.609 -22.688 1 97.62 115 GLY B N 1
ATOM 2817 C CA . GLY B 1 115 ? -10.562 -15.164 -22.766 1 97.62 115 GLY B CA 1
ATOM 2818 C C . GLY B 1 115 ? -9.406 -14.445 -22.109 1 97.62 115 GLY B C 1
ATOM 2819 O O . GLY B 1 115 ? -8.391 -15.062 -21.766 1 97.62 115 GLY B O 1
ATOM 2820 N N . MET B 1 116 ? -9.555 -13.133 -22 1 98.31 116 MET B N 1
ATOM 2821 C CA . MET B 1 116 ? -8.555 -12.344 -21.281 1 98.31 116 MET B CA 1
ATOM 2822 C C . MET B 1 116 ? -8.641 -12.57 -19.781 1 98.31 116 MET B C 1
ATOM 2824 O O . MET B 1 116 ? -9.734 -12.641 -19.219 1 98.31 116 MET B O 1
ATOM 2828 N N . LEU B 1 117 ? -7.523 -12.695 -19.172 1 98.75 117 LEU B N 1
ATOM 2829 C CA . LEU B 1 117 ? -7.496 -13.031 -17.75 1 98.75 117 LEU B CA 1
ATOM 2830 C C . LEU B 1 117 ? -6.691 -12 -16.969 1 98.75 117 LEU B C 1
ATOM 2832 O O . LEU B 1 117 ? -5.754 -11.398 -17.5 1 98.75 117 LEU B O 1
ATOM 2836 N N . CYS B 1 118 ? -7.043 -11.797 -15.773 1 98.75 118 CYS B N 1
ATOM 2837 C CA . CYS B 1 118 ? -6.23 -11.148 -14.75 1 98.75 118 CYS B CA 1
ATOM 2838 C C . CYS B 1 118 ? -6.004 -12.078 -13.562 1 98.75 118 CYS B C 1
ATOM 2840 O O . CYS B 1 118 ? -6.953 -12.469 -12.883 1 98.75 118 CYS B O 1
ATOM 2842 N N . VAL B 1 119 ? -4.781 -12.461 -13.336 1 98.88 119 VAL B N 1
ATOM 2843 C CA . VAL B 1 119 ? -4.434 -13.344 -12.227 1 98.88 119 VAL B CA 1
ATOM 2844 C C . VAL B 1 119 ? -3.896 -12.516 -11.062 1 98.88 119 VAL B C 1
ATOM 2846 O O . VAL B 1 119 ? -2.875 -11.836 -11.195 1 98.88 119 VAL B O 1
ATOM 2849 N N . VAL B 1 120 ? -4.594 -12.57 -9.961 1 98.75 120 VAL B N 1
ATOM 2850 C CA . VAL B 1 120 ? -4.219 -11.836 -8.758 1 98.75 120 VAL B CA 1
ATOM 2851 C C . VAL B 1 120 ? -3.84 -12.812 -7.648 1 98.75 120 VAL B C 1
ATOM 2853 O O . VAL B 1 120 ? -4.656 -13.633 -7.238 1 98.75 120 VAL B O 1
ATOM 2856 N N . ASP B 1 121 ? -2.607 -12.773 -7.25 1 97.81 121 ASP B N 1
ATOM 2857 C CA . ASP B 1 121 ? -2.139 -13.531 -6.09 1 97.81 121 ASP B CA 1
ATOM 2858 C C . ASP B 1 121 ? -1.887 -12.609 -4.898 1 97.81 121 ASP B C 1
ATOM 2860 O O . ASP B 1 121 ? -0.935 -11.828 -4.902 1 97.81 121 ASP B O 1
ATOM 2864 N N . THR B 1 122 ? -2.748 -12.695 -3.896 1 95.88 122 THR B N 1
ATOM 2865 C CA . THR B 1 122 ? -2.658 -11.766 -2.775 1 95.88 122 THR B CA 1
ATOM 2866 C C . THR B 1 122 ? -2.211 -12.484 -1.509 1 95.88 122 THR B C 1
ATOM 2868 O O . THR B 1 122 ? -2.932 -13.336 -0.985 1 95.88 122 THR B O 1
ATOM 2871 N N . GLY B 1 123 ? -1.084 -12.242 -1.032 1 92.44 123 GLY B N 1
ATOM 2872 C CA . GLY B 1 123 ? -0.455 -12.703 0.193 1 92.44 123 GLY B CA 1
ATOM 2873 C C . GLY B 1 123 ? 0.469 -11.68 0.82 1 92.44 123 GLY B C 1
ATOM 2874 O O . GLY B 1 123 ? 0.061 -10.547 1.081 1 92.44 123 GLY B O 1
ATOM 2875 N N . THR B 1 124 ? 1.793 -12.086 0.919 1 91.56 124 THR B N 1
ATOM 2876 C CA . THR B 1 124 ? 2.77 -11.109 1.393 1 91.56 124 THR B CA 1
ATOM 2877 C C . THR B 1 124 ? 2.814 -9.898 0.469 1 91.56 124 THR B C 1
ATOM 2879 O O . THR B 1 124 ? 2.729 -8.758 0.929 1 91.56 124 THR B O 1
ATOM 2882 N N . ALA B 1 125 ? 2.924 -10.172 -0.717 1 95.25 125 ALA B N 1
ATOM 2883 C CA . ALA B 1 125 ? 2.721 -9.18 -1.768 1 95.25 125 ALA B CA 1
ATOM 2884 C C . ALA B 1 125 ? 1.463 -9.484 -2.576 1 95.25 125 ALA B C 1
ATOM 2886 O O . ALA B 1 125 ? 0.916 -10.586 -2.49 1 95.25 125 ALA B O 1
ATOM 2887 N N . LEU B 1 126 ? 0.918 -8.531 -3.227 1 97.81 126 LEU B N 1
ATOM 2888 C CA . LEU B 1 126 ? -0.129 -8.727 -4.223 1 97.81 126 LEU B CA 1
ATOM 2889 C C . LEU B 1 126 ? 0.423 -8.555 -5.633 1 97.81 126 LEU B C 1
ATOM 2891 O O . LEU B 1 126 ? 0.979 -7.504 -5.961 1 97.81 126 LEU B O 1
ATOM 2895 N N . THR B 1 127 ? 0.36 -9.594 -6.418 1 98.06 127 THR B N 1
ATOM 2896 C CA . THR B 1 127 ? 0.75 -9.516 -7.82 1 98.06 127 THR B CA 1
ATOM 2897 C C . THR B 1 127 ? -0.476 -9.578 -8.727 1 98.06 127 THR B C 1
ATOM 2899 O O . THR B 1 127 ? -1.463 -10.242 -8.398 1 98.06 127 THR B O 1
ATOM 2902 N N . MET B 1 128 ? -0.408 -8.867 -9.758 1 98.56 128 MET B N 1
ATOM 2903 C CA . MET B 1 128 ? -1.43 -8.836 -10.805 1 98.56 128 MET B CA 1
ATOM 2904 C C . MET B 1 128 ? -0.807 -9.039 -12.18 1 98.56 128 MET B C 1
ATOM 2906 O O . MET B 1 128 ? 0.118 -8.32 -12.555 1 98.56 128 MET B O 1
ATOM 2910 N N . ASP B 1 129 ? -1.268 -10.023 -12.867 1 98.88 129 ASP B N 1
ATOM 2911 C CA . ASP B 1 129 ? -0.751 -10.297 -14.211 1 98.88 129 ASP B CA 1
ATOM 2912 C C . ASP B 1 129 ? -1.887 -10.414 -15.227 1 98.88 129 ASP B C 1
ATOM 2914 O O . ASP B 1 129 ? -2.891 -11.078 -14.969 1 98.88 129 ASP B O 1
ATOM 2918 N N . PHE B 1 130 ? -1.727 -9.805 -16.359 1 98.81 130 PHE B N 1
ATOM 2919 C CA . PHE B 1 130 ? -2.75 -9.797 -17.391 1 98.81 130 PHE B CA 1
ATOM 2920 C C . PHE B 1 130 ? -2.338 -10.68 -18.562 1 98.81 130 PHE B C 1
ATOM 2922 O O . PHE B 1 130 ? -1.2 -10.602 -19.031 1 98.81 130 PHE B O 1
ATOM 2929 N N . LEU B 1 131 ? -3.242 -11.5 -19 1 98.75 131 LEU B N 1
ATOM 2930 C CA . LEU B 1 131 ? -3.037 -12.398 -20.141 1 98.75 131 LEU B CA 1
ATOM 2931 C C . LEU B 1 131 ? -4.074 -12.148 -21.219 1 98.75 131 LEU B C 1
ATOM 2933 O O . LEU B 1 131 ? -5.266 -12.016 -20.938 1 98.75 131 LEU B O 1
ATOM 2937 N N . LEU B 1 132 ? -3.65 -12.164 -22.438 1 98.62 132 LEU B N 1
ATOM 2938 C CA . LEU B 1 132 ? -4.586 -12.227 -23.562 1 98.62 132 LEU B CA 1
ATOM 2939 C C . LEU B 1 132 ? -5.141 -13.633 -23.719 1 98.62 132 LEU B C 1
ATOM 2941 O O . LEU B 1 132 ? -4.582 -14.594 -23.188 1 98.62 132 LEU B O 1
ATOM 2945 N N . GLU B 1 133 ? -6.164 -13.734 -24.438 1 97.94 133 GLU B N 1
ATOM 2946 C CA . GLU B 1 133 ? -6.742 -15.039 -24.734 1 97.94 133 GLU B CA 1
ATOM 2947 C C . GLU B 1 133 ? -5.719 -15.961 -25.406 1 97.94 133 GLU B C 1
ATOM 2949 O O . GLU B 1 133 ? -5.723 -17.172 -25.172 1 97.94 133 GLU B O 1
ATOM 2954 N N . SER B 1 134 ? -4.801 -15.398 -26.156 1 98 134 SER B N 1
ATOM 2955 C CA . SER B 1 134 ? -3.781 -16.141 -26.891 1 98 134 SER B CA 1
ATOM 2956 C C . SER B 1 134 ? -2.758 -16.766 -25.953 1 98 134 SER B C 1
ATOM 2958 O O . SER B 1 134 ? -1.967 -17.609 -26.359 1 98 134 SER B O 1
ATOM 2960 N N . GLY B 1 135 ? -2.736 -16.297 -24.719 1 98.56 135 GLY B N 1
ATOM 2961 C CA . GLY B 1 135 ? -1.735 -16.75 -23.766 1 98.56 135 GLY B CA 1
ATOM 2962 C C . GLY B 1 135 ? -0.584 -15.773 -23.609 1 98.56 135 GLY B C 1
ATOM 2963 O O . GLY B 1 135 ? 0.315 -16 -22.797 1 98.56 135 GLY B O 1
ATOM 2964 N N . GLN B 1 136 ? -0.664 -14.641 -24.297 1 98.75 136 GLN B N 1
ATOM 2965 C CA . GLN B 1 136 ? 0.386 -13.633 -24.203 1 98.75 136 GLN B CA 1
ATOM 2966 C C . GLN B 1 136 ? 0.281 -12.859 -22.891 1 98.75 136 GLN B C 1
ATOM 2968 O O . GLN B 1 136 ? -0.735 -12.211 -22.625 1 98.75 136 GLN B O 1
ATOM 2973 N N . HIS B 1 137 ? 1.3 -12.977 -22.125 1 98.81 137 HIS B N 1
ATOM 2974 C CA . HIS B 1 137 ? 1.416 -12.164 -20.906 1 98.81 137 HIS B CA 1
ATOM 2975 C C . HIS B 1 137 ? 1.707 -10.711 -21.25 1 98.81 137 HIS B C 1
ATOM 2977 O O . HIS B 1 137 ? 2.682 -10.414 -21.953 1 98.81 137 HIS B O 1
ATOM 2983 N N . LEU B 1 138 ? 0.943 -9.797 -20.75 1 98.62 138 LEU B N 1
ATOM 2984 C CA . LEU B 1 138 ? 1.048 -8.391 -21.109 1 98.62 138 LEU B CA 1
ATOM 2985 C C . LEU B 1 138 ? 1.914 -7.641 -20.094 1 98.62 138 LEU B C 1
ATOM 2987 O O . LEU B 1 138 ? 2.332 -6.508 -20.359 1 98.62 138 LEU B O 1
ATOM 2991 N N . GLY B 1 139 ? 2.197 -8.234 -18.938 1 98.38 139 GLY B N 1
ATOM 2992 C CA . GLY B 1 139 ? 2.793 -7.562 -17.797 1 98.38 139 GLY B CA 1
ATOM 2993 C C . GLY B 1 139 ? 1.847 -7.434 -16.625 1 98.38 139 GLY B C 1
ATOM 2994 O O . GLY B 1 139 ? 0.75 -7.996 -16.641 1 98.38 139 GLY B O 1
ATOM 2995 N N . GLY B 1 140 ? 2.381 -6.73 -15.609 1 98.19 140 GLY B N 1
ATOM 2996 C CA . GLY B 1 140 ? 1.547 -6.625 -14.422 1 98.19 140 GLY B CA 1
ATOM 2997 C C . GLY B 1 140 ? 2.16 -5.762 -13.336 1 98.19 140 GLY B C 1
ATOM 2998 O O . GLY B 1 140 ? 2.877 -4.805 -13.625 1 98.19 140 GLY B O 1
ATOM 2999 N N . PHE B 1 141 ? 1.722 -6.059 -12.148 1 97.94 141 PHE B N 1
ATOM 3000 C CA . PHE B 1 141 ? 2.086 -5.211 -11.016 1 97.94 141 PHE B CA 1
ATOM 3001 C C . PHE B 1 141 ? 2.488 -6.055 -9.812 1 97.94 141 PHE B C 1
ATOM 3003 O O . PHE B 1 141 ? 2.055 -7.203 -9.68 1 97.94 141 PHE B O 1
ATOM 3010 N N . ILE B 1 142 ? 3.307 -5.504 -8.945 1 96.94 142 ILE B N 1
ATOM 3011 C CA . ILE B 1 142 ? 3.654 -6.016 -7.629 1 96.94 142 ILE B CA 1
ATOM 3012 C C . ILE B 1 142 ? 3.492 -4.91 -6.586 1 96.94 142 ILE B C 1
ATOM 3014 O O . ILE B 1 142 ? 4.133 -3.861 -6.68 1 96.94 142 ILE B O 1
ATOM 3018 N N . VAL B 1 143 ? 2.652 -5.094 -5.645 1 97.94 143 VAL B N 1
ATOM 3019 C CA . VAL B 1 143 ? 2.461 -4.16 -4.543 1 97.94 143 VAL B CA 1
ATOM 3020 C C . VAL B 1 143 ? 2.445 -4.918 -3.217 1 97.94 143 VAL B C 1
ATOM 3022 O O . VAL B 1 143 ? 2.305 -6.145 -3.199 1 97.94 143 VAL B O 1
ATOM 3025 N N . PRO B 1 144 ? 2.643 -4.25 -2.113 1 97.31 144 PRO B N 1
ATOM 3026 C CA . PRO B 1 144 ? 2.574 -4.973 -0.842 1 97.31 144 PRO B CA 1
ATOM 3027 C C . PRO B 1 144 ? 1.171 -5.488 -0.532 1 97.31 144 PRO B C 1
ATOM 3029 O O . PRO B 1 144 ? 0.181 -4.836 -0.875 1 97.31 144 PRO B O 1
ATOM 3032 N N . GLY B 1 145 ? 1.126 -6.629 0.087 1 96.62 145 GLY B N 1
ATOM 3033 C CA . GLY B 1 145 ? -0.141 -7.141 0.582 1 96.62 145 GLY B CA 1
ATOM 3034 C C . GLY B 1 145 ? -0.638 -6.418 1.817 1 96.62 145 GLY B C 1
ATOM 3035 O O . GLY B 1 145 ? 0.051 -5.543 2.352 1 96.62 145 GLY B O 1
ATOM 3036 N N . ALA B 1 146 ? -1.771 -6.816 2.258 1 94.75 146 ALA B N 1
ATOM 3037 C CA . ALA B 1 146 ? -2.453 -6.105 3.336 1 94.75 146 ALA B CA 1
ATOM 3038 C C . ALA B 1 146 ? -1.623 -6.121 4.617 1 94.75 146 ALA B C 1
ATOM 3040 O O . ALA B 1 146 ? -1.374 -5.074 5.215 1 94.75 146 ALA B O 1
ATOM 3041 N N . GLU B 1 147 ? -1.185 -7.27 5.004 1 91.94 147 GLU B N 1
ATOM 3042 C CA . GLU B 1 147 ? -0.439 -7.398 6.254 1 91.94 147 GLU B CA 1
ATOM 3043 C C . GLU B 1 147 ? 0.892 -6.652 6.18 1 91.94 147 GLU B C 1
ATOM 3045 O O . GLU B 1 147 ? 1.302 -6.008 7.145 1 91.94 147 GLU B O 1
ATOM 3050 N N . LEU B 1 148 ? 1.521 -6.801 5.074 1 93.25 148 LEU B N 1
ATOM 3051 C CA . LEU B 1 148 ? 2.789 -6.105 4.887 1 93.25 148 LEU B CA 1
ATOM 3052 C C . LEU B 1 148 ? 2.598 -4.598 4.961 1 93.25 148 LEU B C 1
ATOM 3054 O O . LEU B 1 148 ? 3.422 -3.891 5.551 1 93.25 148 LEU B O 1
ATOM 3058 N N . MET B 1 149 ? 1.546 -4.09 4.387 1 95.38 149 MET B N 1
ATOM 3059 C CA . MET B 1 149 ? 1.248 -2.662 4.465 1 95.38 149 MET B CA 1
ATOM 3060 C C . MET B 1 149 ? 0.998 -2.236 5.906 1 95.38 149 MET B C 1
ATOM 3062 O O . MET B 1 149 ? 1.564 -1.246 6.375 1 95.38 149 MET B O 1
ATOM 3066 N N . ARG B 1 150 ? 0.213 -2.975 6.582 1 93 150 ARG B N 1
ATOM 3067 C CA . ARG B 1 150 ? -0.096 -2.645 7.969 1 93 150 ARG B CA 1
ATOM 3068 C C . ARG B 1 150 ? 1.164 -2.656 8.828 1 93 150 ARG B C 1
ATOM 3070 O O . ARG B 1 150 ? 1.386 -1.741 9.625 1 93 150 ARG B O 1
ATOM 3077 N N . LYS B 1 151 ? 1.985 -3.656 8.641 1 90.75 151 LYS B N 1
ATOM 3078 C CA . LYS B 1 151 ? 3.223 -3.781 9.406 1 90.75 151 LYS B CA 1
ATOM 3079 C C . LYS B 1 151 ? 4.168 -2.621 9.117 1 90.75 151 LYS B C 1
ATOM 3081 O O . LYS B 1 151 ? 4.902 -2.174 10 1 90.75 151 LYS B O 1
ATOM 3086 N N . SER B 1 152 ? 4.16 -2.227 7.906 1 92.06 152 SER B N 1
ATOM 3087 C CA . SER B 1 152 ? 5.066 -1.151 7.52 1 92.06 152 SER B CA 1
ATOM 3088 C C . SER B 1 152 ? 4.688 0.161 8.195 1 92.06 152 SER B C 1
ATOM 3090 O O . SER B 1 152 ? 5.531 1.045 8.367 1 92.06 152 SER B O 1
ATOM 3092 N N . LEU B 1 153 ? 3.416 0.358 8.492 1 90.38 153 LEU B N 1
ATOM 3093 C CA . LEU B 1 153 ? 2.932 1.566 9.156 1 90.38 153 LEU B CA 1
ATOM 3094 C C . LEU B 1 153 ? 3.225 1.527 10.648 1 90.38 153 LEU B C 1
ATOM 3096 O O . LEU B 1 153 ? 3.312 2.572 11.297 1 90.38 153 LEU B O 1
ATOM 3100 N N . LEU B 1 154 ? 3.162 0.313 11.336 1 70.44 154 LEU B N 1
ATOM 3101 C CA . LEU B 1 154 ? 3.324 0.133 12.773 1 70.44 154 LEU B CA 1
ATOM 3102 C C . LEU B 1 154 ? 4.777 0.34 13.188 1 70.44 154 LEU B C 1
ATOM 3104 O O . LEU B 1 154 ? 5.055 0.779 14.305 1 70.44 154 LEU B O 1
ATOM 3108 N N . SER B 1 155 ? 5.758 -0.289 12.477 1 55.34 155 SER B N 1
ATOM 3109 C CA . SER B 1 155 ? 7.121 -0.075 12.953 1 55.34 155 SER B CA 1
ATOM 3110 C C . SER B 1 155 ? 7.41 1.409 13.148 1 55.34 155 SER B C 1
ATOM 3112 O O . SER B 1 155 ? 8.234 1.781 13.984 1 55.34 155 SER B O 1
ATOM 3114 N N . ASN B 1 156 ? 6.848 2.256 12.469 1 47.12 156 ASN B N 1
ATOM 3115 C CA . ASN B 1 156 ? 7.102 3.668 12.734 1 47.12 156 ASN B CA 1
ATOM 3116 C C . ASN B 1 156 ? 6.094 4.242 13.719 1 47.12 156 ASN B C 1
ATOM 3118 O O . ASN B 1 156 ? 6.328 5.297 14.312 1 47.12 156 ASN B O 1
ATOM 3122 N N . THR B 1 157 ? 4.598 4.199 13.43 1 46.41 157 THR B N 1
ATOM 3123 C CA . THR B 1 157 ? 3.623 4.922 14.234 1 46.41 157 THR B CA 1
ATOM 3124 C C . THR B 1 157 ? 3.238 4.113 15.477 1 46.41 157 THR B C 1
ATOM 3126 O O . THR B 1 157 ? 3.457 2.902 15.523 1 46.41 157 THR B O 1
ATOM 3129 N N . HIS B 1 158 ? 2.436 4.508 16.469 1 45.06 158 HIS B N 1
ATOM 3130 C CA . HIS B 1 158 ? 1.779 4.055 17.688 1 45.06 158 HIS B CA 1
ATOM 3131 C C . HIS B 1 158 ? 0.896 2.842 17.422 1 45.06 158 HIS B C 1
ATOM 3133 O O . HIS B 1 158 ? 0.397 2.666 16.312 1 45.06 158 HIS B O 1
ATOM 3139 N N . LYS B 1 159 ? 0.604 1.854 18.406 1 45.88 159 LYS B N 1
ATOM 3140 C CA . LYS B 1 159 ? -0.041 0.572 18.672 1 45.88 159 LYS B CA 1
ATOM 3141 C C . LYS B 1 159 ? -1.367 0.457 17.922 1 45.88 159 LYS B C 1
ATOM 3143 O O . LYS B 1 159 ? -2.389 0.975 18.375 1 45.88 159 LYS B O 1
ATOM 3148 N N . ILE B 1 160 ? -1.35 0.469 16.578 1 49.25 160 ILE B N 1
ATOM 3149 C CA . ILE B 1 160 ? -2.596 0.197 15.859 1 49.25 160 ILE B CA 1
ATOM 3150 C C . ILE B 1 160 ? -3.043 -1.237 16.141 1 49.25 160 ILE B C 1
ATOM 3152 O O . ILE B 1 160 ? -2.305 -2.188 15.859 1 49.25 160 ILE B O 1
ATOM 3156 N N . ASN B 1 161 ? -3.912 -1.504 17.031 1 50.09 161 ASN B N 1
ATOM 3157 C CA . ASN B 1 161 ? -4.547 -2.805 17.219 1 50.09 161 ASN B CA 1
ATOM 3158 C C . ASN B 1 161 ? -5.371 -3.197 15.992 1 50.09 161 ASN B C 1
ATOM 3160 O O . ASN B 1 161 ? -6.324 -2.502 15.633 1 50.09 161 ASN B O 1
ATOM 3164 N N . ILE B 1 162 ? -4.844 -3.963 15.094 1 48.94 162 ILE B N 1
ATOM 3165 C CA . ILE B 1 162 ? -5.508 -4.414 13.875 1 48.94 162 ILE B CA 1
ATOM 3166 C C . ILE B 1 162 ? -6.539 -5.488 14.219 1 48.94 162 ILE B C 1
ATOM 3168 O O . ILE B 1 162 ? -6.18 -6.574 14.672 1 48.94 162 ILE B O 1
ATOM 3172 N N . ASP B 1 163 ? -7.766 -5.105 14.43 1 49.38 163 ASP B N 1
ATOM 3173 C CA . ASP B 1 163 ? -8.805 -6.121 14.555 1 49.38 163 ASP B CA 1
ATOM 3174 C C . ASP B 1 163 ? -9.211 -6.668 13.188 1 49.38 163 ASP B C 1
ATOM 3176 O O . ASP B 1 163 ? -9.102 -5.965 12.18 1 49.38 163 ASP B O 1
ATOM 3180 N N . ASP B 1 164 ? -9.281 -7.941 13.016 1 50.38 164 ASP B N 1
ATOM 3181 C CA . ASP B 1 164 ? -9.836 -8.617 11.844 1 50.38 164 ASP B CA 1
ATOM 3182 C C . ASP B 1 164 ? -11.172 -8.008 11.43 1 50.38 164 ASP B C 1
ATOM 3184 O O . ASP B 1 164 ? -12.203 -8.281 12.055 1 50.38 164 ASP B O 1
ATOM 3188 N N . THR B 1 165 ? -11.234 -6.852 10.969 1 57.34 165 THR B N 1
ATOM 3189 C CA . THR B 1 165 ? -12.508 -6.246 10.594 1 57.34 165 THR B CA 1
ATOM 3190 C C . THR B 1 165 ? -12.914 -6.66 9.188 1 57.34 165 THR B C 1
ATOM 3192 O O . THR B 1 165 ? -12.086 -6.656 8.266 1 57.34 165 THR B O 1
ATOM 3195 N N . PRO B 1 166 ? -14.172 -7.133 9.047 1 62.41 166 PRO B N 1
ATOM 3196 C CA . PRO B 1 166 ? -14.75 -7.285 7.707 1 62.41 166 PRO B CA 1
ATOM 3197 C C . PRO B 1 166 ? -14.508 -6.066 6.824 1 62.41 166 PRO B C 1
ATOM 3199 O O . PRO B 1 166 ? -14.242 -4.973 7.332 1 62.41 166 PRO B O 1
ATOM 3202 N N . TYR B 1 167 ? -14.414 -6.328 5.488 1 75 167 TYR B N 1
ATOM 3203 C CA . TYR B 1 167 ? -14.297 -5.219 4.551 1 75 167 TYR B CA 1
ATOM 3204 C C . TYR B 1 167 ? -15.336 -4.145 4.852 1 75 167 TYR B C 1
ATOM 3206 O O . TYR B 1 167 ? -16.516 -4.453 5.074 1 75 167 TYR B O 1
ATOM 3214 N N . SER B 1 168 ? -14.922 -2.971 5.078 1 83.75 168 SER B N 1
ATOM 3215 C CA . SER B 1 168 ? -15.781 -1.815 5.297 1 83.75 168 SER B CA 1
ATOM 3216 C C . SER B 1 168 ? -15.453 -0.684 4.332 1 83.75 168 SER B C 1
ATOM 3218 O O . SER B 1 168 ? -14.273 -0.413 4.066 1 83.75 168 SER B O 1
ATOM 3220 N N . SER B 1 169 ? -16.516 -0.181 3.715 1 87.38 169 SER B N 1
ATOM 3221 C CA . SER B 1 169 ? -16.328 0.966 2.832 1 87.38 169 SER B CA 1
ATOM 3222 C C . SER B 1 169 ? -16.359 2.275 3.613 1 87.38 169 SER B C 1
ATOM 3224 O O . SER B 1 169 ? -16.359 3.357 3.023 1 87.38 169 SER B O 1
ATOM 3226 N N . GLN B 1 170 ? -16.297 2.168 4.883 1 91.56 170 GLN B N 1
ATOM 3227 C CA . GLN B 1 170 ? -16.438 3.328 5.754 1 91.56 170 GLN B CA 1
ATOM 3228 C C . GLN B 1 170 ? -15.125 4.086 5.879 1 91.56 170 GLN B C 1
ATOM 3230 O O . GLN B 1 170 ? -14.055 3.531 5.621 1 91.56 170 GLN B O 1
ATOM 3235 N N . LEU B 1 171 ? -15.297 5.375 6.227 1 97 171 LEU B N 1
ATOM 3236 C CA . LEU B 1 171 ? -14.141 6.164 6.648 1 97 171 LEU B CA 1
ATOM 3237 C C . LEU B 1 171 ? -13.734 5.809 8.07 1 97 171 LEU B C 1
ATOM 3239 O O . LEU B 1 171 ? -14.594 5.562 8.922 1 97 171 LEU B O 1
ATOM 3243 N N . GLY B 1 172 ? -12.438 5.762 8.344 1 96.31 172 GLY B N 1
ATOM 3244 C CA . GLY B 1 172 ? -11.984 5.512 9.703 1 96.31 172 GLY B CA 1
ATOM 3245 C C . GLY B 1 172 ? -12.141 6.707 10.617 1 96.31 172 GLY B C 1
ATOM 3246 O O . GLY B 1 172 ? -11.875 7.844 10.211 1 96.31 172 GLY B O 1
ATOM 3247 N N . THR B 1 173 ? -12.539 6.48 11.836 1 96.38 173 THR B N 1
ATOM 3248 C CA . THR B 1 173 ? -12.68 7.547 12.82 1 96.38 173 THR B CA 1
ATOM 3249 C C . THR B 1 173 ? -11.82 7.266 14.055 1 96.38 173 THR B C 1
ATOM 3251 O O . THR B 1 173 ? -12.078 7.805 15.133 1 96.38 173 THR B O 1
ATOM 3254 N N . ASN B 1 174 ? -10.93 6.398 13.906 1 94 174 ASN B N 1
ATOM 3255 C CA . ASN B 1 174 ? -9.766 6.156 14.75 1 94 174 ASN B CA 1
ATOM 3256 C C . ASN B 1 174 ? -8.609 5.562 13.953 1 94 174 ASN B C 1
ATOM 3258 O O . ASN B 1 174 ? -8.789 5.145 12.812 1 94 174 ASN B O 1
ATOM 3262 N N . THR B 1 175 ? -7.516 5.496 14.57 1 92.12 175 THR B N 1
ATOM 3263 C CA . THR B 1 175 ? -6.305 5.156 13.836 1 92.12 175 THR B CA 1
ATOM 3264 C C . THR B 1 175 ? -6.387 3.734 13.289 1 92.12 175 THR B C 1
ATOM 3266 O O . THR B 1 175 ? -6.055 3.492 12.125 1 92.12 175 THR B O 1
ATOM 3269 N N . SER B 1 176 ? -6.848 2.816 14.078 1 91.19 176 SER B N 1
ATOM 3270 C CA . SER B 1 176 ? -6.961 1.422 13.664 1 91.19 176 SER B CA 1
ATOM 3271 C C . SER B 1 176 ? -7.879 1.277 12.453 1 91.19 176 SER B C 1
ATOM 3273 O O . SER B 1 176 ? -7.535 0.602 11.484 1 91.19 176 SER B O 1
ATOM 3275 N N . GLU B 1 177 ? -9.008 1.918 12.523 1 93.19 177 GLU B N 1
ATOM 3276 C CA . GLU B 1 177 ? -9.961 1.894 11.422 1 93.19 177 GLU B CA 1
ATOM 3277 C C . GLU B 1 177 ? -9.375 2.543 10.172 1 93.19 177 GLU B C 1
ATOM 3279 O O . GLU B 1 177 ? -9.523 2.018 9.062 1 93.19 177 GLU B O 1
ATOM 3284 N N . ALA B 1 178 ? -8.727 3.682 10.352 1 95.44 178 ALA B N 1
ATOM 3285 C CA . ALA B 1 178 ? -8.164 4.414 9.227 1 95.44 178 ALA B CA 1
ATOM 3286 C C . ALA B 1 178 ? -7.16 3.559 8.461 1 95.44 178 ALA B C 1
ATOM 3288 O O . ALA B 1 178 ? -7.117 3.592 7.227 1 95.44 178 ALA B O 1
ATOM 3289 N N . VAL B 1 179 ? -6.387 2.787 9.203 1 94.88 179 VAL B N 1
ATOM 3290 C CA . VAL B 1 179 ? -5.371 1.943 8.586 1 94.88 179 VAL B CA 1
ATOM 3291 C C . VAL B 1 179 ? -6.027 0.721 7.949 1 94.88 179 VAL B C 1
ATOM 3293 O O . VAL B 1 179 ? -5.812 0.437 6.77 1 94.88 179 VAL B O 1
ATOM 3296 N N . THR B 1 180 ? -6.895 0.043 8.695 1 93.62 180 THR B N 1
ATOM 3297 C CA . THR B 1 180 ? -7.496 -1.206 8.242 1 93.62 180 THR B CA 1
ATOM 3298 C C . THR B 1 180 ? -8.391 -0.967 7.027 1 93.62 180 THR B C 1
ATOM 3300 O O . THR B 1 180 ? -8.258 -1.649 6.008 1 93.62 180 THR B O 1
ATOM 3303 N N . TYR B 1 181 ? -9.281 0.031 7.148 1 95.44 181 TYR B N 1
ATOM 3304 C CA . TYR B 1 181 ? -10.164 0.343 6.035 1 95.44 181 TYR B CA 1
ATOM 3305 C C . TYR B 1 181 ? -9.375 0.862 4.836 1 95.44 181 TYR B C 1
ATOM 3307 O O . TYR B 1 181 ? -9.664 0.507 3.693 1 95.44 181 TYR B O 1
ATOM 3315 N N . GLY B 1 182 ? -8.352 1.659 5.121 1 96.81 182 GLY B N 1
ATOM 3316 C CA . GLY B 1 182 ? -7.539 2.209 4.051 1 96.81 182 GLY B CA 1
ATOM 3317 C C . GLY B 1 182 ? -6.832 1.146 3.23 1 96.81 182 GLY B C 1
ATOM 3318 O O . GLY B 1 182 ? -6.938 1.13 2.002 1 96.81 182 GLY B O 1
ATOM 3319 N N . VAL B 1 183 ? -6.172 0.285 3.902 1 96.38 183 VAL B N 1
ATOM 3320 C CA . VAL B 1 183 ? -5.387 -0.756 3.248 1 96.38 183 VAL B CA 1
ATOM 3321 C C . VAL B 1 183 ? -6.309 -1.669 2.441 1 96.38 183 VAL B C 1
ATOM 3323 O O . VAL B 1 183 ? -6.047 -1.943 1.269 1 96.38 183 VAL B O 1
ATOM 3326 N N . GLU B 1 184 ? -7.395 -2.084 3.025 1 96.25 184 GLU B N 1
ATOM 3327 C CA . GLU B 1 184 ? -8.305 -3.006 2.357 1 96.25 184 GLU B CA 1
ATOM 3328 C C . GLU B 1 184 ? -8.969 -2.348 1.152 1 96.25 184 GLU B C 1
ATOM 3330 O O . GLU B 1 184 ? -9.047 -2.941 0.075 1 96.25 184 GLU B O 1
ATOM 3335 N N . GLN B 1 185 ? -9.445 -1.154 1.346 1 97.19 185 GLN B N 1
ATOM 3336 C CA . GLN B 1 185 ? -10.117 -0.457 0.251 1 97.19 185 GLN B CA 1
ATOM 3337 C C . GLN B 1 185 ? -9.133 -0.133 -0.873 1 97.19 185 GLN B C 1
ATOM 3339 O O . GLN B 1 185 ? -9.492 -0.183 -2.051 1 97.19 185 GLN B O 1
ATOM 3344 N N . MET B 1 186 ? -7.93 0.198 -0.477 1 98.06 186 MET B N 1
ATOM 3345 C CA . MET B 1 186 ? -6.902 0.488 -1.47 1 98.06 186 MET B CA 1
ATOM 3346 C C . MET B 1 186 ? -6.641 -0.727 -2.355 1 98.06 186 MET B C 1
ATOM 3348 O O . MET B 1 186 ? -6.586 -0.607 -3.58 1 98.06 186 MET B O 1
ATOM 3352 N N . LEU B 1 187 ? -6.512 -1.871 -1.749 1 97.69 187 LEU B N 1
ATOM 3353 C CA . LEU B 1 187 ? -6.27 -3.096 -2.502 1 97.69 187 LEU B CA 1
ATOM 3354 C C . LEU B 1 187 ? -7.441 -3.408 -3.426 1 97.69 187 LEU B C 1
ATOM 3356 O O . LEU B 1 187 ? -7.246 -3.734 -4.598 1 97.69 187 LEU B O 1
ATOM 3360 N N . VAL B 1 188 ? -8.633 -3.281 -2.926 1 97.19 188 VAL B N 1
ATOM 3361 C CA . VAL B 1 188 ? -9.844 -3.578 -3.688 1 97.19 188 VAL B CA 1
ATOM 3362 C C . VAL B 1 188 ? -9.938 -2.637 -4.887 1 97.19 188 VAL B C 1
ATOM 3364 O O . VAL B 1 188 ? -10.156 -3.078 -6.016 1 97.19 188 VAL B O 1
ATOM 3367 N N . LEU B 1 189 ? -9.766 -1.379 -4.637 1 97.25 189 LEU B N 1
ATOM 3368 C CA . LEU B 1 189 ? -9.906 -0.379 -5.691 1 97.25 189 LEU B CA 1
ATOM 3369 C C . LEU B 1 189 ? -8.828 -0.562 -6.758 1 97.25 189 LEU B C 1
ATOM 3371 O O . LEU B 1 189 ? -9.094 -0.38 -7.949 1 97.25 189 LEU B O 1
ATOM 3375 N N . PHE B 1 190 ? -7.613 -0.907 -6.289 1 98.19 190 PHE B N 1
ATOM 3376 C CA . PHE B 1 190 ? -6.512 -1.114 -7.227 1 98.19 190 PHE B CA 1
ATOM 3377 C C . PHE B 1 190 ? -6.844 -2.227 -8.211 1 98.19 190 PHE B C 1
ATOM 3379 O O . PHE B 1 190 ? -6.777 -2.027 -9.43 1 98.19 190 PHE B O 1
ATOM 3386 N N . VAL B 1 191 ? -7.27 -3.363 -7.711 1 98.19 191 VAL B N 1
ATOM 3387 C CA . VAL B 1 191 ? -7.582 -4.516 -8.547 1 98.19 191 VAL B CA 1
ATOM 3388 C C . VAL B 1 191 ? -8.773 -4.195 -9.445 1 98.19 191 VAL B C 1
ATOM 3390 O O . VAL B 1 191 ? -8.719 -4.398 -10.664 1 98.19 191 VAL B O 1
ATOM 3393 N N . ARG B 1 192 ? -9.797 -3.652 -8.891 1 96.75 192 ARG B N 1
ATOM 3394 C CA . ARG B 1 192 ? -11.016 -3.355 -9.633 1 96.75 192 ARG B CA 1
ATOM 3395 C C . ARG B 1 192 ? -10.742 -2.395 -10.781 1 96.75 192 ARG B C 1
ATOM 3397 O O . ARG B 1 192 ? -11.109 -2.668 -11.93 1 96.75 192 ARG B O 1
ATOM 3404 N N . GLU B 1 193 ? -10.047 -1.312 -10.508 1 96.31 193 GLU B N 1
ATOM 3405 C CA . GLU B 1 193 ? -9.852 -0.264 -11.5 1 96.31 193 GLU B CA 1
ATOM 3406 C C . GLU B 1 193 ? -8.891 -0.718 -12.602 1 96.31 193 GLU B C 1
ATOM 3408 O O . GLU B 1 193 ? -9.062 -0.369 -13.766 1 96.31 193 GLU B O 1
ATOM 3413 N N . LYS B 1 194 ? -7.871 -1.479 -12.219 1 97.38 194 LYS B N 1
ATOM 3414 C CA . LYS B 1 194 ? -6.922 -1.93 -13.227 1 97.38 194 LYS B CA 1
ATOM 3415 C C . LYS B 1 194 ? -7.562 -2.945 -14.172 1 97.38 194 LYS B C 1
ATOM 3417 O O . LYS B 1 194 ? -7.266 -2.965 -15.367 1 97.38 194 LYS B O 1
ATOM 3422 N N . VAL B 1 195 ? -8.414 -3.824 -13.648 1 97.44 195 VAL B N 1
ATOM 3423 C CA . VAL B 1 195 ? -9.133 -4.77 -14.492 1 97.44 195 VAL B CA 1
ATOM 3424 C C . VAL B 1 195 ? -10.016 -4.012 -15.484 1 97.44 195 VAL B C 1
ATOM 3426 O O . VAL B 1 195 ? -10.039 -4.332 -16.672 1 97.44 195 VAL B O 1
ATOM 3429 N N . VAL B 1 196 ? -10.672 -2.988 -15 1 95.5 196 VAL B N 1
ATOM 3430 C CA . VAL B 1 196 ? -11.531 -2.18 -15.859 1 95.5 196 VAL B CA 1
ATOM 3431 C C . VAL B 1 196 ? -10.695 -1.455 -16.906 1 95.5 196 VAL B C 1
ATOM 3433 O O . VAL B 1 196 ? -10.992 -1.509 -18.094 1 95.5 196 VAL B O 1
ATOM 3436 N N . ASP B 1 197 ? -9.617 -0.815 -16.469 1 96.12 197 ASP B N 1
ATOM 3437 C CA . ASP B 1 197 ? -8.766 -0.028 -17.359 1 96.12 197 ASP B CA 1
ATOM 3438 C C . ASP B 1 197 ? -8.203 -0.888 -18.484 1 96.12 197 ASP B C 1
ATOM 3440 O O . ASP B 1 197 ? -8.281 -0.513 -19.656 1 96.12 197 ASP B O 1
ATOM 3444 N N . VAL B 1 198 ? -7.656 -2.016 -18.141 1 97.25 198 VAL B N 1
ATOM 3445 C CA . VAL B 1 198 ? -7.012 -2.879 -19.125 1 97.25 198 VAL B CA 1
ATOM 3446 C C . VAL B 1 198 ? -8.07 -3.504 -20.031 1 97.25 198 VAL B C 1
ATOM 3448 O O . VAL B 1 198 ? -7.855 -3.635 -21.234 1 97.25 198 VAL B O 1
ATOM 3451 N N . GLY B 1 199 ? -9.164 -3.916 -19.453 1 96.88 199 GLY B N 1
ATOM 3452 C CA . GLY B 1 199 ? -10.258 -4.434 -20.25 1 96.88 199 GLY B CA 1
ATOM 3453 C C . GLY B 1 199 ? -10.742 -3.449 -21.297 1 96.88 199 GLY B C 1
ATOM 3454 O O . GLY B 1 199 ? -10.977 -3.826 -22.453 1 96.88 199 GLY B O 1
ATOM 3455 N N . GLU B 1 200 ? -10.891 -2.207 -20.922 1 96.75 20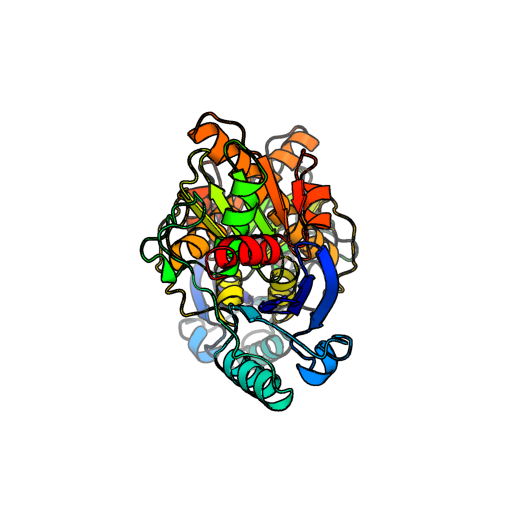0 GLU B N 1
ATOM 3456 C CA . GLU B 1 200 ? -11.328 -1.162 -21.844 1 96.75 200 GLU B CA 1
ATOM 3457 C C . GLU B 1 200 ? -10.297 -0.931 -22.953 1 96.75 200 GLU B C 1
ATOM 3459 O O . GLU B 1 200 ? -10.656 -0.774 -24.109 1 96.75 200 GLU B O 1
ATOM 3464 N N . LYS B 1 201 ? -9.07 -0.917 -22.562 1 96.56 201 LYS B N 1
ATOM 3465 C CA . LYS B 1 201 ? -7.988 -0.711 -23.531 1 96.56 201 LYS B CA 1
ATOM 3466 C C . LYS B 1 201 ? -8 -1.79 -24.609 1 96.56 201 LYS B C 1
ATOM 3468 O O . LYS B 1 201 ? -7.719 -1.512 -25.781 1 96.56 201 LYS B O 1
ATOM 3473 N N . HIS B 1 202 ? -8.383 -2.979 -24.219 1 96.81 202 HIS B N 1
ATOM 3474 C CA . HIS B 1 202 ? -8.336 -4.102 -25.141 1 96.81 202 HIS B CA 1
ATOM 3475 C C . HIS B 1 202 ? -9.727 -4.438 -25.672 1 96.81 202 HIS B C 1
ATOM 3477 O O . HIS B 1 202 ? -9.898 -5.387 -26.438 1 96.81 202 HIS B O 1
ATOM 3483 N N . GLN B 1 203 ? -10.719 -3.703 -25.172 1 96.81 203 GLN B N 1
ATOM 3484 C CA . GLN B 1 203 ? -12.109 -3.852 -25.594 1 96.81 203 GLN B CA 1
ATOM 3485 C C . GLN B 1 203 ? -12.586 -5.285 -25.406 1 96.81 203 GLN B C 1
ATOM 3487 O O . GLN B 1 203 ? -13.227 -5.855 -26.297 1 96.81 203 GLN B O 1
ATOM 3492 N N . GLN B 1 204 ? -12.188 -5.883 -24.344 1 95.38 204 GLN B N 1
ATOM 3493 C CA . GLN B 1 204 ? -12.562 -7.246 -23.984 1 95.38 204 GLN B CA 1
ATOM 3494 C C . GLN B 1 204 ? -12.797 -7.367 -22.469 1 95.38 204 GLN B C 1
ATOM 3496 O O . GLN B 1 204 ? -12.078 -6.77 -21.672 1 95.38 204 GLN B O 1
ATOM 3501 N N . PRO B 1 205 ? -13.836 -8.148 -22.141 1 95.19 205 PRO B N 1
ATOM 3502 C CA . PRO B 1 205 ? -13.992 -8.406 -20.719 1 95.19 205 PRO B CA 1
ATOM 3503 C C . PRO B 1 205 ? -12.867 -9.273 -20.156 1 95.19 205 PRO B C 1
ATOM 3505 O O . PRO B 1 205 ? -12.336 -10.141 -20.859 1 95.19 205 PRO B O 1
ATOM 3508 N N . ILE B 1 206 ? -12.547 -9.055 -18.891 1 97.44 206 ILE B N 1
ATOM 3509 C CA . ILE B 1 206 ? -11.469 -9.789 -18.25 1 97.44 206 ILE B CA 1
ATOM 3510 C C . ILE B 1 206 ? -12.031 -10.68 -17.156 1 97.44 206 ILE B C 1
ATOM 3512 O O . ILE B 1 206 ? -12.852 -10.234 -16.344 1 97.44 206 ILE B O 1
ATOM 3516 N N . THR B 1 207 ? -11.75 -11.938 -17.172 1 97.94 207 THR B N 1
ATOM 3517 C CA . THR B 1 207 ? -12 -12.82 -16.031 1 97.94 207 THR B CA 1
ATOM 3518 C C . THR B 1 207 ? -10.906 -12.672 -14.984 1 97.94 207 THR B C 1
ATOM 3520 O O . THR B 1 207 ? -9.727 -12.883 -15.273 1 97.94 207 THR B O 1
ATOM 3523 N N . THR B 1 208 ? -11.312 -12.312 -13.758 1 98.44 208 THR B N 1
ATOM 3524 C CA . THR B 1 208 ? -10.359 -12.125 -12.672 1 98.44 208 THR B CA 1
ATOM 3525 C C . THR B 1 208 ? -10.258 -13.383 -11.812 1 98.44 208 THR B C 1
ATOM 3527 O O . THR B 1 208 ? -11.258 -13.883 -11.312 1 98.44 208 THR B O 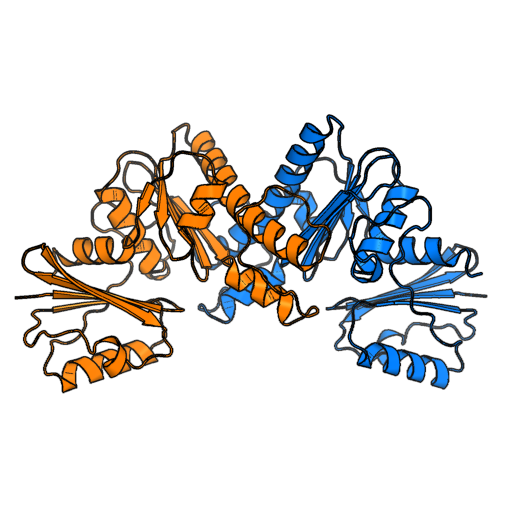1
ATOM 3530 N N . ILE B 1 209 ? -9.078 -13.906 -11.688 1 98.69 209 ILE B N 1
ATOM 3531 C CA . ILE B 1 209 ? -8.797 -15.086 -10.875 1 98.69 209 ILE B CA 1
ATOM 3532 C C . ILE B 1 209 ? -8 -14.688 -9.633 1 98.69 209 ILE B C 1
ATOM 3534 O O . ILE B 1 209 ? -6.926 -14.094 -9.742 1 98.69 209 ILE B O 1
ATOM 3538 N N . LEU B 1 210 ? -8.531 -15 -8.461 1 98.25 210 LEU B N 1
ATOM 3539 C CA . LEU B 1 210 ? -7.883 -14.664 -7.199 1 98.25 210 LEU B CA 1
ATOM 3540 C C . LEU B 1 210 ? -7.301 -15.906 -6.535 1 98.25 210 LEU B C 1
ATOM 3542 O O . LEU B 1 210 ? -7.938 -16.953 -6.516 1 98.25 210 LEU B O 1
ATOM 3546 N N . THR B 1 211 ? -6.117 -15.773 -6.102 1 97.5 211 THR B N 1
ATOM 3547 C CA . THR B 1 211 ? -5.473 -16.797 -5.281 1 97.5 211 THR B CA 1
ATOM 3548 C C . THR B 1 211 ? -4.66 -16.156 -4.16 1 97.5 211 THR B C 1
ATOM 3550 O O . THR B 1 211 ? -4.652 -14.93 -4.016 1 97.5 211 THR B O 1
ATOM 3553 N N . GLY B 1 212 ? -4.102 -16.969 -3.266 1 94.62 212 GLY B N 1
ATOM 3554 C CA . GLY B 1 212 ? -3.322 -16.453 -2.152 1 94.62 212 GLY B CA 1
ATOM 3555 C C . GLY B 1 212 ? -4.098 -16.406 -0.848 1 94.62 212 GLY B C 1
ATOM 3556 O O . GLY B 1 212 ? -5.312 -16.609 -0.836 1 94.62 212 GLY B O 1
ATOM 3557 N N . GLY B 1 213 ? -3.432 -16.094 0.206 1 92.19 213 GLY B N 1
ATOM 3558 C CA . GLY B 1 213 ? -3.98 -16.188 1.55 1 92.19 213 GLY B CA 1
ATOM 3559 C C . GLY B 1 213 ? -5.031 -15.125 1.84 1 92.19 213 GLY B C 1
ATOM 3560 O O . GLY B 1 213 ? -5.855 -15.297 2.742 1 92.19 213 GLY B O 1
ATOM 3561 N N . HIS B 1 214 ? -5.062 -14.062 1.068 1 93.25 214 HIS B N 1
ATOM 3562 C CA . HIS B 1 214 ? -5.969 -12.945 1.323 1 93.25 214 HIS B CA 1
ATOM 3563 C C . HIS B 1 214 ? -7.055 -12.867 0.258 1 93.25 214 HIS B C 1
ATOM 3565 O O . HIS B 1 214 ? -7.758 -11.852 0.156 1 93.25 214 HIS B O 1
ATOM 3571 N N . ALA B 1 215 ? -7.184 -13.859 -0.554 1 95.25 215 ALA B N 1
ATOM 3572 C CA . ALA B 1 215 ? -8.039 -13.852 -1.738 1 95.25 215 ALA B CA 1
ATOM 3573 C C . ALA B 1 215 ? -9.508 -13.734 -1.351 1 95.25 215 ALA B C 1
ATOM 3575 O O . ALA B 1 215 ? -10.266 -12.992 -1.985 1 95.25 215 ALA B O 1
ATOM 3576 N N . THR B 1 216 ? -9.922 -14.391 -0.312 1 93 216 THR B N 1
ATOM 3577 C CA . THR B 1 216 ? -11.328 -14.391 0.08 1 93 216 THR B CA 1
ATOM 3578 C C . TH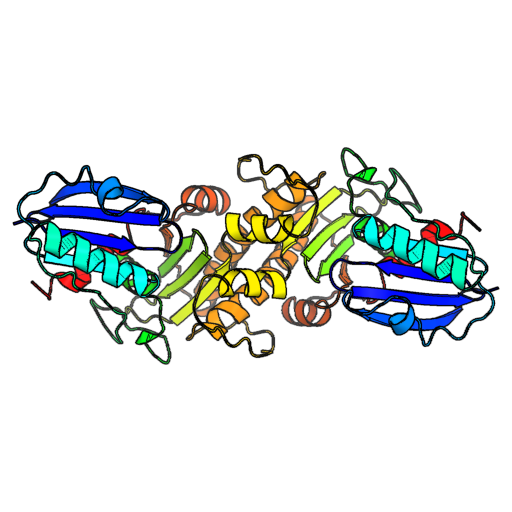R B 1 216 ? -11.758 -13 0.546 1 93 216 THR B C 1
ATOM 3580 O O . THR B 1 216 ? -12.828 -12.523 0.17 1 93 216 THR B O 1
ATOM 3583 N N . VAL B 1 217 ? -10.938 -12.398 1.314 1 91.25 217 VAL B N 1
ATOM 3584 C CA . VAL B 1 217 ? -11.227 -11.055 1.815 1 91.25 217 VAL B CA 1
ATOM 3585 C C . VAL B 1 217 ? -11.289 -10.07 0.651 1 91.25 217 VAL B C 1
ATOM 3587 O O . VAL B 1 217 ? -12.203 -9.242 0.576 1 91.25 217 VAL B O 1
ATOM 3590 N N . LEU B 1 218 ? -10.336 -10.18 -0.224 1 94.5 218 LEU B N 1
ATOM 3591 C CA . LEU B 1 218 ? -10.305 -9.312 -1.397 1 94.5 218 LEU B CA 1
ATOM 3592 C C . LEU B 1 218 ? -11.562 -9.5 -2.242 1 94.5 218 LEU B C 1
ATOM 3594 O O . LEU B 1 218 ? -12.148 -8.516 -2.715 1 94.5 218 LEU B O 1
ATOM 3598 N N . ALA B 1 219 ? -11.992 -10.727 -2.428 1 94.75 219 ALA B N 1
ATOM 3599 C CA . ALA B 1 219 ? -13.172 -11.047 -3.227 1 94.75 219 ALA B CA 1
ATOM 3600 C C . ALA B 1 219 ? -14.422 -10.391 -2.646 1 94.75 219 ALA B C 1
ATOM 3602 O O . ALA B 1 219 ? -15.273 -9.898 -3.389 1 94.75 219 ALA B O 1
ATOM 3603 N N . GLU B 1 220 ? -14.562 -10.367 -1.374 1 91.06 220 GLU B N 1
ATOM 3604 C CA . GLU B 1 220 ? -15.703 -9.758 -0.707 1 91.06 220 GLU B CA 1
ATOM 3605 C C . GLU B 1 220 ? -15.805 -8.266 -1.037 1 91.06 220 GLU B C 1
ATOM 3607 O O . GLU B 1 220 ? -16.906 -7.738 -1.206 1 91.06 220 GLU B O 1
ATOM 3612 N N . GLY B 1 221 ? -14.695 -7.629 -1.19 1 90.69 221 GLY B N 1
ATOM 3613 C CA . GLY B 1 221 ? -14.664 -6.203 -1.477 1 90.69 221 GLY B CA 1
ATOM 3614 C C . GLY B 1 221 ? -14.93 -5.879 -2.936 1 90.69 221 GLY B C 1
ATOM 3615 O O . GLY B 1 221 ? -15.438 -4.801 -3.256 1 90.69 221 GLY B O 1
ATOM 3616 N N . LEU B 1 222 ? -14.523 -6.676 -3.85 1 92.19 222 LEU B N 1
ATOM 3617 C CA . LEU B 1 222 ? -14.641 -6.434 -5.285 1 92.19 222 LEU B CA 1
ATOM 3618 C C . LEU B 1 222 ? -16.094 -6.523 -5.727 1 92.19 222 LEU B C 1
ATOM 3620 O O . LEU B 1 222 ? -16.5 -5.863 -6.688 1 92.19 222 LEU B O 1
ATOM 3624 N N . ARG B 1 223 ? -16.953 -7.094 -5.137 1 78.69 223 ARG B N 1
ATOM 3625 C CA . ARG B 1 223 ? -18.391 -7.223 -5.391 1 78.69 223 ARG B CA 1
ATOM 3626 C C . ARG B 1 223 ? -18.656 -7.613 -6.84 1 78.69 223 ARG B C 1
ATOM 3628 O O . ARG B 1 223 ? -19.625 -7.156 -7.445 1 78.69 223 ARG B O 1
ATOM 3635 N N . GLN B 1 224 ? -17.734 -8.109 -7.531 1 80.75 224 GLN B N 1
ATOM 3636 C CA . GLN B 1 224 ? -17.891 -8.625 -8.883 1 80.75 224 GLN B CA 1
ATOM 3637 C C . GLN B 1 224 ? -17.578 -10.117 -8.945 1 80.75 224 GLN B C 1
ATOM 3639 O O . GLN B 1 224 ? -17.078 -10.688 -7.977 1 80.75 224 GLN B O 1
ATOM 3644 N N . ASP B 1 225 ? -17.922 -10.578 -10.102 1 87.75 225 ASP B N 1
ATOM 3645 C CA . ASP B 1 225 ? -17.688 -12 -10.289 1 87.75 225 ASP B CA 1
ATOM 3646 C C . ASP B 1 225 ? -16.203 -12.297 -10.469 1 87.75 225 ASP B C 1
ATOM 3648 O O . ASP B 1 225 ? -15.578 -11.812 -11.414 1 87.75 225 ASP B O 1
ATOM 3652 N N . VAL B 1 226 ? -15.641 -12.883 -9.492 1 95.62 226 VAL B N 1
ATOM 3653 C CA . VAL B 1 226 ? -14.25 -13.32 -9.539 1 95.62 226 VAL B CA 1
ATOM 3654 C C . VAL B 1 226 ? -14.172 -14.828 -9.32 1 95.62 226 VAL B C 1
ATOM 3656 O O . VAL B 1 226 ? -15.109 -15.438 -8.797 1 95.62 226 VAL B O 1
ATOM 3659 N N . ARG B 1 227 ? -13.141 -15.414 -9.828 1 97.69 227 ARG B N 1
ATOM 3660 C CA . ARG B 1 227 ? -12.875 -16.828 -9.609 1 97.69 227 ARG B CA 1
ATOM 3661 C C . ARG B 1 227 ? -11.844 -17.031 -8.5 1 97.69 227 ARG B C 1
ATOM 3663 O O . ARG B 1 227 ? -10.734 -16.516 -8.578 1 97.69 227 ARG B O 1
ATOM 3670 N N . LEU B 1 228 ? -12.273 -17.75 -7.473 1 97 228 LEU B N 1
ATOM 3671 C CA . LEU B 1 228 ? -11.359 -18.078 -6.387 1 97 228 LEU B CA 1
ATOM 3672 C C . LEU B 1 228 ? -10.672 -19.422 -6.641 1 97 228 LEU B C 1
ATOM 3674 O O . LEU B 1 228 ? -11.336 -20.438 -6.824 1 97 228 LEU B O 1
ATOM 3678 N N . GLU B 1 229 ? -9.328 -19.359 -6.719 1 96.31 229 GLU B N 1
ATOM 3679 C CA . GLU B 1 229 ? -8.523 -20.547 -6.93 1 96.31 229 GLU B CA 1
ATOM 3680 C C . GLU B 1 229 ? -7.465 -20.703 -5.84 1 96.31 229 GLU B C 1
ATOM 3682 O O . GLU B 1 229 ? -6.445 -20.016 -5.855 1 96.31 229 GLU B O 1
ATOM 3687 N N . LYS B 1 230 ? -7.488 -21.531 -4.887 1 90.69 230 LYS B N 1
ATOM 3688 C CA . LYS B 1 230 ? -6.629 -21.641 -3.713 1 90.69 230 LYS B CA 1
ATOM 3689 C C . LYS B 1 230 ? -5.23 -22.125 -4.102 1 90.69 230 LYS B C 1
ATOM 3691 O O . LYS B 1 230 ? -4.234 -21.656 -3.543 1 90.69 230 LYS B O 1
ATOM 3696 N N . ASP B 1 231 ? -5 -23.125 -5.039 1 94.44 231 ASP B N 1
ATOM 3697 C CA . ASP B 1 231 ? -3.729 -23.797 -5.273 1 94.44 231 ASP B CA 1
ATOM 3698 C C . ASP B 1 231 ? -3.254 -23.594 -6.711 1 94.44 231 ASP B C 1
ATOM 3700 O O . ASP B 1 231 ? -2.738 -24.516 -7.344 1 94.44 231 ASP B O 1
ATOM 3704 N N . LEU B 1 232 ? -3.369 -22.328 -7.07 1 97.38 232 LEU B N 1
ATOM 3705 C CA . LEU B 1 232 ? -3.113 -22.031 -8.477 1 97.38 232 LEU B CA 1
ATOM 3706 C C . LEU B 1 232 ? -1.659 -22.328 -8.836 1 97.38 232 LEU B C 1
ATOM 3708 O O . LEU B 1 232 ? -1.376 -22.875 -9.898 1 97.38 232 LEU B O 1
ATOM 3712 N N . VAL B 1 233 ? -0.716 -21.953 -7.984 1 97.88 233 VAL B N 1
ATOM 3713 C CA . VAL B 1 233 ? 0.706 -22.156 -8.25 1 97.88 233 VAL B CA 1
ATOM 3714 C C . VAL B 1 233 ? 1.012 -23.641 -8.344 1 97.88 233 VAL B C 1
ATOM 3716 O O . VAL B 1 233 ? 1.709 -24.094 -9.258 1 97.88 233 VAL B O 1
ATOM 3719 N N . LEU B 1 234 ? 0.449 -24.453 -7.445 1 97.94 234 LEU B N 1
ATOM 3720 C CA . LEU B 1 234 ? 0.667 -25.906 -7.453 1 97.94 234 LEU B CA 1
ATOM 3721 C C . LEU B 1 234 ? 0.029 -26.531 -8.688 1 97.94 234 LEU B C 1
ATOM 3723 O O . LEU B 1 234 ? 0.577 -27.484 -9.25 1 97.94 234 LEU B O 1
ATOM 3727 N N . GLN B 1 235 ? -1.122 -26.016 -9.07 1 97.19 235 GLN B N 1
ATOM 3728 C CA . GLN B 1 235 ? -1.755 -26.484 -10.305 1 97.19 235 GLN B CA 1
ATOM 3729 C C . GLN B 1 235 ? -0.868 -26.219 -11.516 1 97.19 235 GLN B C 1
ATOM 3731 O O . GLN B 1 235 ? -0.708 -27.078 -12.375 1 97.19 235 GLN B O 1
ATOM 3736 N N . GLY B 1 236 ? -0.269 -25.016 -11.57 1 98.19 236 GLY B N 1
ATOM 3737 C CA . GLY B 1 236 ? 0.667 -24.703 -12.641 1 98.19 236 GLY B CA 1
ATOM 3738 C C . GLY B 1 236 ? 1.901 -25.578 -12.633 1 98.19 236 GLY B C 1
ATOM 3739 O O . GLY B 1 236 ? 2.383 -26 -13.688 1 98.19 236 GLY B O 1
ATOM 3740 N N . LEU B 1 237 ? 2.35 -25.812 -11.438 1 97.75 237 LEU B N 1
ATOM 3741 C CA . LEU B 1 237 ? 3.521 -26.672 -11.273 1 97.75 237 LEU B CA 1
ATOM 3742 C C . LEU B 1 237 ? 3.25 -28.078 -11.82 1 97.75 237 LEU B C 1
ATOM 3744 O O . LEU B 1 237 ? 4.098 -28.641 -12.508 1 97.75 237 LEU B O 1
ATOM 3748 N N . GLN B 1 238 ? 2.096 -28.609 -11.57 1 96.81 238 GLN B N 1
ATOM 3749 C CA . GLN B 1 238 ? 1.712 -29.922 -12.078 1 96.81 238 GLN B CA 1
ATOM 3750 C C . GLN B 1 238 ? 1.625 -29.922 -13.602 1 96.81 238 GLN B C 1
ATOM 3752 O O . GLN B 1 238 ? 2.043 -30.875 -14.258 1 96.81 238 GLN B O 1
ATOM 3757 N N . LEU B 1 239 ? 1.166 -28.875 -14.172 1 96.94 239 LEU B N 1
ATOM 3758 C CA . LEU B 1 239 ? 1.015 -28.766 -15.625 1 96.94 239 LEU B CA 1
ATOM 3759 C C . LEU B 1 239 ? 2.375 -28.734 -16.312 1 96.94 239 LEU B C 1
ATOM 3761 O O . LEU B 1 239 ? 2.604 -29.469 -17.281 1 96.94 239 LEU B O 1
ATOM 3765 N N . VAL B 1 240 ? 3.262 -27.891 -15.773 1 96.88 240 VAL B N 1
ATOM 3766 C CA . VAL B 1 240 ? 4.531 -27.656 -16.453 1 96.88 240 VAL B CA 1
ATOM 3767 C C . VAL B 1 240 ? 5.414 -28.891 -16.344 1 96.88 240 VAL B C 1
ATOM 3769 O O . VAL B 1 240 ? 6.277 -29.125 -17.188 1 96.88 240 VAL B O 1
ATOM 3772 N N . THR B 1 241 ? 5.188 -29.75 -15.328 1 95.5 241 THR B N 1
ATOM 3773 C CA . THR B 1 241 ? 6.07 -30.875 -15.086 1 95.5 241 THR B CA 1
ATOM 3774 C C . THR B 1 241 ? 5.488 -32.156 -15.688 1 95.5 241 THR B C 1
ATOM 3776 O O . THR B 1 241 ? 6.098 -33.219 -15.594 1 95.5 241 THR B O 1
ATOM 3779 N N . LYS B 1 242 ? 4.301 -32.094 -16.266 1 90.31 242 LYS B N 1
ATOM 3780 C CA . LYS B 1 242 ? 3.744 -33.25 -16.953 1 90.31 242 LYS B CA 1
ATOM 3781 C C . LYS B 1 242 ? 4.68 -33.75 -18.047 1 90.31 242 LYS B C 1
ATOM 3783 O O . LYS B 1 242 ? 4.781 -34.938 -18.297 1 90.31 242 LYS B O 1
ATOM 3788 N N . SER B 1 243 ? 5.316 -32.719 -18.672 1 77.19 243 SER B N 1
ATOM 3789 C CA . SER B 1 243 ? 6.203 -33.094 -19.766 1 77.19 243 SER B CA 1
ATOM 3790 C C . SER B 1 243 ? 7.543 -33.594 -19.25 1 77.19 243 SER B C 1
ATOM 3792 O O . SER B 1 243 ? 8.328 -34.188 -20 1 77.19 243 SER B O 1
ATOM 3794 N N . TYR B 1 244 ? 7.754 -33.281 -17.953 1 74.06 244 TYR B N 1
ATOM 3795 C CA . TYR B 1 244 ? 9.008 -33.75 -17.375 1 74.06 244 TYR B CA 1
ATOM 3796 C C . TYR B 1 244 ? 8.945 -35.25 -17.125 1 74.06 244 TYR B C 1
ATOM 3798 O O . TYR B 1 244 ? 9.977 -35.906 -16.906 1 74.06 244 TYR B O 1
ATOM 3806 N N . GLN B 1 245 ? 7.699 -35.75 -17.047 1 62.12 245 GLN B N 1
ATOM 3807 C CA . GLN B 1 245 ? 7.477 -37.125 -16.703 1 62.12 245 GLN B CA 1
ATOM 3808 C C . GLN B 1 245 ? 7.621 -38.031 -17.922 1 62.12 245 GLN B C 1
ATOM 3810 O O . GLN B 1 245 ? 7.316 -37.625 -19.031 1 62.12 245 GLN B O 1
#

Radius of gyration: 26.09 Å; Cα contacts (8 Å, |Δi|>4): 1009; chains: 2; bounding box: 47×84×54 Å